Protein AF-0000000075277439 (afdb_homodimer)

Nearest PDB structures (foldseek):
  2zqq-assembly1_A  TM=9.946E-01  e=1.376E-32  Homo sapiens
  2zqq-assembly1_F  TM=9.924E-01  e=1.064E-30  Homo sapiens
  5z7r-assembly1_A  TM=9.657E-01  e=4.863E-22  Clostridium acetobutylicum ATCC 824
  5wyd-assembly1_E-3  TM=9.571E-01  e=2.021E-20  Pseudomonas aeruginosa PAO1
  5wyb-assembly1_B  TM=9.554E-01  e=6.913E-17  Pseudomonas aeruginosa PA14

Structure (mmCIF, N/CA/C/O backbone):
data_AF-0000000075277439-model_v1
#
loop_
_entity.id
_entity.type
_entity.pdbx_description
1 polymer 'Enoyl-CoA hydratase domain-containing protein 2, mitochondrial'
#
loop_
_atom_site.group_PDB
_atom_site.id
_atom_site.type_symbol
_atom_site.label_atom_id
_atom_site.label_alt_id
_atom_site.label_comp_id
_atom_site.label_asym_id
_atom_site.label_entity_id
_atom_site.label_seq_id
_atom_site.pdbx_PDB_ins_code
_atom_site.Cartn_x
_atom_site.Cartn_y
_atom_site.Cartn_z
_atom_site.occupancy
_atom_site.B_iso_or_equiv
_atom_site.auth_seq_id
_atom_site.auth_comp_id
_atom_site.auth_asym_id
_atom_site.auth_atom_id
_atom_site.pdbx_PDB_model_num
ATOM 1 N N . LEU A 1 1 ? 15.477 -22.297 -3.795 1 88.94 1 LEU A N 1
ATOM 2 C CA . LEU A 1 1 ? 15.148 -20.906 -4.113 1 88.94 1 LEU A CA 1
ATOM 3 C C . LEU A 1 1 ? 15.281 -20.016 -2.879 1 88.94 1 LEU A C 1
ATOM 5 O O . LEU A 1 1 ? 15.93 -18.969 -2.932 1 88.94 1 LEU A O 1
ATOM 9 N N . ARG A 1 2 ? 14.93 -20.453 -1.722 1 85.75 2 ARG A N 1
ATOM 10 C CA . ARG A 1 2 ? 14.883 -19.656 -0.502 1 85.75 2 ARG A CA 1
ATOM 11 C C . ARG A 1 2 ? 16.281 -19.297 -0.018 1 85.75 2 ARG A C 1
ATOM 13 O O . ARG A 1 2 ? 16.5 -18.234 0.542 1 85.75 2 ARG A O 1
ATOM 20 N N . PHE A 1 3 ? 17.234 -20.188 -0.3 1 87.75 3 PHE A N 1
ATOM 21 C CA . PHE A 1 3 ? 18.547 -19.984 0.294 1 87.75 3 PHE A CA 1
ATOM 22 C C . PHE A 1 3 ? 19.578 -19.641 -0.773 1 87.75 3 PHE A C 1
ATOM 24 O O . PHE A 1 3 ? 20.781 -19.516 -0.479 1 87.75 3 PHE A O 1
ATOM 31 N N . ASP A 1 4 ? 19.109 -19.516 -2.031 1 90.88 4 ASP A N 1
ATOM 32 C CA . ASP A 1 4 ? 20 -19.109 -3.117 1 90.88 4 ASP A CA 1
ATOM 33 C C . ASP A 1 4 ? 20.219 -17.609 -3.135 1 90.88 4 ASP A C 1
ATOM 35 O O . ASP A 1 4 ? 19.344 -16.859 -3.604 1 90.88 4 ASP A O 1
ATOM 39 N N . GLU A 1 5 ? 21.359 -17.188 -2.697 1 86.81 5 GLU A N 1
ATOM 40 C CA . GLU A 1 5 ? 21.656 -15.773 -2.535 1 86.81 5 GLU A CA 1
ATOM 41 C C . GLU A 1 5 ? 21.828 -15.086 -3.887 1 86.81 5 GLU A C 1
ATOM 43 O O . GLU A 1 5 ? 21.828 -13.852 -3.969 1 86.81 5 GLU A O 1
ATOM 48 N N . LYS A 1 6 ? 21.859 -15.914 -4.938 1 92.44 6 LYS A N 1
ATOM 49 C CA . LYS A 1 6 ? 22.062 -15.344 -6.266 1 92.44 6 LYS A CA 1
ATOM 50 C C . LYS A 1 6 ? 20.734 -14.953 -6.906 1 92.44 6 LYS A C 1
ATOM 52 O O . LYS A 1 6 ? 20.719 -14.172 -7.859 1 92.44 6 LYS A O 1
ATOM 57 N N . VAL A 1 7 ? 19.672 -15.516 -6.391 1 95.31 7 VAL A N 1
ATOM 58 C CA . VAL A 1 7 ? 18.359 -15.227 -6.945 1 95.31 7 VAL A CA 1
ATOM 59 C C . VAL A 1 7 ? 17.844 -13.891 -6.402 1 95.31 7 VAL A C 1
ATOM 61 O O . VAL A 1 7 ? 17.828 -13.672 -5.188 1 95.31 7 VAL A O 1
ATOM 64 N N . ARG A 1 8 ? 17.438 -13.008 -7.309 1 96.75 8 ARG A N 1
ATOM 65 C CA . ARG A 1 8 ? 16.969 -11.688 -6.91 1 96.75 8 ARG A CA 1
ATOM 66 C C . ARG A 1 8 ? 15.477 -11.523 -7.18 1 96.75 8 ARG A C 1
ATOM 68 O O . ARG A 1 8 ? 14.812 -10.711 -6.539 1 96.75 8 ARG A O 1
ATOM 75 N N . VAL A 1 9 ? 14.992 -12.203 -8.18 1 98.38 9 VAL A N 1
ATOM 76 C CA . VAL A 1 9 ? 13.578 -12.211 -8.547 1 98.38 9 VAL A CA 1
ATOM 77 C C . VAL A 1 9 ? 13.195 -13.586 -9.094 1 98.38 9 VAL A C 1
ATOM 79 O O . VAL A 1 9 ? 13.984 -14.227 -9.797 1 98.38 9 VAL A O 1
ATOM 82 N N . VAL A 1 10 ? 12.031 -14.055 -8.719 1 98.62 10 VAL A N 1
ATOM 83 C CA . VAL A 1 10 ? 11.508 -15.305 -9.25 1 98.62 10 VAL A CA 1
ATOM 84 C C . VAL A 1 10 ? 10.289 -15.016 -10.125 1 98.62 10 VAL A C 1
ATOM 86 O O . VAL A 1 10 ? 9.344 -14.359 -9.688 1 98.62 10 VAL A O 1
ATOM 89 N N . VAL A 1 11 ? 10.312 -15.461 -11.375 1 98.75 11 VAL A N 1
ATOM 90 C CA . VAL A 1 11 ? 9.188 -15.336 -12.281 1 98.75 11 VAL A CA 1
ATOM 91 C C . VAL A 1 11 ? 8.562 -16.703 -12.531 1 98.75 11 VAL A C 1
ATOM 93 O O . VAL A 1 11 ? 9.258 -17.656 -12.914 1 98.75 11 VAL A O 1
ATOM 96 N N . PHE A 1 12 ? 7.25 -16.859 -12.258 1 98.62 12 PHE A N 1
ATOM 97 C CA . PHE A 1 12 ? 6.496 -18.062 -12.562 1 98.62 12 PHE A CA 1
ATOM 98 C C . PHE A 1 12 ? 5.832 -17.953 -13.938 1 98.62 12 PHE A C 1
ATOM 100 O O . PHE A 1 12 ? 5.02 -17.062 -14.164 1 98.62 12 PHE A O 1
ATOM 107 N N . LYS A 1 13 ? 6.16 -18.797 -14.781 1 97.88 13 LYS A N 1
ATOM 108 C CA . LYS A 1 13 ? 5.531 -18.906 -16.094 1 97.88 13 LYS A CA 1
ATOM 109 C C . LYS A 1 13 ? 5.25 -20.359 -16.453 1 97.88 13 LYS A C 1
ATOM 111 O O . LYS A 1 13 ? 5.902 -21.266 -15.93 1 97.88 13 LYS A O 1
ATOM 116 N N . SER A 1 14 ? 4.219 -20.562 -17.266 1 97.44 14 SER A N 1
ATOM 117 C CA . SER A 1 14 ? 3.938 -21.906 -17.766 1 97.44 14 SER A CA 1
ATOM 118 C C . SER A 1 14 ? 4.676 -22.172 -19.078 1 97.44 14 SER A C 1
ATOM 120 O O . SER A 1 14 ? 4.832 -21.266 -19.906 1 97.44 14 SER A O 1
ATOM 122 N N . GLU A 1 15 ? 5.055 -23.422 -19.281 1 95.25 15 GLU A N 1
ATOM 123 C CA . GLU A 1 15 ? 5.609 -23.844 -20.562 1 95.25 15 GLU A CA 1
ATOM 124 C C . GLU A 1 15 ? 4.516 -24.375 -21.484 1 95.25 15 GLU A C 1
ATOM 126 O O . GLU A 1 15 ? 4.781 -24.703 -22.641 1 95.25 15 GLU A O 1
ATOM 131 N N . VAL A 1 16 ? 3.338 -24.406 -21.016 1 95.25 16 VAL A N 1
ATOM 132 C CA . VAL A 1 16 ? 2.203 -24.875 -21.797 1 95.25 16 VAL A CA 1
ATOM 133 C C . VAL A 1 16 ? 1.474 -23.703 -22.422 1 95.25 16 VAL A C 1
ATOM 135 O O . VAL A 1 16 ? 0.978 -22.812 -21.719 1 95.25 16 VAL A O 1
ATOM 138 N N . LYS A 1 17 ? 1.37 -23.719 -23.766 1 93.69 17 LYS A N 1
ATOM 139 C CA . LYS A 1 17 ? 0.731 -22.625 -24.5 1 93.69 17 LYS A CA 1
ATOM 140 C C . LYS A 1 17 ? -0.731 -22.469 -24.078 1 93.69 17 LYS A C 1
ATOM 142 O O . LYS A 1 17 ? -1.464 -23.469 -24 1 93.69 17 LYS A O 1
ATOM 147 N N . GLY A 1 18 ? -1.072 -21.25 -23.781 1 96 18 GLY A N 1
ATOM 148 C CA . GLY A 1 18 ? -2.461 -20.906 -23.5 1 96 18 GLY A CA 1
ATOM 149 C C . GLY A 1 18 ? -2.881 -21.234 -22.078 1 96 18 GLY A C 1
ATOM 150 O O . GLY A 1 18 ? -4.035 -21.016 -21.703 1 96 18 GLY A O 1
ATOM 151 N N . VAL A 1 19 ? -1.969 -21.766 -21.328 1 97.5 19 VAL A N 1
ATOM 152 C CA . VAL A 1 19 ? -2.307 -22.125 -19.953 1 97.5 19 VAL A CA 1
ATOM 153 C C . VAL A 1 19 ? -1.206 -21.656 -19.016 1 97.5 19 VAL A C 1
ATOM 155 O O . VAL A 1 19 ? -0.023 -21.906 -19.25 1 97.5 19 VAL A O 1
ATOM 158 N N . PHE A 1 20 ? -1.551 -20.906 -18 1 98.31 20 PHE A N 1
ATOM 159 C CA . PHE A 1 20 ? -0.65 -20.656 -16.891 1 98.31 20 PHE A CA 1
ATOM 160 C C . PHE A 1 20 ? -0.666 -21.812 -15.906 1 98.31 20 PHE A C 1
ATOM 162 O O . PHE A 1 20 ? 0.311 -22.562 -15.805 1 98.31 20 PHE A O 1
ATOM 169 N N . CYS A 1 21 ? -1.847 -22.078 -15.352 1 96.44 21 CYS A N 1
ATOM 170 C CA . CYS A 1 21 ? -2.119 -23.219 -14.484 1 96.44 21 CYS A CA 1
ATOM 171 C C . CYS A 1 21 ? -3.617 -23.453 -14.344 1 96.44 21 CYS A C 1
ATOM 173 O O . CYS A 1 21 ? -4.336 -22.578 -13.836 1 96.44 21 CYS A O 1
ATOM 175 N N . ALA A 1 22 ? -4.082 -24.594 -14.711 1 92.25 22 ALA A N 1
ATOM 176 C CA . ALA A 1 22 ? -5.52 -24.844 -14.789 1 92.25 22 ALA A CA 1
ATOM 177 C C . ALA A 1 22 ? -6.035 -25.469 -13.5 1 92.25 22 ALA A C 1
ATOM 179 O O . ALA A 1 22 ? -7.215 -25.828 -13.398 1 92.25 22 ALA A O 1
ATOM 180 N N . GLY A 1 23 ? -5.203 -25.609 -12.508 1 86.94 23 GLY A N 1
ATOM 181 C CA . GLY A 1 23 ? -5.633 -26.094 -11.203 1 86.94 23 GLY A CA 1
ATOM 182 C C . GLY A 1 23 ? -5.5 -27.609 -11.047 1 86.94 23 GLY A C 1
ATOM 183 O O . GLY A 1 23 ? -4.848 -28.266 -11.867 1 86.94 23 GLY A O 1
ATOM 184 N N . ALA A 1 24 ? -6.047 -28.141 -9.953 1 85.5 24 ALA A N 1
ATOM 185 C CA . ALA A 1 24 ? -5.941 -29.562 -9.641 1 85.5 24 ALA A CA 1
ATOM 186 C C . ALA A 1 24 ? -6.793 -30.391 -10.594 1 85.5 24 ALA A C 1
ATOM 188 O O . ALA A 1 24 ? -7.891 -29.984 -10.977 1 85.5 24 ALA A O 1
ATOM 189 N N . ASP A 1 25 ? -6.25 -31.547 -10.945 1 88.12 25 ASP A N 1
ATOM 190 C CA . ASP A 1 25 ? -6.973 -32.5 -11.773 1 88.12 25 ASP A CA 1
ATOM 191 C C . ASP A 1 25 ? -8.086 -33.188 -10.984 1 88.12 25 ASP A C 1
ATOM 193 O O . ASP A 1 25 ? -7.816 -34 -10.102 1 88.12 25 ASP A O 1
ATOM 197 N N . LEU A 1 26 ? -9.32 -32.906 -11.367 1 89.19 26 LEU A N 1
ATOM 198 C CA . LEU A 1 26 ? -10.469 -33.406 -10.609 1 89.19 26 LEU A CA 1
ATOM 199 C C . LEU A 1 26 ? -10.633 -34.906 -10.789 1 89.19 26 LEU A C 1
ATOM 201 O O . LEU A 1 26 ? -11.273 -35.562 -9.969 1 89.19 26 LEU A O 1
ATOM 205 N N . LYS A 1 27 ? -10.125 -35.469 -11.906 1 90.12 27 LYS A N 1
ATOM 206 C CA . LYS A 1 27 ? -10.141 -36.938 -12.078 1 90.12 27 LYS A CA 1
ATOM 207 C C . LYS A 1 27 ? -9.273 -37.625 -11.031 1 90.12 27 LYS A C 1
ATOM 209 O O . LYS A 1 27 ? -9.656 -38.656 -10.477 1 90.12 27 LYS A O 1
ATOM 214 N N . GLU A 1 28 ? -8.117 -37.062 -10.812 1 89.94 28 GLU A N 1
ATOM 215 C CA . GLU A 1 28 ? -7.223 -37.562 -9.781 1 89.94 28 GLU A CA 1
ATOM 216 C C . GLU A 1 28 ? -7.816 -37.375 -8.391 1 89.94 28 GLU A C 1
ATOM 218 O O . GLU A 1 28 ? -7.754 -38.281 -7.547 1 89.94 28 GLU A O 1
ATOM 223 N N . ARG A 1 29 ? -8.453 -36.25 -8.141 1 90.44 29 ARG A N 1
ATOM 224 C CA . ARG A 1 29 ? -9.008 -35.938 -6.832 1 90.44 29 ARG A CA 1
ATOM 225 C C . ARG A 1 29 ? -10.188 -36.844 -6.496 1 90.44 29 ARG A C 1
ATOM 227 O O . ARG A 1 29 ? -10.422 -37.156 -5.328 1 90.44 29 ARG A O 1
ATOM 234 N N . ALA A 1 30 ? -10.898 -37.25 -7.512 1 91.69 30 ALA A N 1
ATOM 235 C CA . ALA A 1 30 ? -12.078 -38.094 -7.312 1 91.69 30 ALA A CA 1
ATOM 236 C C . ALA A 1 30 ? -11.688 -39.469 -6.727 1 91.69 30 ALA A C 1
ATOM 238 O O . ALA A 1 30 ? -12.523 -40.156 -6.133 1 91.69 30 ALA A O 1
ATOM 239 N N . LYS A 1 31 ? -10.516 -39.875 -6.875 1 94.88 31 LYS A N 1
ATOM 240 C CA . LYS A 1 31 ? -10.039 -41.188 -6.406 1 94.88 31 LYS A CA 1
ATOM 241 C C . LYS A 1 31 ? -9.625 -41.094 -4.941 1 94.88 31 LYS A C 1
ATOM 243 O O . LYS A 1 31 ? -9.375 -42.125 -4.312 1 94.88 31 LYS A O 1
ATOM 248 N N . MET A 1 32 ? -9.578 -39.969 -4.395 1 94.38 32 MET A N 1
ATOM 249 C CA . MET A 1 32 ? -9.117 -39.781 -3.023 1 94.38 32 MET A CA 1
ATOM 250 C C . MET A 1 32 ? -10.258 -39.969 -2.029 1 94.38 32 MET A C 1
ATOM 252 O O . MET A 1 32 ? -11.391 -39.562 -2.293 1 94.38 32 MET A O 1
ATOM 256 N N . ASP A 1 33 ? -9.867 -40.594 -0.946 1 95.19 33 ASP A N 1
ATOM 257 C CA . ASP A 1 33 ? -10.852 -40.594 0.134 1 95.19 33 ASP A CA 1
ATOM 258 C C . ASP A 1 33 ? -10.797 -39.281 0.938 1 95.19 33 ASP A C 1
ATOM 260 O O . ASP A 1 33 ? -9.969 -38.438 0.663 1 95.19 33 ASP A O 1
ATOM 264 N N . ASP A 1 34 ? -11.656 -39.094 1.972 1 94.38 34 ASP A N 1
ATOM 265 C CA . ASP A 1 34 ? -11.82 -37.844 2.678 1 94.38 34 ASP A CA 1
ATOM 266 C C . ASP A 1 34 ? -10.523 -37.438 3.379 1 94.38 34 ASP A C 1
ATOM 268 O O . ASP A 1 34 ? -10.148 -36.25 3.355 1 94.38 34 ASP A O 1
ATOM 272 N N . ALA A 1 35 ? -9.914 -38.344 3.955 1 95.69 35 ALA A N 1
ATOM 273 C CA . ALA A 1 35 ? -8.664 -38.062 4.652 1 95.69 35 ALA A CA 1
ATOM 274 C C . ALA A 1 35 ? -7.586 -37.594 3.672 1 95.69 35 ALA A C 1
ATOM 276 O O . ALA A 1 35 ? -6.855 -36.656 3.938 1 95.69 35 ALA A O 1
ATOM 277 N N . GLU A 1 36 ? -7.543 -38.344 2.602 1 95.06 36 GLU A N 1
ATOM 278 C CA . GLU A 1 36 ? -6.57 -38 1.563 1 95.06 36 GLU A CA 1
ATOM 279 C C . GLU A 1 36 ? -6.828 -36.625 0.992 1 95.06 36 GLU A C 1
ATOM 281 O O . GLU A 1 36 ? -5.891 -35.875 0.713 1 95.06 36 GLU A O 1
ATOM 286 N N . VAL A 1 37 ? -8.062 -36.281 0.825 1 94.44 37 VAL A N 1
ATOM 287 C CA . VAL A 1 37 ? -8.438 -34.969 0.312 1 94.44 37 VAL A CA 1
ATOM 288 C C . VAL A 1 37 ? -7.961 -33.875 1.274 1 94.44 37 VAL A C 1
ATOM 290 O O . VAL A 1 37 ? -7.379 -32.875 0.853 1 94.44 37 VAL A O 1
ATOM 293 N N . GLY A 1 38 ? -8.172 -34.062 2.492 1 95.81 38 GLY A N 1
ATOM 294 C CA . GLY A 1 38 ? -7.699 -33.125 3.494 1 95.81 38 GLY A CA 1
ATOM 295 C C . GLY A 1 38 ? -6.203 -32.875 3.432 1 95.81 38 GLY A C 1
ATOM 296 O O . GLY A 1 38 ? -5.75 -31.734 3.447 1 95.81 38 GLY A O 1
ATOM 297 N N . HIS A 1 39 ? -5.461 -33.938 3.334 1 95.5 39 HIS A N 1
ATOM 298 C CA . HIS A 1 39 ? -4.008 -33.844 3.254 1 95.5 39 HIS A CA 1
ATOM 299 C C . HIS A 1 39 ? -3.57 -33.125 1.979 1 95.5 39 HIS A C 1
ATOM 301 O O . HIS A 1 39 ? -2.652 -32.312 2.006 1 95.5 39 HIS A O 1
ATOM 307 N N . PHE A 1 40 ? -4.207 -33.531 0.94 1 94.88 40 PHE A N 1
ATOM 308 C CA . PHE A 1 40 ? -3.883 -32.938 -0.355 1 94.88 40 PHE A CA 1
ATOM 309 C C . PHE A 1 40 ? -4.07 -31.422 -0.331 1 94.88 40 PHE A C 1
ATOM 311 O O . PHE A 1 40 ? -3.168 -30.672 -0.708 1 94.88 40 PHE A O 1
ATOM 318 N N . VAL A 1 41 ? -5.211 -30.906 0.136 1 96 41 VAL A N 1
ATOM 319 C CA . VAL A 1 41 ? -5.531 -29.484 0.172 1 96 41 VAL A CA 1
ATOM 320 C C . VAL A 1 41 ? -4.574 -28.766 1.119 1 96 41 VAL A C 1
ATOM 322 O O . VAL A 1 41 ? -4.098 -27.672 0.815 1 96 41 VAL A O 1
ATOM 325 N N . LYS A 1 42 ? -4.266 -29.359 2.184 1 97.06 42 LYS A N 1
ATOM 326 C CA . LYS A 1 42 ? -3.312 -28.781 3.125 1 97.06 42 LYS A CA 1
ATOM 327 C C . LYS A 1 42 ? -1.939 -28.609 2.48 1 97.06 42 LYS A C 1
ATOM 329 O O . LYS A 1 42 ? -1.282 -27.578 2.674 1 97.06 42 LYS A O 1
ATOM 334 N N . ARG A 1 43 ? -1.514 -29.562 1.792 1 96.62 43 ARG A N 1
ATOM 335 C CA . ARG A 1 43 ? -0.225 -29.5 1.109 1 96.62 43 ARG A CA 1
ATOM 336 C C . ARG A 1 43 ? -0.197 -28.359 0.093 1 96.62 43 ARG A C 1
ATOM 338 O O . ARG A 1 43 ? 0.8 -27.641 -0.017 1 96.62 43 ARG A O 1
ATOM 345 N N . LEU A 1 44 ? -1.27 -28.234 -0.626 1 96.62 44 LEU A N 1
ATOM 346 C CA . LEU A 1 44 ? -1.359 -27.156 -1.604 1 96.62 44 LEU A CA 1
ATOM 347 C C . LEU A 1 44 ? -1.318 -25.797 -0.916 1 96.62 44 LEU A C 1
ATOM 349 O O . LEU A 1 44 ? -0.625 -24.875 -1.374 1 96.62 44 LEU A O 1
ATOM 353 N N . ARG A 1 45 ? -2.084 -25.656 0.13 1 97.94 45 ARG A N 1
ATOM 354 C CA . ARG A 1 45 ? -2.09 -24.406 0.898 1 97.94 45 ARG A CA 1
ATOM 355 C C . ARG A 1 45 ? -0.697 -24.094 1.429 1 97.94 45 ARG A C 1
ATOM 357 O O . ARG A 1 45 ? -0.244 -22.938 1.344 1 97.94 45 ARG A O 1
ATOM 364 N N . ASN A 1 46 ? -0.003 -25.094 1.939 1 98.06 46 ASN A N 1
ATOM 365 C CA . ASN A 1 46 ? 1.358 -24.906 2.43 1 98.06 46 ASN A CA 1
ATOM 366 C C . ASN A 1 46 ? 2.299 -24.453 1.316 1 98.06 46 ASN A C 1
ATOM 368 O O . ASN A 1 46 ? 3.16 -23.594 1.535 1 98.06 46 ASN A O 1
ATOM 372 N N . LEU A 1 47 ? 2.131 -25.047 0.204 1 97.44 47 LEU A N 1
ATOM 373 C CA . LEU A 1 47 ? 2.961 -24.672 -0.933 1 97.44 47 LEU A CA 1
ATOM 374 C C . LEU A 1 47 ? 2.764 -23.203 -1.275 1 97.44 47 LEU A C 1
ATOM 376 O O . LEU A 1 47 ? 3.738 -22.469 -1.465 1 97.44 47 LEU A O 1
ATOM 380 N N . MET A 1 48 ? 1.492 -22.734 -1.376 1 98.44 48 MET A N 1
ATOM 381 C CA . MET A 1 48 ? 1.212 -21.344 -1.674 1 98.44 48 MET A CA 1
ATOM 382 C C . MET A 1 48 ? 1.78 -20.422 -0.591 1 98.44 48 MET A C 1
ATOM 384 O O . MET A 1 48 ? 2.312 -19.359 -0.89 1 98.44 48 MET A O 1
ATOM 388 N N . ASP A 1 49 ? 1.696 -20.844 0.636 1 98.19 49 ASP A N 1
ATOM 389 C CA . ASP A 1 49 ? 2.254 -20.078 1.741 1 98.19 49 ASP A CA 1
ATOM 390 C C . ASP A 1 49 ? 3.771 -19.953 1.615 1 98.19 49 ASP A C 1
ATOM 392 O O . ASP A 1 49 ? 4.34 -18.891 1.911 1 98.19 49 ASP A O 1
ATOM 396 N N . GLU A 1 50 ? 4.391 -21.016 1.201 1 97.75 50 GLU A N 1
ATOM 397 C CA . GLU A 1 50 ? 5.84 -21 1.018 1 97.75 50 GLU A CA 1
ATOM 398 C C . GLU A 1 50 ? 6.242 -20.047 -0.104 1 97.75 50 GLU A C 1
ATOM 400 O O . GLU A 1 50 ? 7.246 -19.344 0.008 1 97.75 50 GLU A O 1
ATOM 405 N N . ILE A 1 51 ? 5.512 -20.047 -1.17 1 97.94 51 ILE A N 1
ATOM 406 C CA . ILE A 1 51 ? 5.777 -19.141 -2.281 1 97.94 51 ILE A CA 1
ATOM 407 C C . ILE A 1 51 ? 5.629 -17.688 -1.814 1 97.94 51 ILE A C 1
ATOM 409 O O . ILE A 1 51 ? 6.5 -16.859 -2.068 1 97.94 51 ILE A O 1
ATOM 413 N N . ALA A 1 52 ? 4.539 -17.391 -1.086 1 97.94 52 ALA A N 1
ATOM 414 C CA . ALA A 1 52 ? 4.281 -16.047 -0.572 1 97.94 52 ALA A CA 1
ATOM 415 C C . ALA A 1 52 ? 5.391 -15.602 0.381 1 97.94 52 ALA A C 1
ATOM 417 O O . ALA A 1 52 ? 5.695 -14.406 0.476 1 97.94 52 ALA A O 1
ATOM 418 N N . ALA A 1 53 ? 6.027 -16.578 0.999 1 96.94 53 ALA A N 1
ATOM 419 C CA . ALA A 1 53 ? 6.996 -16.281 2.053 1 96.94 53 ALA A CA 1
ATOM 420 C C . ALA A 1 53 ? 8.414 -16.219 1.492 1 96.94 53 ALA A C 1
ATOM 422 O O . ALA A 1 53 ? 9.367 -15.961 2.229 1 96.94 53 ALA A O 1
ATOM 423 N N . LEU A 1 54 ? 8.609 -16.562 0.222 1 97.62 54 LEU A N 1
ATOM 424 C CA . LEU A 1 54 ? 9.938 -16.391 -0.352 1 97.62 54 LEU A CA 1
ATOM 425 C C . LEU A 1 54 ? 10.469 -14.984 -0.071 1 97.62 54 LEU A C 1
ATOM 427 O O . LEU A 1 54 ? 9.734 -14 -0.208 1 97.62 54 LEU A O 1
ATOM 431 N N . PRO A 1 55 ? 11.695 -14.844 0.338 1 96.88 55 PRO A N 1
ATOM 432 C CA . PRO A 1 55 ? 12.219 -13.523 0.703 1 96.88 55 PRO A CA 1
ATOM 433 C C . PRO A 1 55 ? 12.367 -12.594 -0.5 1 96.88 55 PRO A C 1
ATOM 435 O O . PRO A 1 55 ? 12.266 -11.375 -0.357 1 96.88 55 PRO A O 1
ATOM 438 N N . VAL A 1 56 ? 12.633 -13.156 -1.679 1 98.12 56 VAL A N 1
ATOM 439 C CA . VAL A 1 56 ? 12.805 -12.352 -2.883 1 98.12 56 VAL A CA 1
ATOM 440 C C . VAL A 1 56 ? 11.445 -12.125 -3.555 1 98.12 56 VAL A C 1
ATOM 442 O O . VAL A 1 56 ? 10.531 -12.938 -3.395 1 98.12 56 VAL A O 1
ATOM 445 N N . PRO A 1 57 ? 11.328 -11.008 -4.352 1 98.62 57 PRO A N 1
ATOM 446 C CA . PRO A 1 57 ? 10.086 -10.75 -5.082 1 98.62 57 PRO A CA 1
ATOM 447 C C . PRO A 1 57 ? 9.711 -11.891 -6.027 1 98.62 57 PRO A C 1
ATOM 449 O O . PRO A 1 57 ? 10.586 -12.477 -6.672 1 98.62 57 PRO A O 1
ATOM 452 N N . THR A 1 58 ? 8.453 -12.211 -6.062 1 98.88 58 THR A N 1
ATOM 453 C CA . THR A 1 58 ? 7.898 -13.195 -6.992 1 98.88 58 THR A CA 1
ATOM 454 C C . THR A 1 58 ? 6.898 -12.547 -7.938 1 98.88 58 THR A C 1
ATOM 456 O O . THR A 1 58 ? 6.117 -11.68 -7.527 1 98.88 58 THR A O 1
ATOM 459 N N . ILE A 1 59 ? 6.961 -12.922 -9.273 1 98.94 59 ILE A N 1
ATOM 460 C CA . ILE A 1 59 ? 6.07 -12.383 -10.297 1 98.94 59 ILE A CA 1
ATOM 461 C C . ILE A 1 59 ? 5.375 -13.531 -11.031 1 98.94 59 ILE A C 1
ATOM 463 O O . ILE A 1 59 ? 6.035 -14.438 -11.539 1 98.94 59 ILE A O 1
ATOM 467 N N . ALA A 1 60 ? 4.035 -13.523 -11.031 1 98.94 60 ALA A N 1
ATOM 468 C CA . ALA A 1 60 ? 3.279 -14.453 -11.867 1 98.94 60 ALA A CA 1
ATOM 469 C C . ALA A 1 60 ? 3.047 -13.875 -13.258 1 98.94 60 ALA A C 1
ATOM 471 O O . ALA A 1 60 ? 2.445 -12.805 -13.398 1 98.94 60 ALA A O 1
ATOM 472 N N . ALA A 1 61 ? 3.551 -14.539 -14.289 1 98.94 61 ALA A N 1
ATOM 473 C CA . ALA A 1 61 ? 3.312 -14.188 -15.68 1 98.94 61 ALA A CA 1
ATOM 474 C C . ALA A 1 61 ? 2.184 -15.023 -16.281 1 98.94 61 ALA A C 1
ATOM 476 O O . ALA A 1 61 ? 2.391 -16.188 -16.641 1 98.94 61 ALA A O 1
ATOM 477 N N . ILE A 1 62 ? 0.985 -14.383 -16.438 1 98.88 62 ILE A N 1
ATOM 478 C CA . ILE A 1 62 ? -0.227 -15.125 -16.781 1 98.88 62 ILE A CA 1
ATOM 479 C C . ILE A 1 62 ? -0.584 -14.883 -18.25 1 98.88 62 ILE A C 1
ATOM 481 O O . ILE A 1 62 ? -1.326 -13.953 -18.562 1 98.88 62 ILE A O 1
ATOM 485 N N . ASP A 1 63 ? -0.155 -15.844 -19.109 1 98.75 63 ASP A N 1
ATOM 486 C CA . ASP A 1 63 ? -0.375 -15.711 -20.547 1 98.75 63 ASP A CA 1
ATOM 487 C C . ASP A 1 63 ? -1.59 -16.516 -20.984 1 98.75 63 ASP A C 1
ATOM 489 O O . ASP A 1 63 ? -1.98 -16.469 -22.156 1 98.75 63 ASP A O 1
ATOM 493 N N . GLY A 1 64 ? -2.219 -17.266 -20.141 1 98.38 64 GLY A N 1
ATOM 494 C CA . GLY A 1 64 ? -3.371 -18.094 -20.453 1 98.38 64 GLY A CA 1
ATOM 495 C C . GLY A 1 64 ? -4.285 -18.344 -19.281 1 98.38 64 GLY A C 1
ATOM 496 O O . GLY A 1 64 ? -4.457 -17.453 -18.422 1 98.38 64 GLY A O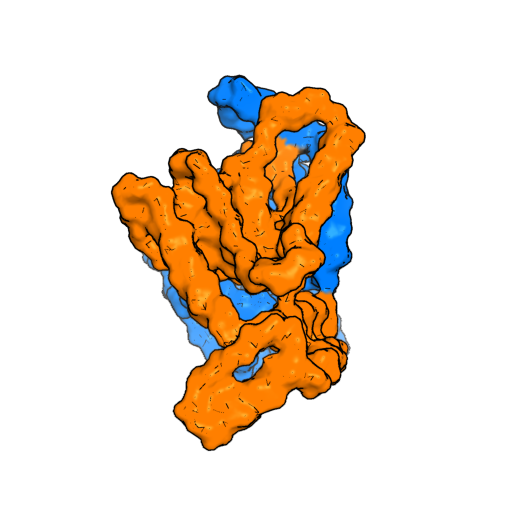 1
ATOM 497 N N . TYR A 1 65 ? -4.887 -19.484 -19.219 1 98.69 65 TYR A N 1
ATOM 498 C CA . TYR A 1 65 ? -5.852 -19.828 -18.172 1 98.69 65 TYR A CA 1
ATOM 499 C C . TYR A 1 65 ? -5.164 -19.984 -16.828 1 98.69 65 TYR A C 1
ATOM 501 O O . TYR A 1 65 ? -4.18 -20.703 -16.703 1 98.69 65 TYR A O 1
ATOM 509 N N . ALA A 1 66 ? -5.539 -19.266 -15.844 1 98.75 66 ALA A N 1
ATOM 510 C CA . ALA A 1 66 ? -5.223 -19.422 -14.422 1 98.75 66 ALA A CA 1
ATOM 511 C C . ALA A 1 66 ? -6.484 -19.656 -13.602 1 98.75 66 ALA A C 1
ATOM 513 O O . ALA A 1 66 ? -7.129 -18.703 -13.156 1 98.75 66 ALA A O 1
ATOM 514 N N . LEU A 1 67 ? -6.82 -20.906 -13.352 1 98.38 67 LEU A N 1
ATOM 515 C CA . LEU A 1 67 ? -8.117 -21.266 -12.781 1 98.38 67 LEU A CA 1
ATOM 516 C C . LEU A 1 67 ? -7.953 -22.062 -11.492 1 98.38 67 LEU A C 1
ATOM 518 O O . LEU A 1 67 ? -7.086 -22.938 -11.406 1 98.38 67 LEU A O 1
ATOM 522 N N . GLY A 1 68 ? -8.844 -21.797 -10.562 1 97.56 68 GLY A N 1
ATOM 523 C CA . GLY A 1 68 ? -8.781 -22.5 -9.297 1 97.56 68 GLY A CA 1
ATOM 524 C C . GLY A 1 68 ? -7.418 -22.422 -8.633 1 97.56 68 GLY A C 1
ATOM 525 O O . GLY A 1 68 ? -6.902 -21.312 -8.414 1 97.56 68 GLY A O 1
ATOM 526 N N . GLY A 1 69 ? -6.844 -23.547 -8.445 1 97.5 69 GLY A N 1
ATOM 527 C CA . GLY A 1 69 ? -5.516 -23.609 -7.863 1 97.5 69 GLY A CA 1
ATOM 528 C C . GLY A 1 69 ? -4.488 -22.812 -8.648 1 97.5 69 GLY A C 1
ATOM 529 O O . GLY A 1 69 ? -3.52 -22.297 -8.07 1 97.5 69 GLY A O 1
ATOM 530 N N . GLY A 1 70 ? -4.688 -22.703 -9.922 1 98.31 70 GLY A N 1
ATOM 531 C CA . GLY A 1 70 ? -3.803 -21.891 -10.742 1 98.31 70 GLY A CA 1
ATOM 532 C C . GLY A 1 70 ? -3.85 -20.406 -10.383 1 98.31 70 GLY A C 1
ATOM 533 O O . GLY A 1 70 ? -2.811 -19.75 -10.32 1 98.31 70 GLY A O 1
ATOM 534 N N . LEU A 1 71 ? -5.07 -19.844 -10.234 1 98.75 71 LEU A N 1
ATOM 535 C CA . LEU A 1 71 ? -5.16 -18.453 -9.789 1 98.75 71 LEU A CA 1
ATOM 536 C C . LEU A 1 71 ? -4.652 -18.312 -8.359 1 98.75 71 LEU A C 1
ATOM 538 O O . LEU A 1 71 ? -4.055 -17.281 -8.016 1 98.75 71 LEU A O 1
ATOM 542 N N . GLU A 1 72 ? -4.883 -19.359 -7.535 1 98.81 72 GLU A N 1
ATOM 543 C CA . GLU A 1 72 ? -4.352 -19.312 -6.176 1 98.81 72 GLU A CA 1
ATOM 544 C C . GLU A 1 72 ? -2.828 -19.25 -6.176 1 98.81 72 GLU A C 1
ATOM 546 O O . GLU A 1 72 ? -2.225 -18.594 -5.332 1 98.81 72 GLU A O 1
ATOM 551 N N . LEU A 1 73 ? -2.207 -19.953 -7.105 1 98.69 73 LEU A N 1
ATOM 552 C CA . LEU A 1 73 ? -0.763 -19.844 -7.281 1 98.69 73 LEU A CA 1
ATOM 553 C C . LEU A 1 73 ? -0.364 -18.422 -7.648 1 98.69 73 LEU A C 1
ATOM 555 O O . LEU A 1 73 ? 0.56 -17.859 -7.055 1 98.69 73 LEU A O 1
ATOM 559 N N . ALA A 1 74 ? -1.044 -17.812 -8.586 1 98.88 74 ALA A N 1
ATOM 560 C CA . ALA A 1 74 ? -0.768 -16.438 -8.992 1 98.88 74 ALA A CA 1
ATOM 561 C C . ALA A 1 74 ? -0.949 -15.469 -7.82 1 98.88 74 ALA A C 1
ATOM 563 O O . ALA A 1 74 ? -0.135 -14.57 -7.621 1 98.88 74 ALA A O 1
ATOM 564 N N . LEU A 1 75 ? -2.002 -15.68 -7.051 1 98.81 75 LEU A N 1
ATOM 565 C CA . LEU A 1 75 ? -2.32 -14.82 -5.918 1 98.81 75 LEU A CA 1
ATOM 566 C C . LEU A 1 75 ? -1.254 -14.93 -4.832 1 98.81 75 LEU A C 1
ATOM 568 O O . LEU A 1 75 ? -1.085 -14.016 -4.023 1 98.81 75 LEU A O 1
ATOM 572 N N . ALA A 1 76 ? -0.561 -16.094 -4.766 1 98.75 76 ALA A N 1
ATOM 573 C CA . ALA A 1 76 ? 0.502 -16.281 -3.781 1 98.75 76 ALA A CA 1
ATOM 574 C C . ALA A 1 76 ? 1.741 -15.469 -4.148 1 98.75 76 ALA A C 1
ATOM 576 O O . ALA A 1 76 ? 2.596 -15.203 -3.299 1 98.75 76 ALA A O 1
ATOM 577 N N . CYS A 1 77 ? 1.883 -15.094 -5.391 1 98.88 77 CYS A N 1
ATOM 578 C CA . CYS A 1 77 ? 3.006 -14.273 -5.836 1 98.88 77 CYS A CA 1
ATOM 579 C C . CYS A 1 77 ? 2.832 -12.828 -5.395 1 98.88 77 CYS A C 1
ATOM 581 O O . CYS A 1 77 ? 1.71 -12.375 -5.164 1 98.88 77 CYS A O 1
ATOM 583 N N . ASP A 1 78 ? 3.977 -12.094 -5.336 1 98.81 78 ASP A N 1
ATOM 584 C CA . ASP A 1 78 ? 3.949 -10.688 -4.934 1 98.81 78 ASP A CA 1
ATOM 585 C C . ASP A 1 78 ? 3.289 -9.828 -6.008 1 98.81 78 ASP A C 1
ATOM 587 O O . ASP A 1 78 ? 2.531 -8.906 -5.695 1 98.81 78 ASP A O 1
ATOM 591 N N . LEU A 1 79 ? 3.674 -10.102 -7.242 1 98.88 79 LEU A N 1
ATOM 592 C CA . LEU A 1 79 ? 3.215 -9.328 -8.391 1 98.88 79 LEU A CA 1
ATOM 593 C C . LEU A 1 79 ? 2.637 -10.234 -9.469 1 98.88 79 LEU A C 1
ATOM 595 O O . LEU A 1 79 ? 3.029 -11.398 -9.578 1 98.88 79 LEU A O 1
ATOM 599 N N . ARG A 1 80 ? 1.681 -9.664 -10.203 1 98.94 80 ARG A N 1
ATOM 600 C CA . ARG A 1 80 ? 1.04 -10.414 -11.281 1 98.94 80 ARG A CA 1
ATOM 601 C C . ARG A 1 80 ? 0.948 -9.578 -12.555 1 98.94 80 ARG A C 1
ATOM 603 O O . ARG A 1 80 ? 0.557 -8.414 -12.508 1 98.94 80 ARG A O 1
ATOM 610 N N . VAL A 1 81 ? 1.354 -10.164 -13.633 1 98.94 81 VAL A N 1
ATOM 611 C CA . VAL A 1 81 ? 1.214 -9.594 -14.969 1 98.94 81 VAL A CA 1
ATOM 612 C C . VAL A 1 81 ? 0.381 -10.531 -15.844 1 98.94 81 VAL A C 1
ATOM 614 O O . VAL A 1 81 ? 0.637 -11.742 -15.891 1 98.94 81 VAL A O 1
ATOM 617 N N . ALA A 1 82 ? -0.635 -9.992 -16.547 1 98.94 82 ALA A N 1
ATOM 618 C CA . ALA A 1 82 ? -1.502 -10.859 -17.344 1 98.94 82 ALA A CA 1
ATOM 619 C C . ALA A 1 82 ? -1.624 -10.336 -18.781 1 98.94 82 ALA A C 1
ATOM 621 O O . ALA A 1 82 ? -1.694 -9.125 -19 1 98.94 82 ALA A O 1
ATOM 622 N N . ALA A 1 83 ? -1.604 -11.289 -19.719 1 98.88 83 ALA A N 1
ATOM 623 C CA . ALA A 1 83 ? -2.111 -10.93 -21.031 1 98.88 83 ALA A CA 1
ATOM 624 C C . ALA A 1 83 ? -3.58 -10.523 -20.969 1 98.88 83 ALA A C 1
ATOM 626 O O . ALA A 1 83 ? -4.359 -11.102 -20.203 1 98.88 83 ALA A O 1
ATOM 627 N N . SER A 1 84 ? -3.963 -9.555 -21.812 1 98.5 84 SER A N 1
ATOM 628 C CA . SER A 1 84 ? -5.332 -9.047 -21.781 1 98.5 84 SER A CA 1
ATOM 629 C C . SER A 1 84 ? -6.34 -10.141 -22.094 1 98.5 84 SER A C 1
ATOM 631 O O . SER A 1 84 ? -7.48 -10.102 -21.641 1 98.5 84 SER A O 1
ATOM 633 N N . SER A 1 85 ? -5.922 -11.203 -22.797 1 97.81 85 SER A N 1
ATOM 634 C CA . SER A 1 85 ? -6.809 -12.289 -23.219 1 97.81 85 SER A CA 1
ATOM 635 C C . SER A 1 85 ? -6.793 -13.438 -22.219 1 97.81 85 SER A C 1
ATOM 637 O O . SER A 1 85 ? -7.547 -14.398 -22.359 1 97.81 85 SER A O 1
ATOM 639 N N . ALA A 1 86 ? -5.852 -13.352 -21.266 1 98.62 86 ALA A N 1
ATOM 640 C CA . ALA A 1 86 ? -5.805 -14.422 -20.281 1 98.62 86 ALA A CA 1
ATOM 641 C C . ALA A 1 86 ? -7.145 -14.57 -19.562 1 98.62 86 ALA A C 1
ATOM 643 O O . ALA A 1 86 ? -7.934 -13.617 -19.516 1 98.62 86 ALA A O 1
ATOM 644 N N . LYS A 1 87 ? -7.465 -15.773 -19.125 1 98.81 87 LYS A N 1
ATOM 645 C CA . LYS A 1 87 ? -8.664 -16.047 -18.344 1 98.81 87 LYS A CA 1
ATOM 646 C C . LYS A 1 87 ? -8.305 -16.484 -16.922 1 98.81 87 LYS A C 1
ATOM 648 O O . LYS A 1 87 ? -7.465 -17.359 -16.734 1 98.81 87 LYS A O 1
ATOM 653 N N . MET A 1 88 ? -8.977 -15.789 -15.977 1 98.81 88 MET A N 1
ATOM 654 C CA . MET A 1 88 ? -8.672 -16.047 -14.57 1 98.81 88 MET A CA 1
ATOM 655 C C . MET A 1 88 ? -9.961 -16.203 -13.758 1 98.81 88 MET A C 1
ATOM 657 O O . MET A 1 88 ? -10.945 -15.516 -14.016 1 98.81 88 MET A O 1
ATOM 661 N N . GLY A 1 89 ? -9.852 -17.172 -12.789 1 98.62 89 GLY A N 1
ATOM 662 C CA . GLY A 1 89 ? -11.023 -17.297 -11.938 1 98.62 89 GLY A CA 1
ATOM 663 C C . GLY A 1 89 ? -10.875 -18.359 -10.867 1 98.62 89 GLY A C 1
ATOM 664 O O . GLY A 1 89 ? -10.172 -19.344 -11.062 1 98.62 89 GLY A O 1
ATOM 665 N N . LEU A 1 90 ? -11.445 -18.062 -9.703 1 98.69 90 LEU A N 1
ATOM 666 C CA . LEU A 1 90 ? -11.648 -19.094 -8.695 1 98.69 90 LEU A CA 1
ATOM 667 C C . LEU A 1 90 ? -12.977 -19.828 -8.922 1 98.69 90 LEU A C 1
ATOM 669 O O . LEU A 1 90 ? -13.977 -19.516 -8.281 1 98.69 90 LEU A O 1
ATOM 673 N N . ILE A 1 91 ? -12.938 -20.828 -9.672 1 98.12 91 ILE A N 1
ATOM 674 C CA . ILE A 1 91 ? -14.125 -21.453 -10.25 1 98.12 91 ILE A CA 1
ATOM 675 C C . ILE A 1 91 ? -14.57 -22.625 -9.383 1 98.12 91 ILE A C 1
ATOM 677 O O . ILE A 1 91 ? -15.461 -23.391 -9.766 1 98.12 91 ILE A O 1
ATOM 681 N N . GLU A 1 92 ? -14.055 -22.828 -8.203 1 97.69 92 GLU A N 1
ATOM 682 C CA . GLU A 1 92 ? -14.242 -24.031 -7.379 1 97.69 92 GLU A CA 1
ATOM 683 C C . GLU A 1 92 ? -15.719 -24.25 -7.07 1 97.69 92 GLU A C 1
ATOM 685 O O . GLU A 1 92 ? -16.172 -25.406 -7 1 97.69 92 GLU A O 1
ATOM 690 N N . THR A 1 93 ? -16.469 -23.203 -6.918 1 98.12 93 THR A N 1
ATOM 691 C CA . THR A 1 93 ? -17.859 -23.344 -6.531 1 98.12 93 THR A CA 1
ATOM 692 C C . THR A 1 93 ? -18.672 -23.969 -7.668 1 98.12 93 THR A C 1
ATOM 694 O O . THR A 1 93 ? -19.734 -24.547 -7.434 1 98.12 93 THR A O 1
ATOM 697 N N . THR A 1 94 ? -18.25 -23.828 -8.898 1 97.19 94 THR A N 1
ATOM 698 C CA . THR A 1 94 ? -18.922 -24.469 -10.023 1 97.19 94 THR A CA 1
ATOM 699 C C . THR A 1 94 ? -18.688 -25.984 -10 1 97.19 94 THR A C 1
ATOM 701 O O . THR A 1 94 ? -19.344 -26.734 -10.734 1 97.19 94 THR A O 1
ATOM 704 N N . ARG A 1 95 ? -17.844 -26.5 -9.133 1 95 95 ARG A N 1
ATOM 705 C CA . ARG A 1 95 ? -17.484 -27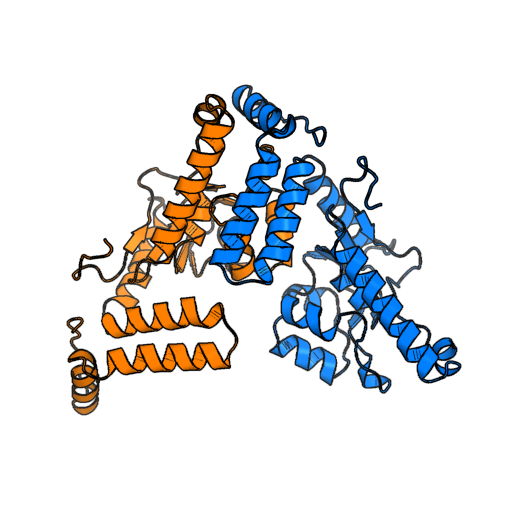.906 -9.078 1 95 95 ARG A CA 1
ATOM 706 C C . ARG A 1 95 ? -17.766 -28.5 -7.699 1 95 95 ARG A C 1
ATOM 708 O O . ARG A 1 95 ? -17.234 -29.547 -7.344 1 95 95 ARG A O 1
ATOM 715 N N . GLY A 1 96 ? -18.531 -27.812 -6.871 1 96.06 96 GLY A N 1
ATOM 716 C CA . GLY A 1 96 ? -18.875 -28.281 -5.543 1 96.06 96 GLY A CA 1
ATOM 717 C C . GLY A 1 96 ? -17.75 -28.141 -4.543 1 96.06 96 GLY A C 1
ATOM 718 O O . GLY A 1 96 ? -17.719 -28.828 -3.521 1 96.06 96 GLY A O 1
ATOM 719 N N . LEU A 1 97 ? -16.781 -27.359 -4.84 1 96.5 97 LEU A N 1
ATOM 720 C CA . LEU A 1 97 ? -15.641 -27.125 -3.979 1 96.5 97 LEU A CA 1
ATOM 721 C C . LEU A 1 97 ? -15.539 -25.641 -3.602 1 96.5 97 LEU A C 1
ATOM 723 O O . LEU A 1 97 ? -16.391 -24.844 -3.992 1 96.5 97 LEU A O 1
ATOM 727 N N . LEU A 1 98 ? -14.594 -25.25 -2.783 1 97.75 98 LEU A N 1
ATOM 728 C CA . LEU A 1 98 ? -14.195 -23.859 -2.537 1 97.75 98 LEU A CA 1
ATOM 729 C C . LEU A 1 98 ? -12.688 -23.688 -2.701 1 97.75 98 LEU A C 1
ATOM 731 O O . LEU A 1 98 ? -11.938 -24.672 -2.627 1 97.75 98 LEU A O 1
ATOM 735 N N . PRO A 1 99 ? -12.227 -22.422 -2.982 1 98.19 99 PRO A N 1
ATOM 736 C CA . PRO A 1 99 ? -10.773 -22.234 -2.982 1 98.19 99 PRO A CA 1
ATOM 737 C C . PRO A 1 99 ? -10.125 -22.641 -1.659 1 98.19 99 PRO A C 1
ATOM 739 O O . PRO A 1 99 ? -10.523 -22.141 -0.6 1 98.19 99 PRO A O 1
ATOM 742 N N . GLY A 1 100 ? -9.203 -23.516 -1.689 1 97.69 100 GLY A N 1
ATOM 743 C CA . GLY A 1 100 ? -8.688 -24.078 -0.455 1 97.69 100 GLY A CA 1
ATOM 744 C C . GLY A 1 100 ? -7.203 -23.859 -0.267 1 97.69 100 GLY A C 1
ATOM 745 O O . GLY A 1 100 ? -6.633 -24.234 0.757 1 97.69 100 GLY A O 1
ATOM 746 N N . ALA A 1 101 ? -6.543 -23.25 -1.228 1 98.12 101 ALA A N 1
ATOM 747 C CA . ALA A 1 101 ? -5.105 -23.016 -1.136 1 98.12 101 ALA A CA 1
ATOM 748 C C . ALA A 1 101 ? -4.805 -21.531 -0.938 1 98.12 101 ALA A C 1
ATOM 750 O O . ALA A 1 101 ? -3.803 -21.016 -1.442 1 98.12 101 ALA A O 1
ATOM 751 N N . GLY A 1 102 ? -5.715 -20.812 -0.254 1 98.44 102 GLY A N 1
ATOM 752 C CA . GLY A 1 102 ? -5.496 -19.422 0.136 1 98.44 102 GLY A CA 1
ATOM 753 C C . GLY A 1 102 ? -6.336 -18.438 -0.661 1 98.44 102 GLY A C 1
ATOM 754 O O . GLY A 1 102 ? -6.348 -17.25 -0.367 1 98.44 102 GLY A O 1
ATOM 755 N N . GLY A 1 103 ? -7.133 -18.938 -1.617 1 98.56 103 GLY A N 1
ATOM 756 C CA . GLY A 1 103 ? -7.887 -18.047 -2.498 1 98.56 103 GLY A CA 1
ATOM 757 C C . GLY A 1 103 ? -8.898 -17.203 -1.763 1 98.56 103 GLY A C 1
ATOM 758 O O . GLY A 1 103 ? -9.086 -16.031 -2.092 1 98.56 103 GLY A O 1
ATOM 759 N N . THR A 1 104 ? -9.578 -17.719 -0.711 1 98.75 104 THR A N 1
ATOM 760 C CA . THR A 1 104 ? -10.594 -17 0.029 1 98.75 104 THR A CA 1
ATOM 761 C C . THR A 1 104 ? -9.961 -15.922 0.907 1 98.75 104 THR A C 1
ATOM 763 O O . THR A 1 104 ? -10.664 -15.062 1.445 1 98.75 104 THR A O 1
ATOM 766 N N . GLN A 1 105 ? -8.656 -15.977 1.062 1 98.31 105 GLN A N 1
ATOM 767 C CA . GLN A 1 105 ? -7.961 -15.023 1.921 1 98.31 105 GLN A CA 1
ATOM 768 C C . GLN A 1 105 ? -7.207 -13.984 1.095 1 98.31 105 GLN A C 1
ATOM 770 O O . GLN A 1 105 ? -7.324 -12.781 1.339 1 98.31 105 GLN A O 1
ATOM 775 N N . ARG A 1 106 ? -6.531 -14.445 0.05 1 98.5 106 ARG A N 1
ATOM 776 C CA . ARG A 1 106 ? -5.664 -13.547 -0.694 1 98.5 106 ARG A CA 1
ATOM 777 C C . ARG A 1 106 ? -6.461 -12.719 -1.699 1 98.5 106 ARG A C 1
ATOM 779 O O . ARG A 1 106 ? -6.137 -11.555 -1.951 1 98.5 106 ARG A O 1
ATOM 786 N N . LEU A 1 107 ? -7.504 -13.297 -2.289 1 98.69 107 LEU A N 1
ATOM 787 C CA . LEU A 1 107 ? -8.273 -12.562 -3.285 1 98.69 107 LEU A CA 1
ATOM 788 C C . LEU A 1 107 ? -8.93 -11.328 -2.668 1 98.69 107 LEU A C 1
ATOM 790 O O . LEU A 1 107 ? -8.781 -10.219 -3.182 1 98.69 107 LEU A O 1
ATOM 794 N N . PRO A 1 108 ? -9.68 -11.438 -1.518 1 98.12 108 PRO A N 1
ATOM 795 C CA . PRO A 1 108 ? -10.305 -10.234 -0.965 1 98.12 108 PRO A CA 1
ATOM 796 C C . PRO A 1 108 ? -9.281 -9.195 -0.511 1 98.12 108 PRO A C 1
ATOM 798 O O . PRO A 1 108 ? -9.562 -7.996 -0.528 1 98.12 108 PRO A O 1
ATOM 801 N N . ARG A 1 109 ? -8.141 -9.609 -0.126 1 96.62 109 ARG A N 1
ATOM 802 C CA . ARG A 1 109 ? -7.094 -8.664 0.256 1 96.62 109 ARG A CA 1
ATOM 803 C C . ARG A 1 109 ? -6.52 -7.961 -0.968 1 96.62 109 ARG A C 1
ATOM 805 O O . ARG A 1 109 ? -5.871 -6.918 -0.843 1 96.62 109 ARG A O 1
ATOM 812 N N . CYS A 1 110 ? -6.727 -8.57 -2.076 1 96.5 110 CYS A N 1
ATOM 813 C CA . CYS A 1 110 ? -6.195 -8.016 -3.32 1 96.5 110 CYS A CA 1
ATOM 814 C C . CYS A 1 110 ? -7.207 -7.09 -3.979 1 96.5 110 CYS A C 1
ATOM 816 O O . CYS A 1 110 ? -6.859 -5.98 -4.391 1 96.5 110 CYS A O 1
ATOM 818 N N . VAL A 1 111 ? -8.5 -7.496 -4.016 1 97.38 111 VAL A N 1
ATOM 819 C CA . VAL A 1 111 ? -9.445 -6.77 -4.859 1 97.38 111 VAL A CA 1
ATOM 820 C C . VAL A 1 111 ? -10.578 -6.203 -4.004 1 97.38 111 VAL A C 1
ATOM 822 O O . VAL A 1 111 ? -11.461 -5.52 -4.516 1 97.38 111 VAL A O 1
ATOM 825 N N . GLY A 1 112 ? -10.57 -6.453 -2.721 1 96.81 112 GLY A N 1
ATOM 826 C CA . GLY A 1 112 ? -11.672 -6.066 -1.851 1 96.81 112 GLY A CA 1
ATOM 827 C C . GLY A 1 112 ? -12.68 -7.184 -1.634 1 96.81 112 GLY A C 1
ATOM 828 O O . GLY A 1 112 ? -12.82 -8.07 -2.477 1 96.81 112 GLY A O 1
ATOM 829 N N . ILE A 1 113 ? -13.398 -7.082 -0.574 1 97.5 113 ILE A N 1
ATOM 830 C CA . ILE A 1 113 ? -14.266 -8.148 -0.098 1 97.5 113 ILE A CA 1
ATOM 831 C C . ILE A 1 113 ? -15.461 -8.305 -1.043 1 97.5 113 ILE A C 1
ATOM 833 O O . ILE A 1 113 ? -15.859 -9.422 -1.367 1 97.5 113 ILE A O 1
ATOM 837 N N . GLY A 1 114 ? -16.031 -7.223 -1.498 1 97.62 114 GLY A N 1
ATOM 838 C CA . GLY A 1 114 ? -17.203 -7.27 -2.352 1 97.62 114 GLY A CA 1
ATOM 839 C C . GLY A 1 114 ? -16.953 -7.977 -3.67 1 97.62 114 GLY A C 1
ATOM 840 O O . GLY A 1 114 ? -17.688 -8.906 -4.027 1 97.62 114 GLY A O 1
ATOM 841 N N . LEU A 1 115 ? -15.852 -7.594 -4.332 1 98 115 LEU A N 1
ATOM 842 C CA . LEU A 1 115 ? -15.523 -8.203 -5.613 1 98 115 LEU A CA 1
ATOM 843 C C . LEU A 1 115 ? -15.109 -9.656 -5.438 1 98 115 LEU A C 1
ATOM 845 O O . LEU A 1 115 ? -15.477 -10.516 -6.246 1 98 115 LEU A O 1
ATOM 849 N N . ALA A 1 116 ? -14.336 -9.93 -4.422 1 98.69 116 ALA A N 1
ATOM 850 C CA . ALA A 1 116 ? -13.914 -11.305 -4.156 1 98.69 116 ALA A CA 1
ATOM 851 C C . ALA A 1 116 ? -15.117 -12.227 -3.988 1 98.69 116 ALA A C 1
ATOM 853 O O . ALA A 1 116 ? -15.156 -13.32 -4.562 1 98.69 116 ALA A O 1
ATOM 854 N N . LYS A 1 117 ? -16.078 -11.742 -3.182 1 98.75 117 LYS A N 1
ATOM 855 C CA . LYS A 1 117 ? -17.281 -12.539 -2.963 1 98.75 117 LYS A CA 1
ATOM 856 C C . LYS A 1 117 ? -18.031 -12.766 -4.273 1 98.75 117 LYS A C 1
ATOM 858 O O . LYS A 1 117 ? -18.469 -13.883 -4.559 1 98.75 117 LYS A O 1
ATOM 863 N N . GLU A 1 118 ? -18.172 -11.742 -5.023 1 98.75 118 GLU A N 1
ATOM 864 C CA . GLU A 1 118 ? -18.859 -11.875 -6.305 1 98.75 118 GLU A CA 1
ATOM 865 C C . GLU A 1 118 ? -18.188 -12.914 -7.191 1 98.75 118 GLU A C 1
ATOM 867 O O . GLU A 1 118 ? -18.859 -13.789 -7.75 1 98.75 118 GLU A O 1
ATOM 872 N N . LEU A 1 119 ? -16.875 -12.891 -7.293 1 98.75 119 LEU A N 1
ATOM 873 C CA . LEU A 1 119 ? -16.141 -13.797 -8.164 1 98.75 119 LEU A CA 1
ATOM 874 C C . LEU A 1 119 ? -16.219 -15.227 -7.66 1 98.75 119 LEU A C 1
ATOM 876 O O . LEU A 1 119 ? -16.422 -16.156 -8.445 1 98.75 119 LEU A O 1
ATOM 880 N N . ILE A 1 120 ? -16.125 -15.422 -6.387 1 98.81 120 ILE A N 1
ATOM 881 C CA . ILE A 1 120 ? -16.125 -16.766 -5.824 1 98.81 120 ILE A CA 1
ATOM 882 C C . ILE A 1 120 ? -17.547 -17.328 -5.844 1 98.81 120 ILE A C 1
ATOM 884 O O . ILE A 1 120 ? -17.75 -18.5 -6.18 1 98.81 120 ILE A O 1
ATOM 888 N N . PHE A 1 121 ? -18.547 -16.469 -5.527 1 98.81 121 PHE A N 1
ATOM 889 C CA . PHE A 1 121 ? -19.938 -16.922 -5.504 1 98.81 121 PHE A CA 1
ATOM 890 C C . PHE A 1 121 ? -20.391 -17.359 -6.891 1 98.81 121 PHE A C 1
ATOM 892 O O . PHE A 1 121 ? -21.109 -18.344 -7.031 1 98.81 121 PHE A O 1
ATOM 899 N N . THR A 1 122 ? -19.953 -16.625 -7.934 1 98.69 122 THR A N 1
ATOM 900 C CA . THR A 1 122 ? -20.422 -16.891 -9.289 1 98.69 122 THR A CA 1
ATOM 901 C C . THR A 1 122 ? -19.531 -17.938 -9.969 1 98.69 122 THR A C 1
ATOM 903 O O . THR A 1 122 ? -19.953 -18.594 -10.922 1 98.69 122 THR A O 1
ATOM 906 N N . GLY A 1 123 ? -18.344 -18.047 -9.547 1 98.38 123 GLY A N 1
ATOM 907 C CA . GLY A 1 123 ? -17.359 -18.891 -10.211 1 98.38 123 GLY A CA 1
ATOM 908 C C . GLY A 1 123 ? -17 -18.391 -11.602 1 98.38 123 GLY A C 1
ATOM 909 O O . GLY A 1 123 ? -16.547 -19.172 -12.445 1 98.38 123 GLY A O 1
ATOM 910 N N . ARG A 1 124 ? -17.219 -17.156 -11.875 1 97.94 124 ARG A N 1
ATOM 911 C CA . ARG A 1 124 ? -17.031 -16.641 -13.234 1 97.94 124 ARG A CA 1
ATOM 912 C C . ARG A 1 124 ? -15.547 -16.406 -13.516 1 97.94 124 ARG A C 1
ATOM 914 O O . ARG A 1 124 ? -14.758 -16.219 -12.586 1 97.94 124 ARG A O 1
ATOM 921 N N . GLN A 1 125 ? -15.258 -16.422 -14.781 1 98.38 125 GLN A N 1
ATOM 922 C CA . GLN A 1 125 ? -13.922 -16.078 -15.266 1 98.38 125 GLN A CA 1
ATOM 923 C C . GLN A 1 125 ? -13.867 -14.633 -15.75 1 98.38 125 GLN A C 1
ATOM 925 O O . GLN A 1 125 ? -14.852 -14.117 -16.281 1 98.38 125 GLN A O 1
ATOM 930 N N . ILE A 1 126 ? -12.758 -14.008 -15.539 1 98.75 126 ILE A N 1
ATOM 931 C CA . ILE A 1 126 ? -12.531 -12.664 -16.062 1 98.75 126 ILE A CA 1
ATOM 932 C C . ILE A 1 126 ? -11.273 -12.648 -16.922 1 98.75 126 ILE A C 1
ATOM 934 O O . ILE A 1 126 ? -10.406 -13.516 -16.781 1 98.75 126 ILE A O 1
ATOM 938 N N . ASP A 1 127 ? -11.172 -11.727 -17.828 1 98.75 127 ASP A N 1
ATOM 939 C CA . ASP A 1 127 ? -9.977 -11.656 -18.672 1 98.75 127 ASP A CA 1
ATOM 940 C C . ASP A 1 127 ? -8.938 -10.727 -18.062 1 98.75 127 ASP A C 1
ATOM 942 O O . ASP A 1 127 ? -9.141 -10.18 -16.969 1 98.75 127 ASP A O 1
ATOM 946 N N . GLY A 1 128 ? -7.824 -10.57 -18.75 1 98.75 128 GLY A N 1
ATOM 947 C CA . GLY A 1 128 ? -6.703 -9.805 -18.219 1 98.75 128 GLY A CA 1
ATOM 948 C C . GLY A 1 128 ? -7.016 -8.336 -18.047 1 98.75 128 GLY A C 1
ATOM 949 O O . GLY A 1 128 ? -6.543 -7.707 -17.094 1 98.75 128 GLY A O 1
ATOM 950 N N . GLN A 1 129 ? -7.82 -7.793 -18.906 1 98.5 129 GLN A N 1
ATOM 951 C CA . GLN A 1 129 ? -8.18 -6.379 -18.812 1 98.5 129 GLN A CA 1
ATOM 952 C C . GLN A 1 129 ? -9.07 -6.125 -17.594 1 98.5 129 GLN A C 1
ATOM 954 O O . GLN A 1 129 ? -8.859 -5.168 -16.859 1 98.5 129 GLN A O 1
ATOM 959 N N . GLN A 1 130 ? -10.055 -6.91 -17.422 1 98.44 130 GLN A N 1
ATOM 960 C CA . GLN A 1 130 ? -10.922 -6.812 -16.25 1 98.44 130 GLN A CA 1
ATOM 961 C C . GLN A 1 130 ? -10.117 -6.969 -14.961 1 98.44 130 GLN A C 1
ATOM 963 O O . GLN A 1 130 ? -10.312 -6.215 -14.008 1 98.44 130 GLN A O 1
ATOM 968 N N . ALA A 1 131 ? -9.234 -7.98 -14.961 1 98.75 131 ALA A N 1
ATOM 969 C CA . ALA A 1 131 ? -8.398 -8.242 -13.797 1 98.75 131 ALA A CA 1
ATOM 970 C C . ALA A 1 131 ? -7.578 -7.012 -13.422 1 98.75 131 ALA A C 1
ATOM 972 O O . ALA A 1 131 ? -7.43 -6.691 -12.234 1 98.75 131 ALA A O 1
ATOM 973 N N . PHE A 1 132 ? -7.078 -6.34 -14.453 1 98.25 132 PHE A N 1
ATOM 974 C CA . PHE A 1 132 ? -6.309 -5.121 -14.219 1 98.25 132 PHE A CA 1
ATOM 975 C C . PHE A 1 132 ? -7.191 -4.031 -13.625 1 98.25 132 PHE A C 1
ATOM 977 O O . PHE A 1 132 ? -6.816 -3.393 -12.641 1 98.25 132 PHE A O 1
ATOM 984 N N . SER A 1 133 ? -8.352 -3.846 -14.133 1 96.88 133 SER A N 1
ATOM 985 C CA . SER A 1 133 ? -9.266 -2.801 -13.688 1 96.88 133 SER A CA 1
ATOM 986 C C . SER A 1 133 ? -9.703 -3.021 -12.242 1 96.88 133 SER A C 1
ATOM 988 O O . SER A 1 133 ? -9.969 -2.062 -11.516 1 96.88 133 SER A O 1
ATOM 990 N N . MET A 1 134 ? -9.68 -4.293 -11.836 1 96.44 134 MET A N 1
ATOM 991 C CA . MET A 1 134 ? -10.156 -4.625 -10.492 1 96.44 134 MET A CA 1
ATOM 992 C C . MET A 1 134 ? -9.008 -4.621 -9.492 1 96.44 134 MET A C 1
ATOM 994 O O . MET A 1 134 ? -9.227 -4.75 -8.289 1 96.44 134 MET A O 1
ATOM 998 N N . GLY A 1 135 ? -7.785 -4.578 -10.016 1 96.56 135 GLY A N 1
ATOM 999 C CA . GLY A 1 135 ? -6.629 -4.578 -9.133 1 96.56 135 GLY A CA 1
ATOM 1000 C C . GLY A 1 135 ? -6.078 -5.965 -8.867 1 96.56 135 GLY A C 1
ATOM 1001 O O . GLY A 1 135 ? -5.195 -6.137 -8.023 1 96.56 135 GLY A O 1
ATOM 1002 N N . LEU A 1 136 ? -6.605 -6.938 -9.57 1 98.38 136 LEU A N 1
ATOM 1003 C CA . LEU A 1 136 ? -6.156 -8.312 -9.375 1 98.38 136 LEU A CA 1
ATOM 1004 C C . LEU A 1 136 ? -4.754 -8.516 -9.938 1 98.38 136 LEU A C 1
ATOM 1006 O O . LEU A 1 136 ? -3.963 -9.281 -9.391 1 98.38 136 LEU A O 1
ATOM 1010 N N . VAL A 1 137 ? -4.43 -7.883 -11.055 1 98.69 137 VAL A N 1
ATOM 1011 C CA . VAL A 1 137 ? -3.088 -7.953 -11.617 1 98.69 137 VAL A CA 1
ATOM 1012 C C . VAL A 1 137 ? -2.479 -6.555 -11.68 1 98.69 137 VAL A C 1
ATOM 1014 O O . VAL A 1 137 ? -3.201 -5.559 -11.789 1 98.69 137 VAL A O 1
ATOM 1017 N N . ASN A 1 138 ? -1.152 -6.457 -11.609 1 98.38 138 ASN A N 1
ATOM 1018 C CA . ASN A 1 138 ? -0.426 -5.191 -11.633 1 98.38 138 ASN A CA 1
ATOM 1019 C C . ASN A 1 138 ? -0.413 -4.578 -13.023 1 98.38 138 ASN A C 1
ATOM 1021 O O . ASN A 1 138 ? -0.5 -3.359 -13.172 1 98.38 138 ASN A O 1
ATOM 1025 N N . HIS A 1 139 ? -0.26 -5.418 -13.992 1 98.56 139 HIS A N 1
ATOM 1026 C CA . HIS A 1 139 ? -0.176 -4.984 -15.383 1 98.56 139 HIS A CA 1
ATOM 1027 C C . HIS A 1 139 ? -0.937 -5.934 -16.312 1 98.56 139 HIS A C 1
ATOM 1029 O O . HIS A 1 139 ? -1.021 -7.133 -16.031 1 98.56 139 HIS A O 1
ATOM 1035 N N . THR A 1 140 ? -1.504 -5.352 -17.344 1 98.81 140 THR A N 1
ATOM 1036 C CA . THR A 1 140 ? -2.039 -6.125 -18.453 1 98.81 140 THR A CA 1
ATOM 1037 C C . THR A 1 140 ? -1.483 -5.617 -19.781 1 98.81 140 THR A C 1
ATOM 1039 O O . THR A 1 140 ? -1.255 -4.418 -19.938 1 98.81 140 THR A O 1
ATOM 1042 N N . VAL A 1 141 ? -1.188 -6.59 -20.672 1 98.81 141 VAL A N 1
ATOM 1043 C CA . VAL A 1 141 ? -0.659 -6.258 -21.984 1 98.81 141 VAL A CA 1
ATOM 1044 C C . VAL A 1 141 ? -1.409 -7.047 -23.062 1 98.81 141 VAL A C 1
ATOM 1046 O O . VAL A 1 141 ? -1.846 -8.172 -22.812 1 98.81 141 VAL A O 1
ATOM 1049 N N . PRO A 1 142 ? -1.553 -6.445 -24.266 1 98.75 142 PRO A N 1
ATOM 1050 C CA . PRO A 1 142 ? -2.102 -7.266 -25.344 1 98.75 142 PRO A CA 1
ATOM 1051 C C . PRO A 1 142 ? -1.266 -8.516 -25.625 1 98.75 142 PRO A C 1
ATOM 1053 O O . PRO A 1 142 ? -0.034 -8.453 -25.594 1 98.75 142 PRO A O 1
ATOM 1056 N N . GLN A 1 143 ? -1.963 -9.664 -25.906 1 98.12 143 GLN A N 1
ATOM 1057 C CA . GLN A 1 143 ? -1.232 -10.883 -26.234 1 98.12 143 GLN A CA 1
ATOM 1058 C C . GLN A 1 143 ? -0.495 -10.758 -27.562 1 98.12 143 GLN A C 1
ATOM 1060 O O . GLN A 1 143 ? -0.891 -9.969 -28.422 1 98.12 143 GLN A O 1
ATOM 1065 N N . ASN A 1 144 ? 0.607 -11.445 -27.75 1 97.88 144 ASN A N 1
ATOM 1066 C CA . ASN A 1 144 ? 1.348 -11.484 -29 1 97.88 144 ASN A CA 1
ATOM 1067 C C . ASN A 1 144 ? 1.24 -12.852 -29.672 1 97.88 144 ASN A C 1
ATOM 1069 O O . ASN A 1 144 ? 0.576 -13.75 -29.156 1 97.88 144 ASN A O 1
ATOM 1073 N N . SER A 1 145 ? 1.833 -12.992 -30.859 1 96.81 145 SER A N 1
ATOM 1074 C CA . SER A 1 145 ? 1.707 -14.203 -31.656 1 96.81 145 SER A CA 1
ATOM 1075 C C . SER A 1 145 ? 2.365 -15.398 -30.969 1 96.81 145 SER A C 1
ATOM 1077 O O . SER A 1 145 ? 1.893 -16.531 -31.094 1 96.81 145 SER A O 1
ATOM 1079 N N . GLU A 1 146 ? 3.416 -15.156 -30.188 1 96.75 146 GLU A N 1
ATOM 1080 C CA . GLU A 1 146 ? 4.156 -16.219 -29.5 1 96.75 146 GLU A CA 1
ATOM 1081 C C . GLU A 1 146 ? 3.43 -16.688 -28.25 1 96.75 146 GLU A C 1
ATOM 1083 O O . GLU A 1 146 ? 3.748 -17.734 -27.688 1 96.75 146 GLU A O 1
ATOM 1088 N N . GLY A 1 147 ? 2.484 -15.945 -27.766 1 97.44 147 GLY A N 1
ATOM 1089 C CA . GLY A 1 147 ? 1.716 -16.297 -26.594 1 97.44 147 GLY A CA 1
ATOM 1090 C C . GLY A 1 147 ? 2.48 -16.094 -25.297 1 97.44 147 GLY A C 1
ATOM 1091 O O . GLY A 1 147 ? 2.271 -16.828 -24.328 1 97.44 147 GLY A O 1
ATOM 1092 N N . ASP A 1 148 ? 3.418 -15.211 -25.266 1 98.25 148 ASP A N 1
ATOM 1093 C CA . ASP A 1 148 ? 4.238 -15.016 -24.078 1 98.25 148 ASP A CA 1
ATOM 1094 C C . ASP A 1 148 ? 4.371 -13.531 -23.734 1 98.25 148 ASP A C 1
ATOM 1096 O O . ASP A 1 148 ? 5.398 -13.102 -23.203 1 98.25 148 ASP A O 1
ATOM 1100 N N . ALA A 1 149 ? 3.359 -12.641 -24.062 1 98.69 149 ALA A N 1
ATOM 1101 C CA . ALA A 1 149 ? 3.406 -11.195 -23.828 1 98.69 149 ALA A CA 1
ATOM 1102 C C . ALA A 1 14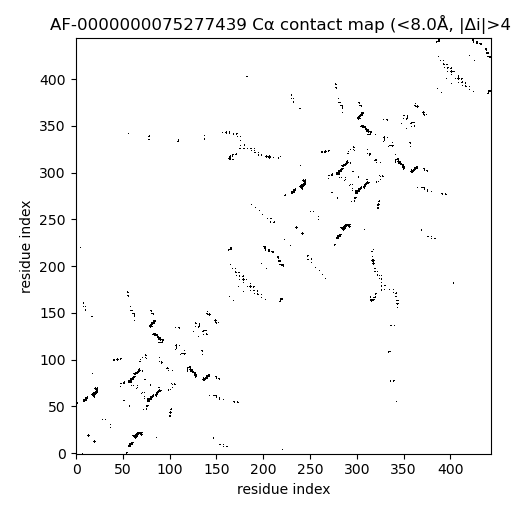9 ? 3.506 -10.883 -22.344 1 98.69 149 ALA A C 1
ATOM 1104 O O . ALA A 1 149 ? 4.262 -10 -21.938 1 98.69 149 ALA A O 1
ATOM 1105 N N . ALA A 1 150 ? 2.699 -11.562 -21.531 1 98.81 150 ALA A N 1
ATOM 1106 C CA . ALA A 1 150 ? 2.754 -11.344 -20.094 1 98.81 150 ALA A CA 1
ATOM 1107 C C . ALA A 1 150 ? 4.125 -11.711 -19.531 1 98.81 150 ALA A C 1
ATOM 1109 O O . ALA A 1 150 ? 4.66 -11.008 -18.672 1 98.81 150 ALA A O 1
ATOM 1110 N N . TYR A 1 151 ? 4.652 -12.812 -20.016 1 98.75 151 TYR A N 1
ATOM 1111 C CA . TYR A 1 151 ? 5.984 -13.227 -19.578 1 98.75 151 TYR A CA 1
ATOM 1112 C C . TYR A 1 151 ? 7.02 -12.156 -19.922 1 98.75 151 TYR A C 1
ATOM 1114 O O . TYR A 1 151 ? 7.844 -11.797 -19.078 1 98.75 151 TYR A O 1
ATOM 1122 N N . GLN A 1 152 ? 7.016 -11.617 -21.141 1 98.81 152 GLN A N 1
ATOM 1123 C CA . GLN A 1 152 ? 7.949 -10.57 -21.547 1 98.81 152 GLN A CA 1
ATOM 1124 C C . GLN A 1 152 ? 7.805 -9.336 -20.672 1 98.81 152 GLN A C 1
ATOM 1126 O O . GLN A 1 152 ? 8.805 -8.75 -20.234 1 98.81 152 GLN A O 1
ATOM 1131 N N . ARG A 1 153 ? 6.586 -8.984 -20.406 1 98.81 153 ARG A N 1
ATOM 1132 C CA . ARG A 1 153 ? 6.355 -7.836 -19.531 1 98.81 153 ARG A CA 1
ATOM 1133 C C . ARG A 1 153 ? 6.828 -8.117 -18.109 1 98.81 153 ARG A C 1
ATOM 1135 O O . ARG A 1 153 ? 7.324 -7.219 -17.422 1 98.81 153 ARG A O 1
ATOM 1142 N N . ALA A 1 154 ? 6.57 -9.305 -17.594 1 98.88 154 ALA A N 1
ATOM 1143 C CA . ALA A 1 154 ? 7.066 -9.703 -16.281 1 98.88 154 ALA A CA 1
ATOM 1144 C C . ALA A 1 154 ? 8.586 -9.602 -16.219 1 98.88 154 ALA A C 1
ATOM 1146 O O . ALA A 1 154 ? 9.141 -9.18 -15.195 1 98.88 154 ALA A O 1
ATOM 1147 N N . LEU A 1 155 ? 9.258 -10.016 -17.297 1 98.81 155 LEU A N 1
ATOM 1148 C CA . LEU A 1 155 ? 10.711 -9.891 -17.344 1 98.81 155 LEU A CA 1
ATOM 1149 C C . LEU A 1 155 ? 11.133 -8.43 -17.297 1 98.81 155 LEU A C 1
ATOM 1151 O O . LEU A 1 155 ? 12.125 -8.086 -16.641 1 98.81 155 LEU A O 1
ATOM 1155 N N . THR A 1 156 ? 10.406 -7.574 -18.016 1 98.75 156 THR A N 1
ATOM 1156 C CA . THR A 1 156 ? 10.68 -6.141 -17.953 1 98.75 156 THR A CA 1
ATOM 1157 C C . THR A 1 156 ? 10.562 -5.625 -16.516 1 98.75 156 THR A C 1
ATOM 1159 O O . THR A 1 156 ? 11.414 -4.867 -16.062 1 98.75 156 THR A O 1
ATOM 1162 N N . LEU A 1 157 ? 9.531 -6.051 -15.867 1 98.56 157 LEU A N 1
ATOM 1163 C CA . LEU A 1 157 ? 9.328 -5.668 -14.477 1 98.56 157 LEU A CA 1
ATOM 1164 C C . LEU A 1 157 ? 10.453 -6.199 -13.594 1 98.56 157 LEU A C 1
ATOM 1166 O O . LEU A 1 157 ? 10.984 -5.473 -12.75 1 98.56 157 LEU A O 1
ATOM 1170 N N . ALA A 1 158 ? 10.836 -7.422 -13.766 1 98.69 158 ALA A N 1
ATOM 1171 C CA . ALA A 1 158 ? 11.953 -8.008 -13.039 1 98.69 158 ALA A CA 1
ATOM 1172 C C . ALA A 1 158 ? 13.234 -7.211 -13.266 1 98.69 158 ALA A C 1
ATOM 1174 O O . ALA A 1 158 ? 14.008 -6.98 -12.328 1 98.69 158 ALA A O 1
ATOM 1175 N N . LYS A 1 159 ? 13.5 -6.754 -14.492 1 98.31 159 LYS A N 1
ATOM 1176 C CA . LYS A 1 159 ? 14.695 -6 -14.844 1 98.31 159 LYS A CA 1
ATOM 1177 C C . LYS A 1 159 ? 14.719 -4.645 -14.148 1 98.31 159 LYS A C 1
ATOM 1179 O O . LYS A 1 159 ? 15.789 -4.082 -13.906 1 98.31 159 LYS A O 1
ATOM 1184 N N . GLU A 1 160 ? 13.523 -4.113 -13.828 1 98.12 160 GLU A N 1
ATOM 1185 C CA . GLU A 1 160 ? 13.453 -2.879 -13.055 1 98.12 160 GLU A CA 1
ATOM 1186 C C . GLU A 1 160 ? 13.836 -3.115 -11.602 1 98.12 160 GLU A C 1
ATOM 1188 O O . GLU A 1 160 ? 14.352 -2.215 -10.93 1 98.12 160 GLU A O 1
ATOM 1193 N N . ILE A 1 161 ? 13.617 -4.312 -11.078 1 98.56 161 ILE A N 1
ATOM 1194 C CA . ILE A 1 161 ? 13.859 -4.641 -9.68 1 98.56 161 ILE A CA 1
ATOM 1195 C C . ILE A 1 161 ? 15.32 -5.039 -9.484 1 98.56 161 ILE A C 1
ATOM 1197 O O . ILE A 1 161 ? 15.922 -4.73 -8.453 1 98.56 161 ILE A O 1
ATOM 1201 N N . LEU A 1 162 ? 15.945 -5.629 -10.477 1 97.69 162 LEU A N 1
ATOM 1202 C CA . LEU A 1 162 ? 17.234 -6.293 -10.398 1 97.69 162 LEU A CA 1
ATOM 1203 C C . LEU A 1 162 ? 18.328 -5.32 -9.945 1 97.69 162 LEU A C 1
ATOM 1205 O O . LEU A 1 162 ? 19.188 -5.676 -9.141 1 97.69 162 LEU A O 1
ATOM 1209 N N . PRO A 1 163 ? 18.281 -4.059 -10.43 1 97 163 PRO A N 1
ATOM 1210 C CA . PRO A 1 163 ? 19.375 -3.16 -10.055 1 97 163 PRO A CA 1
ATOM 1211 C C . PRO A 1 163 ? 19.219 -2.6 -8.641 1 97 163 PRO A C 1
ATOM 1213 O O . PRO A 1 163 ? 20.125 -1.933 -8.133 1 97 163 PRO A O 1
ATOM 1216 N N . GLN A 1 164 ? 18.094 -2.836 -7.984 1 98 164 GLN A N 1
ATOM 1217 C CA . GLN A 1 164 ? 17.859 -2.307 -6.645 1 98 164 GLN A CA 1
ATOM 1218 C C . GLN A 1 164 ? 18.578 -3.141 -5.59 1 98 164 GLN A C 1
ATOM 1220 O O . GLN A 1 164 ? 19 -4.266 -5.863 1 98 164 GLN A O 1
ATOM 1225 N N . ALA A 1 165 ? 18.766 -2.545 -4.426 1 98.25 165 ALA A N 1
ATOM 1226 C CA . ALA A 1 165 ? 19.484 -3.246 -3.365 1 98.25 165 ALA A CA 1
ATOM 1227 C C . ALA A 1 165 ? 18.719 -4.477 -2.9 1 98.25 165 ALA A C 1
ATOM 1229 O O . ALA A 1 165 ? 17.656 -4.352 -2.281 1 98.25 165 ALA A O 1
ATOM 1230 N N . PRO A 1 166 ? 19.297 -5.648 -3.146 1 97.44 166 PRO A N 1
ATOM 1231 C CA . PRO A 1 166 ? 18.516 -6.867 -2.92 1 97.44 166 PRO A CA 1
ATOM 1232 C C . PRO A 1 166 ? 18.125 -7.055 -1.455 1 97.44 166 PRO A C 1
ATOM 1234 O O . PRO A 1 166 ? 17.016 -7.492 -1.159 1 97.44 166 PRO A O 1
ATOM 1237 N N . PHE A 1 167 ? 18.984 -6.738 -0.548 1 97.62 167 PHE A N 1
ATOM 1238 C CA . PHE A 1 167 ? 18.672 -6.891 0.866 1 97.62 167 PHE A CA 1
ATOM 1239 C C . PHE A 1 167 ? 17.562 -5.922 1.28 1 97.62 167 PHE A C 1
ATOM 1241 O O . PHE A 1 167 ? 16.656 -6.289 2.031 1 97.62 167 PHE A O 1
ATOM 1248 N N . ALA A 1 168 ? 17.625 -4.676 0.803 1 98.5 168 ALA A N 1
ATOM 1249 C CA . ALA A 1 168 ? 16.594 -3.68 1.089 1 98.5 168 ALA A CA 1
ATOM 1250 C C . ALA A 1 168 ? 15.25 -4.109 0.53 1 98.5 168 ALA A C 1
ATOM 1252 O O . ALA A 1 168 ? 14.211 -3.926 1.177 1 98.5 168 ALA A O 1
ATOM 1253 N N . VAL A 1 169 ? 15.242 -4.699 -0.628 1 98.69 169 VAL A N 1
ATOM 1254 C CA . VAL A 1 169 ? 14.016 -5.188 -1.255 1 98.69 169 VAL A CA 1
ATOM 1255 C C . VAL A 1 169 ? 13.422 -6.312 -0.411 1 98.69 169 VAL A C 1
ATOM 1257 O O . VAL A 1 169 ? 12.219 -6.316 -0.137 1 98.69 169 VAL A O 1
ATOM 1260 N N . LYS A 1 170 ? 14.281 -7.223 0.051 1 98 170 LYS A N 1
ATOM 1261 C CA . LYS A 1 170 ? 13.844 -8.312 0.913 1 98 170 LYS A CA 1
ATOM 1262 C C . LYS A 1 170 ? 13.227 -7.785 2.203 1 98 170 LYS A C 1
ATOM 1264 O O . LYS A 1 170 ? 12.164 -8.25 2.623 1 98 170 LYS A O 1
ATOM 1269 N N . MET A 1 171 ? 13.883 -6.812 2.812 1 98.38 171 MET A N 1
ATOM 1270 C CA . MET A 1 171 ? 13.398 -6.238 4.066 1 98.38 171 MET A CA 1
ATOM 1271 C C . MET A 1 171 ? 12.102 -5.465 3.842 1 98.38 171 MET A C 1
ATOM 1273 O O . MET A 1 171 ? 11.203 -5.5 4.684 1 98.38 171 MET A O 1
ATOM 1277 N N . GLY A 1 172 ? 12.07 -4.715 2.695 1 98.75 172 GLY A N 1
ATOM 1278 C CA . GLY A 1 172 ? 10.828 -4.043 2.355 1 98.75 172 GLY A CA 1
ATOM 1279 C C . GLY A 1 172 ? 9.656 -5 2.209 1 98.75 172 GLY A C 1
ATOM 1280 O O . GLY A 1 172 ? 8.562 -4.738 2.723 1 98.75 172 GLY A O 1
ATOM 1281 N N . LYS A 1 173 ? 9.875 -6.117 1.565 1 98.75 173 LYS A N 1
ATOM 1282 C CA . LYS A 1 173 ? 8.852 -7.145 1.407 1 98.75 173 LYS A CA 1
ATOM 1283 C C . LYS A 1 173 ? 8.398 -7.688 2.762 1 98.75 173 LYS A C 1
ATOM 1285 O O . LYS A 1 173 ? 7.199 -7.805 3.021 1 98.75 173 LYS A O 1
ATOM 1290 N N . LEU A 1 174 ? 9.344 -8.047 3.545 1 98.56 174 LEU A N 1
ATOM 1291 C CA . LEU A 1 174 ? 9.039 -8.586 4.867 1 98.56 174 LEU A CA 1
ATOM 1292 C C . LEU A 1 174 ? 8.234 -7.582 5.688 1 98.56 174 LEU A C 1
ATOM 1294 O O . LEU A 1 174 ? 7.238 -7.953 6.316 1 98.56 174 LEU A O 1
ATOM 1298 N N . ALA A 1 175 ? 8.648 -6.305 5.656 1 98.81 175 ALA A N 1
ATOM 1299 C CA . ALA A 1 175 ? 7.961 -5.258 6.406 1 98.81 175 ALA A CA 1
ATOM 1300 C C . ALA A 1 175 ? 6.508 -5.121 5.953 1 98.81 175 ALA A C 1
ATOM 1302 O O . ALA A 1 175 ? 5.605 -5 6.785 1 98.81 175 ALA A O 1
ATOM 1303 N N . ILE A 1 176 ? 6.289 -5.164 4.668 1 98.75 176 ILE A N 1
ATOM 1304 C CA . ILE A 1 176 ? 4.941 -5.031 4.133 1 98.75 176 ILE A CA 1
ATOM 1305 C C . ILE A 1 176 ? 4.113 -6.258 4.512 1 98.75 176 ILE A C 1
ATOM 1307 O O . ILE A 1 176 ? 3.008 -6.133 5.043 1 98.75 176 ILE A O 1
ATOM 1311 N N . ASN A 1 177 ? 4.691 -7.449 4.246 1 98.31 177 ASN A N 1
ATOM 1312 C CA . ASN A 1 177 ? 3.945 -8.688 4.473 1 98.31 177 ASN A CA 1
ATOM 1313 C C . ASN A 1 177 ? 3.523 -8.82 5.93 1 98.31 177 ASN A C 1
ATOM 1315 O O . ASN A 1 177 ? 2.363 -9.117 6.223 1 98.31 177 ASN A O 1
ATOM 1319 N N . ARG A 1 178 ? 4.395 -8.625 6.848 1 98.25 178 ARG A N 1
ATOM 1320 C CA . ARG A 1 178 ? 4.094 -8.812 8.266 1 98.25 178 ARG A CA 1
ATOM 1321 C C . ARG A 1 178 ? 3.336 -7.613 8.82 1 98.25 178 ARG A C 1
ATOM 1323 O O . ARG A 1 178 ? 2.418 -7.777 9.633 1 98.25 178 ARG A O 1
ATOM 1330 N N . GLY A 1 179 ? 3.725 -6.453 8.391 1 98.19 179 GLY A N 1
ATOM 1331 C CA . GLY A 1 179 ? 3.104 -5.238 8.891 1 98.19 179 GLY A CA 1
ATOM 1332 C C . GLY A 1 179 ? 1.624 -5.148 8.562 1 98.19 179 GLY A C 1
ATOM 1333 O O . GLY A 1 179 ? 0.84 -4.621 9.352 1 98.19 179 GLY A O 1
ATOM 1334 N N . MET A 1 180 ? 1.199 -5.637 7.461 1 97.31 180 MET A N 1
ATOM 1335 C CA . MET A 1 180 ? -0.188 -5.551 7.016 1 97.31 180 MET A CA 1
ATOM 1336 C C . MET A 1 180 ? -1.073 -6.512 7.801 1 97.31 180 MET A C 1
ATOM 1338 O O . MET A 1 180 ? -2.301 -6.418 7.746 1 97.31 180 MET A O 1
ATOM 1342 N N . GLU A 1 181 ? -0.468 -7.43 8.594 1 96.69 181 GLU A N 1
ATOM 1343 C CA . GLU A 1 181 ? -1.227 -8.406 9.375 1 96.69 181 GLU A CA 1
ATOM 1344 C C . GLU A 1 181 ? -1.442 -7.93 10.805 1 96.69 181 GLU A C 1
ATOM 1346 O O . GLU A 1 181 ? -2.059 -8.625 11.609 1 96.69 181 GLU A O 1
ATOM 1351 N N . VAL A 1 182 ? -0.906 -6.762 11.188 1 97.31 182 VAL A N 1
ATOM 1352 C CA . VAL A 1 182 ? -1.001 -6.242 12.547 1 97.31 182 VAL A CA 1
ATOM 1353 C C . VAL A 1 182 ? -1.451 -4.785 12.516 1 97.31 182 VAL A C 1
ATOM 1355 O O . VAL A 1 182 ? -1.615 -4.203 11.438 1 97.31 182 VAL A O 1
ATOM 1358 N N . ASP A 1 183 ? -1.76 -4.273 13.688 1 97.12 183 ASP A N 1
ATOM 1359 C CA . ASP A 1 183 ? -2.111 -2.859 13.766 1 97.12 183 ASP A CA 1
ATOM 1360 C C . ASP A 1 183 ? -0.942 -1.979 13.328 1 97.12 183 ASP A C 1
ATOM 1362 O O . ASP A 1 183 ? 0.206 -2.428 13.312 1 97.12 183 ASP A O 1
ATOM 1366 N N . ILE A 1 184 ? -1.211 -0.731 13.023 1 97.44 184 ILE A N 1
ATOM 1367 C CA . ILE A 1 184 ? -0.244 0.174 12.406 1 97.44 184 ILE A CA 1
ATOM 1368 C C . ILE A 1 184 ? 0.932 0.392 13.359 1 97.44 184 ILE A C 1
ATOM 1370 O O . ILE A 1 184 ? 2.08 0.497 12.922 1 97.44 184 ILE A O 1
ATOM 1374 N N . ALA A 1 185 ? 0.732 0.522 14.633 1 97.38 185 ALA A N 1
ATOM 1375 C CA . ALA A 1 185 ? 1.816 0.717 15.594 1 97.38 185 ALA A CA 1
ATOM 1376 C C . ALA A 1 185 ? 2.783 -0.463 15.578 1 97.38 185 ALA A C 1
ATOM 1378 O O . ALA A 1 185 ? 4.004 -0.274 15.547 1 97.38 185 ALA A O 1
ATOM 1379 N N . SER A 1 186 ? 2.188 -1.707 15.625 1 98.31 186 SER A N 1
ATOM 1380 C CA . SER A 1 186 ? 3.008 -2.908 15.5 1 98.31 186 SER A CA 1
ATOM 1381 C C . SER A 1 186 ? 3.713 -2.959 14.156 1 98.31 186 SER A C 1
ATOM 1383 O O . SER A 1 186 ? 4.871 -3.373 14.07 1 98.31 186 SER A O 1
ATOM 1385 N N . GLY A 1 187 ? 3.016 -2.543 13.094 1 98.5 187 GLY A N 1
ATOM 1386 C CA . GLY A 1 187 ? 3.629 -2.463 11.781 1 98.5 187 GLY A CA 1
ATOM 1387 C C . GLY A 1 187 ? 4.832 -1.538 11.734 1 98.5 187 GLY A C 1
ATOM 1388 O O . GLY A 1 187 ? 5.852 -1.867 11.125 1 98.5 187 GLY A O 1
ATOM 1389 N N . MET A 1 188 ? 4.742 -0.412 12.438 1 98.62 188 MET A N 1
ATOM 1390 C CA . MET A 1 188 ? 5.859 0.527 12.5 1 98.62 188 MET A CA 1
ATOM 1391 C C . MET A 1 188 ? 7.055 -0.098 13.211 1 98.62 188 MET A C 1
ATOM 1393 O O . MET A 1 188 ? 8.203 0.118 12.82 1 98.62 188 MET A O 1
ATOM 1397 N N . ALA A 1 189 ? 6.742 -0.804 14.242 1 98.38 189 ALA A N 1
ATOM 1398 C CA . ALA A 1 189 ? 7.812 -1.514 14.938 1 98.38 189 ALA A CA 1
ATOM 1399 C C . ALA A 1 189 ? 8.5 -2.518 14.016 1 98.38 189 ALA A C 1
ATOM 1401 O O . ALA A 1 189 ? 9.727 -2.641 14.031 1 98.38 189 ALA A O 1
ATOM 1402 N N . ILE A 1 190 ? 7.781 -3.26 13.234 1 98.62 190 ILE A N 1
ATOM 1403 C CA . ILE A 1 190 ? 8.32 -4.23 12.281 1 98.62 190 ILE A CA 1
ATOM 1404 C C . ILE A 1 190 ? 9.18 -3.514 11.25 1 98.62 190 ILE A C 1
ATOM 1406 O O . ILE A 1 190 ? 10.289 -3.961 10.938 1 98.62 190 ILE A O 1
ATOM 1410 N N . GLU A 1 191 ? 8.672 -2.412 10.719 1 98.75 191 GLU A N 1
ATOM 1411 C CA . GLU A 1 191 ? 9.477 -1.609 9.797 1 98.75 191 GLU A CA 1
ATOM 1412 C C . GLU A 1 191 ? 10.797 -1.192 10.438 1 98.75 191 GLU A C 1
ATOM 1414 O O . GLU A 1 191 ? 11.852 -1.271 9.797 1 98.75 191 GLU A O 1
ATOM 1419 N N . GLY A 1 192 ? 10.719 -0.747 11.68 1 98.38 192 GLY A N 1
ATOM 1420 C CA . GLY A 1 192 ? 11.93 -0.371 12.391 1 98.38 192 GLY A CA 1
ATOM 1421 C C . GLY A 1 192 ? 12.922 -1.51 12.516 1 98.38 192 GLY A C 1
ATOM 1422 O O . GLY A 1 192 ? 14.125 -1.312 12.328 1 98.38 192 GLY A O 1
ATOM 1423 N N . MET A 1 193 ? 12.422 -2.715 12.805 1 98.38 193 MET A N 1
ATOM 1424 C CA . MET A 1 193 ? 13.281 -3.889 12.953 1 98.38 193 MET A CA 1
ATOM 1425 C C . MET A 1 193 ? 13.891 -4.289 11.617 1 98.38 193 MET A C 1
ATOM 1427 O O . MET A 1 193 ? 15.062 -4.68 11.555 1 98.38 193 MET A O 1
ATOM 1431 N N . CYS A 1 194 ? 13.125 -4.242 10.555 1 98.62 194 CYS A N 1
ATOM 1432 C CA . CYS A 1 194 ? 13.648 -4.516 9.219 1 98.62 194 CYS A CA 1
ATOM 1433 C C . CYS A 1 194 ? 14.711 -3.496 8.836 1 98.62 194 CYS A C 1
ATOM 1435 O O . CYS A 1 194 ? 15.758 -3.857 8.297 1 98.62 194 CYS A O 1
ATOM 1437 N N . TYR A 1 195 ? 14.445 -2.217 9.117 1 98.56 195 TYR A N 1
ATOM 1438 C CA . TYR A 1 195 ? 15.414 -1.165 8.82 1 98.56 195 TYR A CA 1
ATOM 1439 C C . TYR A 1 195 ? 16.703 -1.378 9.586 1 98.56 195 TYR A C 1
ATOM 1441 O O . TYR A 1 195 ? 17.797 -1.199 9.039 1 98.56 195 TYR A O 1
ATOM 1449 N N . ALA A 1 196 ? 16.625 -1.741 10.859 1 98 196 ALA A N 1
ATOM 1450 C CA . ALA A 1 196 ? 17.797 -1.989 11.703 1 98 196 ALA A CA 1
ATOM 1451 C C . ALA A 1 196 ? 18.703 -3.049 11.078 1 98 196 ALA A C 1
ATOM 1453 O O . ALA A 1 196 ? 19.922 -2.949 11.156 1 98 196 ALA A O 1
ATOM 1454 N N . GLN A 1 197 ? 18.109 -4.059 10.445 1 97.88 197 GLN A N 1
ATOM 1455 C CA . GLN A 1 197 ? 18.875 -5.117 9.805 1 97.88 197 GLN A CA 1
ATOM 1456 C C . GLN A 1 197 ? 19.578 -4.602 8.547 1 97.88 197 GLN A C 1
ATOM 1458 O O . GLN A 1 197 ? 20.594 -5.145 8.125 1 97.88 197 GLN A O 1
ATOM 1463 N N . ASN A 1 198 ? 19.047 -3.574 7.941 1 97.94 198 ASN A N 1
ATOM 1464 C CA . ASN A 1 198 ? 19.594 -3.01 6.715 1 97.94 198 ASN A CA 1
ATOM 1465 C C . ASN A 1 198 ? 20.75 -2.066 7 1 97.94 198 ASN A C 1
ATOM 1467 O O . ASN A 1 198 ? 21.609 -1.858 6.145 1 97.94 198 ASN A O 1
ATOM 1471 N N . ILE A 1 199 ? 20.891 -1.515 8.172 1 97.25 199 ILE A N 1
ATOM 1472 C CA . ILE A 1 199 ? 21.812 -0.436 8.531 1 97.25 199 ILE A CA 1
ATOM 1473 C C . ILE A 1 199 ? 23.25 -0.897 8.344 1 97.25 199 ILE A C 1
ATOM 1475 O O . ILE A 1 199 ? 24.047 -0.21 7.699 1 97.25 199 ILE A O 1
ATOM 1479 N N . PRO A 1 200 ? 23.625 -2.059 8.719 1 96.94 200 PRO A N 1
ATOM 1480 C CA . PRO A 1 200 ? 25.047 -2.404 8.656 1 96.94 200 PRO A CA 1
ATOM 1481 C C . PRO A 1 200 ? 25.438 -2.994 7.305 1 96.94 200 PRO A C 1
ATOM 1483 O O . PRO A 1 200 ? 26.578 -3.441 7.133 1 96.94 200 PRO A O 1
ATOM 1486 N N . THR A 1 201 ? 24.609 -2.984 6.27 1 97.12 201 THR A N 1
ATOM 1487 C CA . THR A 1 201 ? 24.906 -3.623 4.988 1 97.12 201 THR A CA 1
ATOM 1488 C C . THR A 1 201 ? 25.875 -2.781 4.176 1 97.12 201 THR A C 1
ATOM 1490 O O . THR A 1 201 ? 25.859 -1.552 4.25 1 97.12 201 THR A O 1
ATOM 1493 N N . ARG A 1 202 ? 26.75 -3.496 3.393 1 97.56 202 ARG A N 1
ATOM 1494 C CA . ARG A 1 202 ? 27.641 -2.826 2.451 1 97.56 202 ARG A CA 1
ATOM 1495 C C . ARG A 1 202 ? 26.844 -2.111 1.362 1 97.56 202 ARG A C 1
ATOM 1497 O O . ARG A 1 202 ? 27.266 -1.056 0.877 1 97.56 202 ARG A O 1
ATOM 1504 N N . ASP A 1 203 ? 25.688 -2.67 0.97 1 97.62 203 ASP A N 1
ATOM 1505 C CA . ASP A 1 203 ? 24.844 -2.059 -0.05 1 97.62 203 ASP A CA 1
ATOM 1506 C C . ASP A 1 203 ? 24.359 -0.678 0.389 1 97.62 203 ASP A C 1
ATOM 1508 O O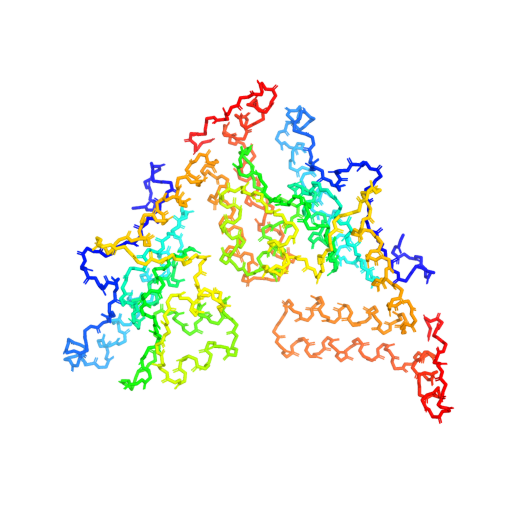 . ASP A 1 203 ? 24.25 0.235 -0.432 1 97.62 203 ASP A O 1
ATOM 1512 N N . ARG A 1 204 ? 24.047 -0.552 1.726 1 97.06 204 ARG A N 1
ATOM 1513 C CA . ARG A 1 204 ? 23.672 0.771 2.211 1 97.06 204 ARG A CA 1
ATOM 1514 C C . ARG A 1 204 ? 24.812 1.771 2.014 1 97.06 204 ARG A C 1
ATOM 1516 O O . ARG A 1 204 ? 24.594 2.883 1.53 1 97.06 204 ARG A O 1
ATOM 1523 N N . GLN A 1 205 ? 25.953 1.354 2.354 1 95.56 205 GLN A N 1
ATOM 1524 C CA . GLN A 1 205 ? 27.125 2.205 2.178 1 95.56 205 GLN A CA 1
ATOM 1525 C C . GLN A 1 205 ? 27.359 2.521 0.703 1 95.56 205 GLN A C 1
ATOM 1527 O O . GLN A 1 205 ? 27.656 3.666 0.346 1 95.56 205 GLN A O 1
ATOM 1532 N N . GLU A 1 206 ? 27.266 1.524 -0.078 1 96.88 206 GLU A N 1
ATOM 1533 C CA . GLU A 1 206 ? 27.406 1.699 -1.52 1 96.88 206 GLU A CA 1
ATOM 1534 C C . GLU A 1 206 ? 26.391 2.699 -2.062 1 96.88 206 GLU A C 1
ATOM 1536 O O . GLU A 1 206 ? 26.719 3.541 -2.898 1 96.88 206 GLU A O 1
ATOM 1541 N N . GLY A 1 207 ? 25.141 2.553 -1.642 1 95.62 207 GLY A N 1
ATOM 1542 C CA . GLY A 1 207 ? 24.125 3.498 -2.07 1 95.62 207 GLY A CA 1
ATOM 1543 C C . GLY A 1 207 ? 24.484 4.941 -1.764 1 95.62 207 GLY A C 1
ATOM 1544 O O . GLY A 1 207 ? 24.312 5.82 -2.611 1 95.62 207 GLY A O 1
ATOM 1545 N N . MET A 1 208 ? 25 5.18 -0.612 1 93.5 208 MET A N 1
ATOM 1546 C CA . MET A 1 208 ? 25.391 6.523 -0.2 1 93.5 208 MET A CA 1
ATOM 1547 C C . MET A 1 208 ? 26.609 7.004 -0.992 1 93.5 208 MET A C 1
ATOM 1549 O O . MET A 1 208 ? 26.641 8.148 -1.447 1 93.5 208 MET A O 1
ATOM 1553 N N . ALA A 1 209 ? 27.547 6.16 -1.15 1 94.81 209 ALA A N 1
ATOM 1554 C CA . ALA A 1 209 ? 28.734 6.504 -1.914 1 94.81 209 ALA A CA 1
ATOM 1555 C C . ALA A 1 209 ? 28.391 6.82 -3.365 1 94.81 209 ALA A C 1
ATOM 1557 O O . ALA A 1 209 ? 28.859 7.816 -3.922 1 94.81 209 ALA A O 1
ATOM 1558 N N . ALA A 1 210 ? 27.609 5.996 -3.969 1 95.75 210 ALA A N 1
ATOM 1559 C CA . ALA A 1 210 ? 27.203 6.188 -5.363 1 95.75 210 ALA A CA 1
ATOM 1560 C C . ALA A 1 210 ? 26.469 7.512 -5.543 1 95.75 210 ALA A C 1
ATOM 1562 O O . ALA A 1 210 ? 26.672 8.211 -6.543 1 95.75 210 ALA A O 1
ATOM 1563 N N . PHE A 1 211 ? 25.641 7.852 -4.582 1 93.56 211 PHE A N 1
ATOM 1564 C CA . PHE A 1 211 ? 24.922 9.117 -4.621 1 93.56 211 PHE A CA 1
ATOM 1565 C C . PHE A 1 211 ? 25.875 10.297 -4.582 1 93.56 211 PHE A C 1
ATOM 1567 O O . PHE A 1 211 ? 25.766 11.227 -5.383 1 93.56 211 PHE A O 1
ATOM 1574 N N . ARG A 1 212 ? 26.766 10.219 -3.748 1 92.5 212 ARG A N 1
ATOM 1575 C CA . ARG A 1 212 ? 27.75 11.273 -3.596 1 92.5 212 ARG A CA 1
ATOM 1576 C C . ARG A 1 212 ? 28.594 11.43 -4.859 1 92.5 212 ARG A C 1
ATOM 1578 O O . ARG A 1 212 ? 28.922 12.547 -5.262 1 92.5 212 ARG A O 1
ATOM 1585 N N . GLU A 1 213 ? 28.875 10.352 -5.48 1 95.62 213 GLU A N 1
ATOM 1586 C CA . GLU A 1 213 ? 29.766 10.32 -6.641 1 95.62 213 GLU A CA 1
ATOM 1587 C C . GLU A 1 213 ? 28.984 10.484 -7.938 1 95.62 213 GLU A C 1
ATOM 1589 O O . GLU A 1 213 ? 29.562 10.539 -9.023 1 95.62 213 GLU A O 1
ATOM 1594 N N . LYS A 1 214 ? 27.734 10.539 -7.844 1 93.75 214 LYS A N 1
ATOM 1595 C CA . LYS A 1 214 ? 26.844 10.719 -9 1 93.75 214 LYS A CA 1
ATOM 1596 C C . LYS A 1 214 ? 27.062 9.602 -10.016 1 93.75 214 LYS A C 1
ATOM 1598 O O . LYS A 1 214 ? 27.25 9.867 -11.203 1 93.75 214 LYS A O 1
ATOM 1603 N N . ARG A 1 215 ? 27.016 8.344 -9.508 1 95.94 215 ARG A N 1
ATOM 1604 C CA . ARG A 1 215 ? 27.078 7.141 -10.328 1 95.94 215 ARG A CA 1
ATOM 1605 C C . ARG A 1 215 ? 26.016 6.137 -9.906 1 95.94 215 ARG A C 1
ATOM 1607 O O . ARG A 1 215 ? 25.484 6.211 -8.789 1 95.94 215 ARG A O 1
ATOM 1614 N N . PRO A 1 216 ? 25.703 5.242 -10.867 1 95.69 216 PRO A N 1
ATOM 1615 C CA . PRO A 1 216 ? 24.797 4.172 -10.438 1 95.69 216 PRO A CA 1
ATOM 1616 C C . PRO A 1 216 ? 25.422 3.25 -9.391 1 95.69 216 PRO A C 1
ATOM 1618 O O . PRO A 1 216 ? 26.609 2.953 -9.461 1 95.69 216 PRO A O 1
ATOM 1621 N N . PRO A 1 217 ? 24.672 2.936 -8.422 1 97 217 PRO A N 1
ATOM 1622 C CA . PRO A 1 217 ? 25.188 1.998 -7.426 1 97 217 PRO A CA 1
ATOM 1623 C C . PRO A 1 217 ? 25.328 0.577 -7.969 1 97 217 PRO A C 1
ATOM 1625 O O . PRO A 1 217 ? 24.641 0.209 -8.93 1 97 217 PRO A O 1
ATOM 1628 N N . GLN A 1 218 ? 26.25 -0.134 -7.402 1 96.94 218 GLN A N 1
ATOM 1629 C CA . GLN A 1 218 ? 26.422 -1.564 -7.637 1 96.94 218 GLN A CA 1
ATOM 1630 C C . GLN A 1 218 ? 26.141 -2.367 -6.367 1 96.94 218 GLN A C 1
ATOM 1632 O O . GLN A 1 218 ? 27.031 -2.557 -5.539 1 96.94 218 GLN A O 1
ATOM 1637 N N . PHE A 1 219 ? 24.953 -2.906 -6.309 1 97.38 219 PHE A N 1
ATOM 1638 C CA . PHE A 1 219 ? 24.547 -3.617 -5.105 1 97.38 219 PHE A CA 1
ATOM 1639 C C . PHE A 1 219 ? 24.891 -5.098 -5.207 1 97.38 219 PHE A C 1
ATOM 1641 O O . PHE A 1 219 ? 24.625 -5.738 -6.227 1 97.38 219 PHE A O 1
ATOM 1648 N N . ILE A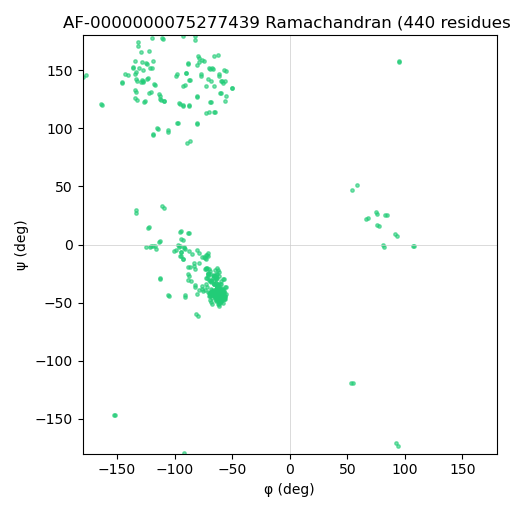 1 220 ? 25.422 -5.648 -4.082 1 94.94 220 ILE A N 1
ATOM 1649 C CA . ILE A 1 220 ? 25.922 -7.016 -4.121 1 94.94 220 ILE A CA 1
ATOM 1650 C C . ILE A 1 220 ? 25.094 -7.891 -3.176 1 94.94 220 ILE A C 1
ATOM 1652 O O . ILE A 1 220 ? 25.328 -9.102 -3.084 1 94.94 220 ILE A O 1
ATOM 1656 N N . GLY A 1 221 ? 24.141 -7.309 -2.438 1 93.25 221 GLY A N 1
ATOM 1657 C CA . GLY A 1 221 ? 23.234 -8.062 -1.584 1 93.25 221 GLY A CA 1
ATOM 1658 C C . GLY A 1 221 ? 23.812 -8.367 -0.217 1 93.25 221 GLY A C 1
ATOM 1659 O O . GLY A 1 221 ? 23.453 -9.367 0.41 1 93.25 221 GLY A O 1
ATOM 1660 N N . LYS A 1 222 ? 24.797 -7.469 0.193 1 92.25 222 LYS A N 1
ATOM 1661 C CA . LYS A 1 222 ? 25.453 -7.625 1.486 1 92.25 222 LYS A CA 1
ATOM 1662 C C . LYS A 1 222 ? 25.531 -6.297 2.232 1 92.25 222 LYS A C 1
ATOM 1664 O O . LYS A 1 222 ? 25.5 -5.23 1.616 1 92.25 222 LYS A O 1
ATOM 1669 N N . LEU B 1 1 ? 0.358 22.844 17.312 1 88.06 1 LEU B N 1
ATOM 1670 C CA . LEU B 1 1 ? -0.707 22.438 16.406 1 88.06 1 LEU B CA 1
ATOM 1671 C C . LEU B 1 1 ? -1.703 21.516 17.109 1 88.06 1 LEU B C 1
ATOM 1673 O O . LEU B 1 1 ? -2.912 21.75 17.047 1 88.06 1 LEU B O 1
ATOM 1677 N N . ARG B 1 2 ? -1.267 20.625 17.984 1 86.12 2 ARG B N 1
ATOM 1678 C CA . ARG B 1 2 ? -2.102 19.594 18.594 1 86.12 2 ARG B CA 1
ATOM 1679 C C . ARG B 1 2 ? -3.061 20.203 19.609 1 86.12 2 ARG B C 1
ATOM 1681 O O . ARG B 1 2 ? -4.184 19.719 19.766 1 86.12 2 ARG B O 1
ATOM 1688 N N . PHE B 1 3 ? -2.625 21.312 20.203 1 87.75 3 PHE B N 1
ATOM 1689 C CA . PHE B 1 3 ? -3.42 21.828 21.312 1 87.75 3 PHE B CA 1
ATOM 1690 C C . PHE B 1 3 ? -4.051 23.172 20.938 1 87.75 3 PHE B C 1
ATOM 1692 O O . PHE B 1 3 ? -4.68 23.812 21.766 1 87.75 3 PHE B O 1
ATOM 1699 N N . ASP B 1 4 ? -3.811 23.594 19.672 1 90.5 4 ASP B N 1
ATOM 1700 C CA . ASP B 1 4 ? -4.422 24.828 19.188 1 90.5 4 ASP B CA 1
ATOM 1701 C C . ASP B 1 4 ? -5.871 24.594 18.766 1 90.5 4 ASP B C 1
ATOM 1703 O O . ASP B 1 4 ? -6.125 24.094 17.672 1 90.5 4 ASP B O 1
ATOM 1707 N N . GLU B 1 5 ? -6.777 25.031 19.609 1 87.31 5 GLU B N 1
ATOM 1708 C CA . GLU B 1 5 ? -8.195 24.766 19.391 1 87.31 5 GLU B CA 1
ATOM 1709 C C . GLU B 1 5 ? -8.734 25.578 18.219 1 87.31 5 GLU B C 1
ATOM 1711 O O . GLU B 1 5 ? -9.836 25.312 17.719 1 87.31 5 GLU B O 1
ATOM 1716 N N . LYS B 1 6 ? -7.938 26.5 17.75 1 91.81 6 LYS B N 1
ATOM 1717 C CA . LYS B 1 6 ? -8.391 27.359 16.656 1 91.81 6 LYS B CA 1
ATOM 1718 C C . LYS B 1 6 ? -8.109 26.703 15.305 1 91.81 6 LYS B C 1
ATOM 1720 O O . LYS B 1 6 ? -8.695 27.078 14.289 1 91.81 6 LYS B O 1
ATOM 1725 N N . VAL B 1 7 ? -7.215 25.766 15.32 1 95.06 7 VAL B N 1
ATOM 1726 C CA . VAL B 1 7 ? -6.848 25.094 14.078 1 95.06 7 VAL B CA 1
ATOM 1727 C C . VAL B 1 7 ? -7.887 24.031 13.734 1 95.06 7 VAL B C 1
ATOM 1729 O O . VAL B 1 7 ? -8.203 23.172 14.562 1 95.06 7 VAL B O 1
ATOM 1732 N N . ARG B 1 8 ? -8.406 24.094 12.531 1 96.56 8 ARG B N 1
ATOM 1733 C CA . ARG B 1 8 ? -9.445 23.156 12.117 1 96.56 8 ARG B CA 1
ATOM 1734 C C . ARG B 1 8 ? -8.93 22.219 11.031 1 96.56 8 ARG B C 1
ATOM 1736 O O . ARG B 1 8 ? -9.453 21.109 10.859 1 96.56 8 ARG B O 1
ATOM 1743 N N . VAL B 1 9 ? -7.98 22.672 10.227 1 98.19 9 VAL B N 1
ATOM 1744 C CA . VAL B 1 9 ? -7.336 21.906 9.172 1 98.19 9 VAL B CA 1
ATOM 1745 C C . VAL B 1 9 ? -5.875 22.328 9.039 1 98.19 9 VAL B C 1
ATOM 1747 O O . VAL B 1 9 ? -5.551 23.516 9.18 1 98.19 9 VAL B O 1
ATOM 1750 N N . VAL B 1 10 ? -5.027 21.375 8.836 1 98.62 10 VAL B N 1
ATOM 1751 C CA . VAL B 1 10 ? -3.619 21.672 8.578 1 98.62 10 VAL B CA 1
ATOM 1752 C C . VAL B 1 10 ? -3.264 21.281 7.145 1 98.62 10 VAL B C 1
ATOM 1754 O O . VAL B 1 10 ? -3.52 20.141 6.723 1 98.62 10 VAL B O 1
ATOM 1757 N N . VAL B 1 11 ? -2.736 22.203 6.371 1 98.75 11 VAL B N 1
ATOM 1758 C CA . VAL B 1 11 ? -2.271 21.938 5.012 1 98.75 11 VAL B CA 1
ATOM 1759 C C . VAL B 1 11 ? -0.746 22 4.969 1 98.75 11 VAL B C 1
ATOM 1761 O O . VAL B 1 11 ? -0.144 22.984 5.395 1 98.75 11 VAL B O 1
ATOM 1764 N N . PHE B 1 12 ? -0.089 20.922 4.508 1 98.69 12 PHE B N 1
ATOM 1765 C CA . PHE B 1 12 ? 1.352 20.891 4.289 1 98.69 12 PHE B CA 1
ATOM 1766 C C . PHE B 1 12 ? 1.69 21.266 2.852 1 98.69 12 PHE B C 1
ATOM 1768 O O . PHE B 1 12 ? 1.243 20.609 1.91 1 98.69 12 PHE B O 1
ATOM 1775 N N . LYS B 1 13 ? 2.402 22.25 2.682 1 97.88 13 LYS B N 1
ATOM 1776 C CA . LYS B 1 13 ? 2.918 22.672 1.382 1 97.88 13 LYS B CA 1
ATOM 1777 C C . LYS B 1 13 ? 4.391 23.062 1.474 1 97.88 13 LYS B C 1
ATOM 1779 O O . LYS B 1 13 ? 4.879 23.422 2.551 1 97.88 13 LYS B O 1
ATOM 1784 N N . SER B 1 14 ? 5.094 22.906 0.354 1 97.38 14 SER B N 1
ATOM 1785 C CA . SER B 1 14 ? 6.473 23.375 0.284 1 97.38 14 SER B CA 1
ATOM 1786 C C . SER B 1 14 ? 6.551 24.812 -0.212 1 97.38 14 SER B C 1
ATOM 1788 O O . SER B 1 14 ? 5.758 25.219 -1.062 1 97.38 14 SER B O 1
ATOM 1790 N N . GLU B 1 15 ? 7.547 25.531 0.29 1 95.38 15 GLU B N 1
ATOM 1791 C CA . GLU B 1 15 ? 7.84 26.859 -0.233 1 95.38 15 GLU B CA 1
ATOM 1792 C C . GLU B 1 15 ? 8.867 26.797 -1.356 1 95.38 15 GLU B C 1
ATOM 1794 O O . GLU B 1 15 ? 9.188 27.828 -1.973 1 95.38 15 GLU B O 1
ATOM 1799 N N . VAL B 1 16 ? 9.375 25.672 -1.651 1 95.31 16 VAL B N 1
ATOM 1800 C CA . VAL B 1 16 ? 10.375 25.469 -2.697 1 95.31 16 VAL B CA 1
ATOM 1801 C C . VAL B 1 16 ? 9.688 25.047 -3.994 1 95.31 16 VAL B C 1
ATOM 1803 O O . VAL B 1 16 ? 9.008 24.016 -4.039 1 95.31 16 VAL B O 1
ATOM 1806 N N . LYS B 1 17 ? 9.891 25.844 -5.059 1 93.75 17 LYS B N 1
ATOM 1807 C CA . LYS B 1 17 ? 9.25 25.578 -6.344 1 93.75 17 LYS B CA 1
ATOM 1808 C C . LYS B 1 17 ? 9.664 24.203 -6.883 1 93.75 17 LYS B C 1
ATOM 1810 O O . LYS B 1 17 ? 10.852 23.875 -6.883 1 93.75 17 LYS B O 1
ATOM 1815 N N . GLY B 1 18 ? 8.664 23.422 -7.27 1 96.06 18 GLY B N 1
ATOM 1816 C CA . GLY B 1 18 ? 8.898 22.141 -7.938 1 96.06 18 GLY B CA 1
ATOM 1817 C C . GLY B 1 18 ? 9.203 21.016 -6.977 1 96.06 18 GLY B C 1
ATOM 1818 O O . GLY B 1 18 ? 9.438 19.875 -7.398 1 96.06 18 GLY B O 1
ATOM 1819 N N . VAL B 1 19 ? 9.25 21.344 -5.734 1 97.5 19 VAL B N 1
ATOM 1820 C CA . VAL B 1 19 ? 9.562 20.312 -4.754 1 97.5 19 VAL B CA 1
ATOM 1821 C C . VAL B 1 19 ? 8.57 20.391 -3.594 1 97.5 19 VAL B C 1
ATOM 1823 O O . VAL B 1 19 ? 8.336 21.453 -3.035 1 97.5 19 VAL B O 1
ATOM 1826 N N . PHE B 1 20 ? 7.906 19.328 -3.303 1 98.38 20 PHE B N 1
ATOM 1827 C CA . PHE B 1 20 ? 7.172 19.188 -2.047 1 98.38 20 PHE B CA 1
ATOM 1828 C C . PHE B 1 20 ? 8.117 18.828 -0.905 1 98.38 20 PHE B C 1
ATOM 1830 O O . PHE B 1 20 ? 8.352 19.641 -0.01 1 98.38 20 PHE B O 1
ATOM 1837 N N . CYS B 1 21 ? 8.781 17.656 -1.047 1 96.56 21 CYS B N 1
ATOM 1838 C CA . CYS B 1 21 ? 9.828 17.188 -0.142 1 96.56 21 CYS B CA 1
ATOM 1839 C C . CYS B 1 21 ? 10.641 16.078 -0.778 1 96.56 21 CYS B C 1
ATOM 1841 O O . CYS B 1 21 ? 10.109 15.016 -1.098 1 96.56 21 CYS B O 1
ATOM 1843 N N . ALA B 1 22 ? 11.922 16.281 -0.926 1 91.81 22 ALA B N 1
ATOM 1844 C CA . ALA B 1 22 ? 12.758 15.352 -1.678 1 91.81 22 ALA B CA 1
ATOM 1845 C C . ALA B 1 22 ? 13.383 14.312 -0.758 1 91.81 22 ALA B C 1
ATOM 1847 O O . ALA B 1 22 ? 14.188 13.484 -1.198 1 91.81 22 ALA B O 1
ATOM 1848 N N . GLY B 1 23 ? 13.07 14.32 0.48 1 86.5 23 GLY B N 1
ATOM 1849 C CA . GLY B 1 23 ? 13.539 13.297 1.403 1 86.5 23 GLY B CA 1
ATOM 1850 C C . GLY B 1 23 ? 14.812 13.688 2.127 1 86.5 23 GLY B C 1
ATOM 1851 O O . GLY B 1 23 ? 15.211 14.852 2.104 1 86.5 23 GLY B O 1
ATOM 1852 N N . ALA B 1 24 ? 15.375 12.75 2.879 1 85.12 24 ALA B N 1
ATOM 1853 C CA . ALA B 1 24 ? 16.578 12.992 3.682 1 85.12 24 ALA B CA 1
ATOM 1854 C C . ALA B 1 24 ? 17.797 13.211 2.797 1 85.12 24 ALA B C 1
ATOM 1856 O O . ALA B 1 24 ? 17.938 12.562 1.753 1 85.12 24 ALA B O 1
ATOM 1857 N N . ASP B 1 25 ? 18.578 14.117 3.221 1 86.44 25 ASP B N 1
ATOM 1858 C CA . ASP B 1 25 ? 19.844 14.383 2.539 1 86.44 25 ASP B CA 1
ATOM 1859 C C . ASP B 1 25 ? 20.828 13.242 2.762 1 86.44 25 ASP B C 1
ATOM 1861 O O . ASP B 1 25 ? 21.375 13.094 3.857 1 86.44 25 ASP B O 1
ATOM 1865 N N . LEU B 1 26 ? 21.156 12.539 1.681 1 88.44 26 LEU B N 1
ATOM 1866 C CA . LEU B 1 26 ? 21.984 11.344 1.803 1 88.44 26 LEU B CA 1
ATOM 1867 C C . LEU B 1 26 ? 23.438 11.727 2.09 1 88.44 26 LEU B C 1
ATOM 1869 O O . LEU B 1 26 ? 24.219 10.906 2.58 1 88.44 26 LEU B O 1
ATOM 1873 N N . LYS B 1 27 ? 23.859 12.984 1.767 1 88.56 27 LYS B N 1
ATOM 1874 C CA . LYS B 1 27 ? 25.203 13.453 2.129 1 88.56 27 LYS B CA 1
ATOM 1875 C C . LYS B 1 27 ? 25.344 13.594 3.643 1 88.56 27 LYS B C 1
ATOM 1877 O O . LYS B 1 27 ? 26.375 13.242 4.211 1 88.56 27 LYS B O 1
ATOM 1882 N N . GLU B 1 28 ? 24.281 14.133 4.227 1 88.19 28 GLU B N 1
ATOM 1883 C CA . GLU B 1 28 ? 24.266 14.258 5.68 1 88.19 28 GLU B CA 1
ATOM 1884 C C . GLU B 1 28 ? 24.172 12.891 6.348 1 88.19 28 GLU B C 1
ATOM 1886 O O . GLU B 1 28 ? 24.859 12.633 7.34 1 88.19 28 GLU B O 1
ATOM 1891 N N . ARG B 1 29 ? 23.422 12.016 5.777 1 90.94 29 ARG B N 1
ATOM 1892 C CA . ARG B 1 29 ? 23.234 10.688 6.348 1 90.94 29 ARG B CA 1
ATOM 1893 C C . ARG B 1 29 ? 24.516 9.867 6.273 1 90.94 29 ARG B C 1
ATOM 1895 O O . ARG B 1 29 ? 24.781 9.039 7.145 1 90.94 29 ARG B O 1
ATOM 1902 N N . ALA B 1 30 ? 25.266 10.109 5.254 1 89.5 30 ALA B N 1
ATOM 1903 C CA . ALA B 1 30 ? 26.5 9.359 5.039 1 89.5 30 ALA B CA 1
ATOM 1904 C C . ALA B 1 30 ? 27.5 9.609 6.168 1 89.5 30 ALA B C 1
ATOM 1906 O O . ALA B 1 30 ? 28.406 8.805 6.395 1 89.5 30 ALA B O 1
ATOM 1907 N N . LYS B 1 31 ? 27.344 10.695 6.914 1 92.75 31 LYS B N 1
ATOM 1908 C CA . LYS B 1 31 ? 28.281 11.055 7.98 1 92.75 31 LYS B CA 1
ATOM 1909 C C . LYS B 1 31 ? 27.891 10.391 9.297 1 92.75 31 LYS B C 1
ATOM 1911 O O . LYS B 1 31 ? 28.641 10.43 10.266 1 92.75 31 LYS B O 1
ATOM 1916 N N . MET B 1 32 ? 26.797 9.766 9.258 1 93.75 32 MET B N 1
ATOM 1917 C CA . MET B 1 32 ? 26.266 9.164 10.484 1 93.75 32 MET B CA 1
ATOM 1918 C C . MET B 1 32 ? 26.828 7.754 10.672 1 93.75 32 MET B C 1
ATOM 1920 O O . MET B 1 32 ? 26.953 7 9.703 1 93.75 32 MET B O 1
ATOM 1924 N N . ASP B 1 33 ? 27.094 7.492 11.953 1 94.25 33 ASP B N 1
ATOM 1925 C CA . ASP B 1 33 ? 27.391 6.09 12.227 1 94.25 33 ASP B CA 1
ATOM 1926 C C . ASP B 1 33 ? 26.109 5.273 12.383 1 94.25 33 ASP B C 1
ATOM 1928 O O . ASP B 1 33 ? 25 5.824 12.328 1 94.25 33 ASP B O 1
ATOM 1932 N N . ASP B 1 34 ? 26.266 3.977 12.555 1 94.56 34 ASP B N 1
ATOM 1933 C CA . ASP B 1 34 ? 25.109 3.084 12.539 1 94.56 34 ASP B CA 1
ATOM 1934 C C . ASP B 1 34 ? 24.125 3.447 13.648 1 94.56 34 ASP B C 1
ATOM 1936 O O . ASP B 1 34 ? 22.906 3.447 13.43 1 94.56 34 ASP B O 1
ATOM 1940 N N . ALA B 1 35 ? 24.625 3.723 14.797 1 95.06 35 ALA B N 1
ATOM 1941 C CA . ALA B 1 35 ? 23.75 4.086 15.914 1 95.06 35 ALA B CA 1
ATOM 1942 C C . ALA B 1 35 ? 23 5.379 15.617 1 95.06 35 ALA B C 1
ATOM 1944 O O . ALA B 1 35 ? 21.797 5.477 15.883 1 95.06 35 ALA B O 1
ATOM 1945 N N . GLU B 1 36 ? 23.672 6.32 15.086 1 95.75 36 GLU B N 1
ATOM 1946 C CA . GLU B 1 36 ? 23.062 7.598 14.727 1 95.75 36 GLU B CA 1
ATOM 1947 C C . GLU B 1 36 ? 22 7.418 13.656 1 95.75 36 GLU B C 1
ATOM 1949 O O . GLU B 1 36 ? 20.953 8.07 13.695 1 95.75 36 GLU B O 1
ATOM 1954 N N . VAL B 1 37 ? 22.234 6.527 12.719 1 95.56 37 VAL B N 1
ATOM 1955 C CA . VAL B 1 37 ? 21.281 6.254 11.656 1 95.56 37 VAL B CA 1
ATOM 1956 C C . VAL B 1 37 ? 19.984 5.691 12.266 1 95.56 37 VAL B C 1
ATOM 1958 O O . VAL B 1 37 ? 18.891 6.125 11.914 1 95.56 37 VAL B O 1
ATOM 1961 N N . GLY B 1 38 ? 20.125 4.758 13.172 1 95.5 38 GLY B N 1
ATOM 1962 C CA . GLY B 1 38 ? 18.953 4.207 13.852 1 95.5 38 GLY B CA 1
ATOM 1963 C C . GLY B 1 38 ? 18.125 5.262 14.555 1 95.5 38 GLY B C 1
ATOM 1964 O O . GLY B 1 38 ? 16.906 5.289 14.406 1 95.5 38 GLY B O 1
ATOM 1965 N N . HIS B 1 39 ? 18.766 6.18 15.266 1 95.81 39 HIS B N 1
ATOM 1966 C CA . HIS B 1 39 ? 18.078 7.25 15.977 1 95.81 39 HIS B CA 1
ATOM 1967 C C . HIS B 1 39 ? 17.391 8.211 15.008 1 95.81 39 HIS B C 1
ATOM 1969 O O . HIS B 1 39 ? 16.266 8.641 15.242 1 95.81 39 HIS B O 1
ATOM 1975 N N . PHE B 1 40 ? 18.125 8.492 14.016 1 96.06 40 PHE B N 1
ATOM 1976 C CA . PHE B 1 40 ? 17.609 9.406 13.008 1 96.06 40 PHE B CA 1
ATOM 1977 C C . PHE B 1 40 ? 16.328 8.867 12.383 1 96.06 40 PHE B C 1
ATOM 1979 O O . PHE B 1 40 ? 15.328 9.578 12.312 1 96.06 40 PHE B O 1
ATOM 1986 N N . VAL B 1 41 ? 16.312 7.602 11.938 1 96.5 41 VAL B N 1
ATOM 1987 C CA . VAL B 1 41 ? 15.156 7 11.273 1 96.5 41 VAL B CA 1
ATOM 1988 C C . VAL B 1 41 ? 13.992 6.883 12.266 1 96.5 41 VAL B C 1
ATOM 1990 O O . VAL B 1 41 ? 12.836 7.133 11.906 1 96.5 41 VAL B O 1
ATOM 1993 N N . LYS B 1 42 ? 14.273 6.504 13.492 1 96.69 42 LYS B N 1
ATOM 1994 C CA . LYS B 1 42 ? 13.242 6.441 14.523 1 96.69 42 LYS B CA 1
ATOM 1995 C C . LYS B 1 42 ? 12.586 7.805 14.734 1 96.69 42 LYS B C 1
ATOM 1997 O O . LYS B 1 42 ? 11.367 7.898 14.883 1 96.69 42 LYS B O 1
ATOM 2002 N N . ARG B 1 43 ? 13.352 8.836 14.75 1 96.94 43 ARG B N 1
ATOM 2003 C CA . ARG B 1 43 ? 12.828 10.188 14.922 1 96.94 43 ARG B CA 1
ATOM 2004 C C . ARG B 1 43 ? 11.914 10.57 13.766 1 96.94 43 ARG B C 1
ATOM 2006 O O . ARG B 1 43 ? 10.859 11.18 13.977 1 96.94 43 ARG B O 1
ATOM 2013 N N . LEU B 1 44 ? 12.367 10.227 12.594 1 97.25 44 LEU B N 1
ATOM 2014 C CA . LEU B 1 44 ? 11.547 10.516 11.422 1 97.25 44 LEU B CA 1
ATOM 2015 C C . LEU B 1 44 ? 10.227 9.75 11.477 1 97.25 44 LEU B C 1
ATOM 2017 O O . LEU B 1 44 ? 9.164 10.305 11.188 1 97.25 44 LEU B O 1
ATOM 2021 N N . ARG B 1 45 ? 10.281 8.469 11.789 1 97.88 45 ARG B N 1
ATOM 2022 C CA . ARG B 1 45 ? 9.078 7.648 11.914 1 97.88 45 ARG B CA 1
ATOM 2023 C C . ARG B 1 45 ? 8.141 8.227 12.969 1 97.88 45 ARG B C 1
ATOM 2025 O O . ARG B 1 45 ? 6.926 8.312 12.75 1 97.88 45 ARG B O 1
ATOM 2032 N N . ASN B 1 46 ? 8.703 8.664 14.117 1 97.75 46 ASN B N 1
ATOM 2033 C CA . ASN B 1 46 ? 7.91 9.289 15.164 1 97.75 46 ASN B CA 1
ATOM 2034 C C . ASN B 1 46 ? 7.238 10.57 14.68 1 97.75 46 ASN B C 1
ATOM 2036 O O . ASN B 1 46 ? 6.082 10.836 15.016 1 97.75 46 ASN B O 1
ATOM 2040 N N . LEU B 1 47 ? 8 11.312 13.961 1 97.56 47 LEU B N 1
ATOM 2041 C CA . LEU B 1 47 ? 7.438 12.547 13.422 1 97.56 47 LEU B CA 1
ATOM 2042 C C . LEU B 1 47 ? 6.234 12.25 12.531 1 97.56 47 LEU B C 1
ATOM 2044 O O . LEU B 1 47 ? 5.188 12.891 12.664 1 97.56 47 LEU B O 1
ATOM 2048 N N . MET B 1 48 ? 6.363 11.297 11.609 1 98.5 48 MET B N 1
ATOM 2049 C CA . MET B 1 48 ? 5.25 10.938 10.734 1 98.5 48 MET B CA 1
ATOM 2050 C C . MET B 1 48 ? 4.066 10.422 11.539 1 98.5 48 MET B C 1
ATOM 2052 O O . MET B 1 48 ? 2.914 10.719 11.227 1 98.5 48 MET B O 1
ATOM 2056 N N . ASP B 1 49 ? 4.352 9.648 12.578 1 98.12 49 ASP B N 1
ATOM 2057 C CA . ASP B 1 49 ? 3.293 9.133 13.445 1 98.12 49 ASP B CA 1
ATOM 2058 C C . ASP B 1 49 ? 2.553 10.273 14.141 1 98.12 49 ASP B C 1
ATOM 2060 O O . ASP B 1 49 ? 1.333 10.219 14.305 1 98.12 49 ASP B O 1
ATOM 2064 N N . GLU B 1 50 ? 3.293 11.273 14.547 1 97.69 50 GLU B N 1
ATOM 2065 C CA . GLU B 1 50 ? 2.684 12.43 15.203 1 97.69 50 GLU B CA 1
ATOM 2066 C C . GLU B 1 50 ? 1.779 13.188 14.242 1 97.69 50 GLU B C 1
ATOM 2068 O O . GLU B 1 50 ? 0.706 13.656 14.625 1 97.69 50 GLU B O 1
ATOM 2073 N N . ILE B 1 51 ? 2.232 13.328 13.047 1 98.12 51 ILE B N 1
ATOM 2074 C CA . ILE B 1 51 ? 1.429 14.008 12.031 1 98.12 51 ILE B CA 1
ATOM 2075 C C . ILE B 1 51 ? 0.136 13.227 11.797 1 98.12 51 ILE B C 1
ATOM 2077 O O . 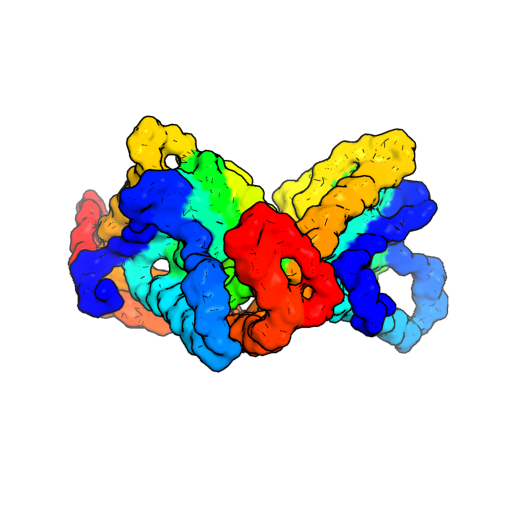ILE B 1 51 ? -0.952 13.805 11.789 1 98.12 51 ILE B O 1
ATOM 2081 N N . ALA B 1 52 ? 0.231 11.906 11.672 1 98.19 52 ALA B N 1
ATOM 2082 C CA . ALA B 1 52 ? -0.93 11.055 11.445 1 98.19 52 ALA B CA 1
ATOM 2083 C C . ALA B 1 52 ? -1.903 11.125 12.625 1 98.19 52 ALA B C 1
ATOM 2085 O O . ALA B 1 52 ? -3.113 10.977 12.445 1 98.19 52 ALA B O 1
ATOM 2086 N N . ALA B 1 53 ? -1.382 11.445 13.773 1 97.06 53 ALA B N 1
ATOM 2087 C CA . ALA B 1 53 ? -2.178 11.398 15 1 97.06 53 ALA B CA 1
ATOM 2088 C C . ALA B 1 53 ? -2.768 12.766 15.32 1 97.06 53 ALA B C 1
ATOM 2090 O O . ALA B 1 53 ? -3.498 12.922 16.312 1 97.06 53 ALA B O 1
ATOM 2091 N N . LEU B 1 54 ? -2.377 13.781 14.555 1 97.69 54 LEU B N 1
ATOM 2092 C CA . LEU B 1 54 ? -3.025 15.07 14.781 1 97.69 54 LEU B CA 1
ATOM 2093 C C . LEU B 1 54 ? -4.543 14.914 14.789 1 97.69 54 LEU B C 1
ATOM 2095 O O . LEU B 1 54 ? -5.105 14.219 13.938 1 97.69 54 LEU B O 1
ATOM 2099 N N . PRO B 1 55 ? -5.195 15.523 15.742 1 97 55 PRO B N 1
ATOM 2100 C CA . PRO B 1 55 ? -6.645 15.328 15.852 1 97 55 PRO B CA 1
ATOM 2101 C C . PRO B 1 55 ? -7.414 15.969 14.703 1 97 55 PRO B C 1
ATOM 2103 O O . PRO B 1 55 ? -8.492 15.492 14.336 1 97 55 PRO B O 1
ATOM 2106 N N . VAL B 1 56 ? -6.898 17.047 14.18 1 98.06 56 VAL B N 1
ATOM 2107 C CA . VAL B 1 56 ? -7.57 17.734 13.086 1 98.06 56 VAL B CA 1
ATOM 2108 C C . VAL B 1 56 ? -7.121 17.141 11.75 1 98.06 56 VAL B C 1
ATOM 2110 O O . VAL B 1 56 ? -6.023 16.578 11.648 1 98.06 56 VAL B O 1
ATOM 2113 N N . PRO B 1 57 ? -7.953 17.281 10.672 1 98.56 57 PRO B N 1
ATOM 2114 C CA . PRO B 1 57 ? -7.566 16.781 9.352 1 98.56 57 PRO B CA 1
ATOM 2115 C C . PRO B 1 57 ? -6.281 17.422 8.836 1 98.56 57 PRO B C 1
ATOM 2117 O O . PRO B 1 57 ? -6.055 18.609 9.047 1 98.56 57 PRO B O 1
ATOM 2120 N N . THR B 1 58 ? -5.469 16.609 8.211 1 98.88 58 THR B N 1
ATOM 2121 C CA . THR B 1 58 ? -4.246 17.062 7.559 1 98.88 58 THR B CA 1
ATOM 2122 C C . THR B 1 58 ? -4.293 16.797 6.059 1 98.88 58 THR B C 1
ATOM 2124 O O . THR B 1 58 ? -4.793 15.75 5.633 1 98.88 58 THR B O 1
ATOM 2127 N N . ILE B 1 59 ? -3.82 17.766 5.211 1 98.94 59 ILE B N 1
ATOM 2128 C CA . ILE B 1 59 ? -3.812 17.656 3.76 1 98.94 59 ILE B CA 1
ATOM 2129 C C . ILE B 1 59 ? -2.408 17.922 3.227 1 98.94 59 ILE B C 1
ATOM 2131 O O . ILE B 1 59 ? -1.816 18.969 3.523 1 98.94 59 ILE B O 1
ATOM 2135 N N . ALA B 1 60 ? -1.847 16.984 2.494 1 98.94 60 ALA B N 1
ATOM 2136 C CA . ALA B 1 60 ? -0.6 17.219 1.771 1 98.94 60 ALA B CA 1
ATOM 2137 C C . ALA B 1 60 ? -0.871 17.797 0.387 1 98.94 60 ALA B C 1
ATOM 2139 O O . ALA B 1 60 ? -1.58 17.188 -0.42 1 98.94 60 ALA B O 1
ATOM 2140 N N . ALA B 1 61 ? -0.365 18.953 0.125 1 98.94 61 ALA B N 1
ATOM 2141 C CA . ALA B 1 61 ? -0.432 19.594 -1.187 1 98.94 61 ALA B CA 1
ATOM 2142 C C . ALA B 1 61 ? 0.859 19.375 -1.971 1 98.94 61 ALA B C 1
ATOM 2144 O O . ALA B 1 61 ? 1.856 20.062 -1.739 1 98.94 61 ALA B O 1
ATOM 2145 N N . ILE B 1 62 ? 0.81 18.469 -2.971 1 98.88 62 ILE B N 1
ATOM 2146 C CA . ILE B 1 62 ? 2.018 18.016 -3.645 1 98.88 62 ILE B CA 1
ATOM 2147 C C . ILE B 1 62 ? 2.109 18.641 -5.031 1 98.88 62 ILE B C 1
ATOM 2149 O O . ILE B 1 62 ? 1.602 18.078 -6.008 1 98.88 62 ILE B O 1
ATOM 2153 N N . ASP B 1 63 ? 2.904 19.719 -5.133 1 98.81 63 ASP B N 1
ATOM 2154 C CA . ASP B 1 63 ? 3.033 20.453 -6.391 1 98.81 63 ASP B CA 1
ATOM 2155 C C . ASP B 1 63 ? 4.316 20.062 -7.125 1 98.81 63 ASP B C 1
ATOM 2157 O O . ASP B 1 63 ? 4.555 20.516 -8.25 1 98.81 63 ASP B O 1
ATOM 2161 N N . GLY B 1 64 ? 5.145 19.266 -6.555 1 98.44 64 GLY B N 1
ATOM 2162 C CA . GLY B 1 64 ? 6.406 18.844 -7.145 1 98.44 64 GLY B CA 1
ATOM 2163 C C . GLY B 1 64 ? 6.867 17.469 -6.664 1 98.44 64 GLY B C 1
ATOM 2164 O O . GLY B 1 64 ? 6.047 16.594 -6.426 1 98.44 64 GLY B O 1
ATOM 2165 N N . TYR B 1 65 ? 8.188 17.297 -6.555 1 98.62 65 TYR B N 1
ATOM 2166 C CA . TYR B 1 65 ? 8.781 16.031 -6.172 1 98.62 65 TYR B CA 1
ATOM 2167 C C . TYR B 1 65 ? 8.469 15.695 -4.719 1 98.62 65 TYR B C 1
ATOM 2169 O O . TYR B 1 65 ? 8.711 16.5 -3.822 1 98.62 65 TYR B O 1
ATOM 2177 N N . ALA B 1 66 ? 7.875 14.602 -4.434 1 98.75 66 ALA B N 1
ATOM 2178 C CA . ALA B 1 66 ? 7.723 13.961 -3.129 1 98.75 66 ALA B CA 1
ATOM 2179 C C . ALA B 1 66 ? 8.375 12.586 -3.117 1 98.75 66 ALA B C 1
ATOM 2181 O O . ALA B 1 66 ? 7.738 11.586 -3.469 1 98.75 66 ALA B O 1
ATOM 2182 N N . LEU B 1 67 ? 9.625 12.484 -2.652 1 98.19 67 LEU B N 1
ATOM 2183 C CA . LEU B 1 67 ? 10.406 11.266 -2.803 1 98.19 67 LEU B CA 1
ATOM 2184 C C . LEU B 1 67 ? 10.898 10.766 -1.447 1 98.19 67 LEU B C 1
ATOM 2186 O O . LEU B 1 67 ? 11.312 11.562 -0.601 1 98.19 67 LEU B O 1
ATOM 2190 N N . GLY B 1 68 ? 10.898 9.453 -1.303 1 97.5 68 GLY B N 1
ATOM 2191 C CA . GLY B 1 68 ? 11.359 8.875 -0.051 1 97.5 68 GLY B CA 1
ATOM 2192 C C . GLY B 1 68 ? 10.625 9.414 1.162 1 97.5 68 GLY B C 1
ATOM 2193 O O . GLY B 1 68 ? 9.391 9.367 1.22 1 97.5 68 GLY B O 1
ATOM 2194 N N . GLY B 1 69 ? 11.375 10.016 2.008 1 97.56 69 GLY B N 1
ATOM 2195 C CA . GLY B 1 69 ? 10.797 10.625 3.191 1 97.56 69 GLY B CA 1
ATOM 2196 C C . GLY B 1 69 ? 9.742 11.672 2.869 1 97.56 69 GLY B C 1
ATOM 2197 O O . GLY B 1 69 ? 8.812 11.875 3.646 1 97.56 69 GLY B O 1
ATOM 2198 N N . GLY B 1 70 ? 9.898 12.305 1.76 1 98.38 70 GLY B N 1
ATOM 2199 C CA . GLY B 1 70 ? 8.891 13.266 1.334 1 98.38 70 GLY B CA 1
ATOM 2200 C C . GLY B 1 70 ? 7.539 12.633 1.057 1 98.38 70 GLY B C 1
ATOM 2201 O O . GLY B 1 70 ? 6.504 13.172 1.449 1 98.38 70 GLY B O 1
ATOM 2202 N N . LEU B 1 71 ? 7.531 11.539 0.311 1 98.75 71 LEU B N 1
ATOM 2203 C CA . LEU B 1 71 ? 6.27 10.844 0.105 1 98.75 71 LEU B CA 1
ATOM 2204 C C . LEU B 1 71 ? 5.754 10.25 1.414 1 98.75 71 LEU B C 1
ATOM 2206 O O . LEU B 1 71 ? 4.543 10.203 1.644 1 98.75 71 LEU B O 1
ATOM 2210 N N . GLU B 1 72 ? 6.695 9.797 2.285 1 98.81 72 GLU B N 1
ATOM 2211 C CA . GLU B 1 72 ? 6.273 9.281 3.586 1 98.81 72 GLU B CA 1
ATOM 2212 C C . GLU B 1 72 ? 5.586 10.375 4.406 1 98.81 72 GLU B C 1
ATOM 2214 O O . GLU B 1 72 ? 4.637 10.094 5.145 1 98.81 72 GLU B O 1
ATOM 2219 N N . LEU B 1 73 ? 6.02 11.609 4.281 1 98.69 73 LEU B N 1
ATOM 2220 C CA . LEU B 1 73 ? 5.336 12.734 4.906 1 98.69 73 LEU B CA 1
ATOM 2221 C C . LEU B 1 73 ? 3.926 12.898 4.344 1 98.69 73 LEU B C 1
ATOM 2223 O O . LEU B 1 73 ? 2.963 13.031 5.102 1 98.69 73 LEU B O 1
ATOM 2227 N N . ALA B 1 74 ? 3.834 12.844 3.055 1 98.88 74 ALA B N 1
ATOM 2228 C CA . ALA B 1 74 ? 2.525 12.953 2.414 1 98.88 74 ALA B CA 1
ATOM 2229 C C . ALA B 1 74 ? 1.599 11.828 2.861 1 98.88 74 ALA B C 1
ATOM 2231 O O . ALA B 1 74 ? 0.418 12.055 3.131 1 98.88 74 ALA B O 1
ATOM 2232 N N . LEU B 1 75 ? 2.146 10.617 2.947 1 98.88 75 LEU B N 1
ATOM 2233 C CA . LEU B 1 75 ? 1.373 9.438 3.324 1 98.88 75 LEU B CA 1
ATOM 2234 C C . LEU B 1 75 ? 0.909 9.539 4.773 1 98.88 75 LEU B C 1
ATOM 2236 O O . LEU B 1 75 ? -0.077 8.906 5.156 1 98.88 75 LEU B O 1
ATOM 2240 N N . ALA B 1 76 ? 1.631 10.281 5.609 1 98.81 76 ALA B N 1
ATOM 2241 C CA . ALA B 1 76 ? 1.243 10.469 7.004 1 98.81 76 ALA B CA 1
ATOM 2242 C C . ALA B 1 76 ? 0.03 11.383 7.121 1 98.81 76 ALA B C 1
ATOM 2244 O O . ALA B 1 76 ? -0.668 11.375 8.141 1 98.81 76 ALA B O 1
ATOM 2245 N N . CYS B 1 77 ? -0.21 12.156 6.109 1 98.88 77 CYS B N 1
ATOM 2246 C CA . CYS B 1 77 ? -1.368 13.047 6.109 1 98.88 77 CYS B CA 1
ATOM 2247 C C . CYS B 1 77 ? -2.65 12.266 5.84 1 98.88 77 CYS B C 1
ATOM 2249 O O . CYS B 1 77 ? -2.615 11.195 5.23 1 98.88 77 CYS B O 1
ATOM 2251 N N . ASP B 1 78 ? -3.811 12.875 6.246 1 98.81 78 ASP B N 1
ATOM 2252 C CA . ASP B 1 78 ? -5.109 12.242 6.035 1 98.81 78 ASP B CA 1
ATOM 2253 C C . ASP B 1 78 ? -5.488 12.25 4.555 1 98.81 78 ASP B C 1
ATOM 2255 O O . ASP B 1 78 ? -6.059 11.281 4.051 1 98.81 78 ASP B O 1
ATOM 2259 N N . LEU B 1 79 ? -5.203 13.367 3.943 1 98.94 79 LEU B N 1
ATOM 2260 C CA . LEU B 1 79 ? -5.578 13.578 2.551 1 98.94 79 LEU B CA 1
ATOM 2261 C C . LEU B 1 79 ? -4.391 14.094 1.742 1 98.94 79 LEU B C 1
ATOM 2263 O O . LEU B 1 79 ? -3.49 14.727 2.291 1 98.94 79 LEU B O 1
ATOM 2267 N N . ARG B 1 80 ? -4.418 13.773 0.462 1 98.94 80 ARG B N 1
ATOM 2268 C CA . ARG B 1 80 ? -3.359 14.203 -0.448 1 98.94 80 ARG B CA 1
ATOM 2269 C C . ARG B 1 80 ? -3.943 14.758 -1.743 1 98.94 80 ARG B C 1
ATOM 2271 O O . ARG B 1 80 ? -4.863 14.172 -2.316 1 98.94 80 ARG B O 1
ATOM 2278 N N . VAL B 1 81 ? -3.453 15.875 -2.143 1 98.94 81 VAL B N 1
ATOM 2279 C CA . VAL B 1 81 ? -3.758 16.484 -3.428 1 98.94 81 VAL B CA 1
ATOM 2280 C C . VAL B 1 81 ? -2.471 16.703 -4.223 1 98.94 81 VAL B C 1
ATOM 2282 O O . VAL B 1 81 ? -1.485 17.219 -3.693 1 98.94 81 VAL B O 1
ATOM 2285 N N . ALA B 1 82 ? -2.475 16.266 -5.492 1 98.94 82 ALA B N 1
ATOM 2286 C CA . ALA B 1 82 ? -1.249 16.375 -6.277 1 98.94 82 ALA B CA 1
ATOM 2287 C C . ALA B 1 82 ? -1.511 17.078 -7.609 1 98.94 82 ALA B C 1
ATOM 2289 O O . ALA B 1 82 ? -2.555 16.875 -8.234 1 98.94 82 ALA B O 1
ATOM 2290 N N . ALA B 1 83 ? -0.532 17.938 -7.98 1 98.88 83 ALA B N 1
ATOM 2291 C CA . ALA B 1 83 ? -0.501 18.328 -9.391 1 98.88 83 ALA B CA 1
ATOM 2292 C C . ALA B 1 83 ? -0.27 17.109 -10.281 1 98.88 83 ALA B C 1
ATOM 2294 O O . ALA B 1 83 ? 0.491 16.203 -9.93 1 98.88 83 ALA B O 1
ATOM 2295 N N . SER B 1 84 ? -0.869 17.125 -11.492 1 98.5 84 SER B N 1
ATOM 2296 C CA . SER B 1 84 ? -0.773 15.977 -12.391 1 98.5 84 SER B CA 1
ATOM 2297 C C . SER B 1 84 ? 0.672 15.711 -12.797 1 98.5 84 SER B C 1
ATOM 2299 O O . SER B 1 84 ? 1.044 14.57 -13.086 1 98.5 84 SER B O 1
ATOM 2301 N N . SER B 1 85 ? 1.521 16.734 -12.695 1 97.75 85 SER B N 1
ATOM 2302 C CA . SER B 1 85 ? 2.908 16.625 -13.125 1 97.75 85 SER B CA 1
ATOM 2303 C C . SER B 1 85 ? 3.828 16.281 -11.961 1 97.75 85 SER B C 1
ATOM 2305 O O . SER B 1 85 ? 5.027 16.078 -12.148 1 97.75 85 SER B O 1
ATOM 2307 N N . ALA B 1 86 ? 3.303 16.344 -10.781 1 98.62 86 ALA B N 1
ATOM 2308 C CA . ALA B 1 86 ? 4.141 16.016 -9.633 1 98.62 86 ALA B CA 1
ATOM 2309 C C . ALA B 1 86 ? 4.75 14.625 -9.773 1 98.62 86 ALA B C 1
ATOM 2311 O O . ALA B 1 86 ? 4.215 13.773 -10.484 1 98.62 86 ALA B O 1
ATOM 2312 N N . LYS B 1 87 ? 5.941 14.43 -9.203 1 98.75 87 LYS B N 1
ATOM 2313 C CA . LYS B 1 87 ? 6.605 13.125 -9.164 1 98.75 87 LYS B CA 1
ATOM 2314 C C . LYS B 1 87 ? 6.68 12.594 -7.738 1 98.75 87 LYS B C 1
ATOM 2316 O O . LYS B 1 87 ? 7.078 13.312 -6.82 1 98.75 87 LYS B O 1
ATOM 2321 N N . MET B 1 88 ? 6.203 11.336 -7.613 1 98.81 88 MET B N 1
ATOM 2322 C CA . MET B 1 88 ? 6.141 10.719 -6.293 1 98.81 88 MET B CA 1
ATOM 2323 C C . MET B 1 88 ? 6.723 9.305 -6.324 1 98.81 88 MET B C 1
ATOM 2325 O O . MET B 1 88 ? 6.543 8.578 -7.301 1 98.81 88 MET B O 1
ATOM 2329 N N . GLY B 1 89 ? 7.469 8.992 -5.207 1 98.56 89 GLY B N 1
ATOM 2330 C CA . GLY B 1 89 ? 7.969 7.625 -5.16 1 98.56 89 GLY B CA 1
ATOM 2331 C C . GLY B 1 89 ? 8.727 7.312 -3.883 1 98.56 89 GLY B C 1
ATOM 2332 O O . GLY B 1 89 ? 9.336 8.195 -3.283 1 98.56 89 GLY B O 1
ATOM 2333 N N . LEU B 1 90 ? 8.617 6.062 -3.396 1 98.69 90 LEU B N 1
ATOM 2334 C CA . LEU B 1 90 ? 9.492 5.523 -2.367 1 98.69 90 LEU B CA 1
ATOM 2335 C C . LEU B 1 90 ? 10.727 4.875 -2.988 1 98.69 90 LEU B C 1
ATOM 2337 O O . LEU B 1 90 ? 10.773 3.654 -3.152 1 98.69 90 LEU B O 1
ATOM 2341 N N . ILE B 1 91 ? 11.719 5.652 -3.203 1 97.81 91 ILE B N 1
ATOM 2342 C CA . ILE B 1 91 ? 12.844 5.312 -4.066 1 97.81 91 ILE B CA 1
ATOM 2343 C C . ILE B 1 91 ? 13.977 4.73 -3.232 1 97.81 91 ILE B C 1
ATOM 2345 O O . ILE B 1 91 ? 15.078 4.512 -3.738 1 97.81 91 ILE B O 1
ATOM 2349 N N . GLU B 1 92 ? 13.805 4.391 -1.991 1 98.06 92 GLU B N 1
ATOM 2350 C CA . GLU B 1 92 ? 14.859 4.047 -1.044 1 98.06 92 GLU B CA 1
ATOM 2351 C C . GLU B 1 92 ? 15.656 2.834 -1.519 1 98.06 92 GLU B C 1
ATOM 2353 O O . GLU B 1 92 ? 16.875 2.76 -1.314 1 98.06 92 GLU B O 1
ATOM 2358 N N . THR B 1 93 ? 14.969 1.929 -2.18 1 98.31 93 THR B N 1
ATOM 2359 C CA . THR B 1 93 ? 15.656 0.706 -2.582 1 98.31 93 THR B CA 1
ATOM 2360 C C . THR B 1 93 ? 16.688 0.998 -3.66 1 98.31 93 THR B C 1
ATOM 2362 O O . THR B 1 93 ? 17.641 0.233 -3.838 1 98.31 93 THR B O 1
ATOM 2365 N N . THR B 1 94 ? 16.562 2.078 -4.406 1 97.56 94 THR B N 1
ATOM 2366 C CA . THR B 1 94 ? 17.531 2.49 -5.406 1 97.56 94 THR B CA 1
ATOM 2367 C C . THR B 1 94 ? 18.797 3.041 -4.738 1 97.56 94 THR B C 1
ATOM 2369 O O . THR B 1 94 ? 19.812 3.258 -5.402 1 97.56 94 THR B O 1
ATOM 2372 N N . ARG B 1 95 ? 18.734 3.219 -3.416 1 96.25 95 ARG B N 1
ATOM 2373 C CA . ARG B 1 95 ? 19.844 3.816 -2.674 1 96.25 95 ARG B CA 1
ATOM 2374 C C . ARG B 1 95 ? 20.344 2.881 -1.575 1 96.25 95 ARG B C 1
ATOM 2376 O O . ARG B 1 95 ? 21 3.316 -0.633 1 96.25 95 ARG B O 1
ATOM 2383 N N . GLY B 1 96 ? 19.938 1.631 -1.666 1 97.06 96 GLY B N 1
ATOM 2384 C CA . GLY B 1 96 ? 20.375 0.663 -0.678 1 97.06 96 GLY B CA 1
ATOM 2385 C C . GLY B 1 96 ? 19.641 0.768 0.641 1 97.06 96 GLY B C 1
ATOM 2386 O O . GLY B 1 96 ? 20.125 0.286 1.67 1 97.06 96 GLY B O 1
ATOM 2387 N N . LEU B 1 97 ? 18.547 1.448 0.647 1 97.69 97 LEU B N 1
ATOM 2388 C CA . LEU B 1 97 ? 17.719 1.669 1.834 1 97.69 97 LEU B CA 1
ATOM 2389 C C . LEU B 1 97 ? 16.297 1.151 1.619 1 97.69 97 LEU B C 1
ATOM 2391 O O . LEU B 1 97 ? 15.961 0.702 0.523 1 97.69 97 LEU B O 1
ATOM 2395 N N . LEU B 1 98 ? 15.492 1.017 2.646 1 97.69 98 LEU B N 1
ATOM 2396 C CA . LEU B 1 98 ? 14.047 0.827 2.539 1 97.69 98 LEU B CA 1
ATOM 2397 C C . LEU B 1 98 ? 13.297 1.972 3.213 1 97.69 98 LEU B C 1
ATOM 2399 O O . LEU B 1 98 ? 13.867 2.703 4.023 1 97.69 98 LEU B O 1
ATOM 2403 N N . PRO B 1 99 ? 11.961 2.199 2.811 1 98.44 99 PRO B N 1
ATOM 2404 C CA . PRO B 1 99 ? 11.195 3.211 3.545 1 98.44 99 PRO B CA 1
ATOM 2405 C C . PRO B 1 99 ? 11.156 2.945 5.047 1 98.44 99 PRO B C 1
ATOM 2407 O O . PRO B 1 99 ? 10.836 1.833 5.477 1 98.44 99 PRO B O 1
ATOM 2410 N N . GLY B 1 100 ? 11.508 3.934 5.84 1 98 100 GLY B N 1
ATOM 2411 C CA . GLY B 1 100 ? 11.672 3.701 7.27 1 98 100 GLY B CA 1
ATOM 2412 C C . GLY B 1 100 ? 10.836 4.637 8.125 1 98 100 GLY B C 1
ATOM 2413 O O . GLY B 1 100 ? 10.852 4.543 9.352 1 98 100 GLY B O 1
ATOM 2414 N N . ALA B 1 101 ? 10.125 5.543 7.527 1 98.44 101 ALA B N 1
ATOM 2415 C CA . ALA B 1 101 ? 9.297 6.484 8.273 1 98.44 101 ALA B CA 1
ATOM 2416 C C . ALA B 1 101 ? 7.812 6.203 8.047 1 98.44 101 ALA B C 1
ATOM 2418 O O . ALA B 1 101 ? 6.996 7.125 7.992 1 98.44 101 ALA B O 1
ATOM 2419 N N . GLY B 1 102 ? 7.477 4.926 7.863 1 98.69 102 GLY B N 1
ATOM 2420 C CA . GLY B 1 102 ? 6.102 4.473 7.773 1 98.69 102 GLY B CA 1
ATOM 2421 C C . GLY B 1 102 ? 5.688 4.094 6.363 1 98.69 102 GLY B C 1
ATOM 2422 O O . GLY B 1 102 ? 4.57 3.617 6.145 1 98.69 102 GLY B O 1
ATOM 2423 N N . GLY B 1 103 ? 6.609 4.242 5.41 1 98.75 103 GLY B N 1
ATOM 2424 C CA . GLY B 1 103 ? 6.246 4.02 4.02 1 98.75 103 GLY B CA 1
ATOM 2425 C C . GLY B 1 103 ? 5.82 2.594 3.732 1 98.75 103 GLY B C 1
ATOM 2426 O O . GLY B 1 103 ? 4.895 2.359 2.955 1 98.75 103 GLY B O 1
ATOM 2427 N N . THR B 1 104 ? 6.441 1.602 4.348 1 98.88 104 THR B N 1
ATOM 2428 C CA . THR B 1 104 ? 6.09 0.207 4.098 1 98.88 104 THR B CA 1
ATOM 2429 C C . THR B 1 104 ? 4.754 -0.141 4.75 1 98.88 104 THR B C 1
ATOM 2431 O O . THR B 1 104 ? 4.207 -1.22 4.516 1 98.88 104 THR B O 1
ATOM 2434 N N . GLN B 1 105 ? 4.23 0.717 5.598 1 98.81 105 GLN B N 1
ATOM 2435 C CA . GLN B 1 105 ? 2.982 0.465 6.312 1 98.81 105 GLN B CA 1
ATOM 2436 C C . GLN B 1 105 ? 1.84 1.286 5.723 1 98.81 105 GLN B C 1
ATOM 2438 O O . GLN B 1 105 ? 0.767 0.75 5.438 1 98.81 105 GLN B O 1
ATOM 2443 N N . ARG B 1 106 ? 2.1 2.494 5.461 1 98.81 106 ARG B N 1
ATOM 2444 C CA . ARG B 1 106 ? 1.018 3.379 5.043 1 98.81 106 ARG B CA 1
ATOM 2445 C C . ARG B 1 106 ? 0.727 3.23 3.555 1 98.81 106 ARG B C 1
ATOM 2447 O O . ARG B 1 106 ? -0.425 3.332 3.129 1 98.81 106 ARG B O 1
ATOM 2454 N N . LEU B 1 107 ? 1.765 3.012 2.74 1 98.81 107 LEU B N 1
ATOM 2455 C CA . LEU B 1 107 ? 1.542 2.904 1.302 1 98.81 107 LEU B CA 1
ATOM 2456 C C . LEU B 1 107 ? 0.632 1.724 0.979 1 98.81 107 LEU B C 1
ATOM 2458 O O . LEU B 1 107 ? -0.367 1.879 0.274 1 98.81 107 LEU B O 1
ATOM 2462 N N . PRO B 1 108 ? 0.938 0.492 1.461 1 98.44 108 PRO B N 1
ATOM 2463 C CA . PRO B 1 108 ? 0.041 -0.61 1.107 1 98.44 108 PRO B CA 1
ATOM 2464 C C . PRO B 1 108 ? -1.372 -0.422 1.656 1 98.44 108 PRO B C 1
ATOM 2466 O O . PRO B 1 108 ? -2.34 -0.896 1.057 1 98.44 108 PRO B O 1
ATOM 2469 N N . ARG B 1 109 ? -1.554 0.234 2.73 1 97.62 109 ARG B N 1
ATOM 2470 C CA . ARG B 1 109 ? -2.881 0.521 3.266 1 97.62 109 ARG B CA 1
ATOM 2471 C C . ARG B 1 109 ? -3.615 1.538 2.396 1 97.62 109 ARG B C 1
ATOM 2473 O O . ARG B 1 109 ? -4.84 1.655 2.471 1 97.62 109 ARG B O 1
ATOM 2480 N N . CYS B 1 110 ? -2.852 2.252 1.658 1 97.44 110 CYS B N 1
ATOM 2481 C CA . CYS B 1 110 ? -3.418 3.299 0.814 1 97.44 110 CYS B CA 1
ATOM 2482 C C . CYS B 1 110 ? -3.754 2.762 -0.571 1 97.44 110 CYS B C 1
ATOM 2484 O O . CYS B 1 110 ? -4.852 2.99 -1.083 1 97.44 110 CYS B O 1
ATOM 2486 N N . VAL B 1 111 ? -2.852 1.985 -1.176 1 97.44 111 VAL B N 1
ATOM 2487 C CA . VAL B 1 111 ? -3.012 1.666 -2.59 1 97.44 111 VAL B CA 1
ATOM 2488 C C . VAL B 1 111 ? -3.156 0.156 -2.766 1 97.44 111 VAL B C 1
ATOM 2490 O O . VAL B 1 111 ? -3.359 -0.329 -3.883 1 97.44 111 VAL B O 1
ATOM 2493 N N . GLY B 1 112 ? -3.096 -0.609 -1.707 1 96.44 112 GLY B N 1
ATOM 2494 C CA . GLY B 1 112 ? -3.084 -2.061 -1.786 1 96.44 112 GLY B CA 1
ATOM 2495 C C . GLY B 1 112 ? -1.687 -2.648 -1.772 1 96.44 112 GLY B C 1
ATOM 2496 O O . GLY B 1 112 ? -0.727 -1.992 -2.182 1 96.44 112 GLY B O 1
ATOM 2497 N N . ILE B 1 113 ? -1.567 -3.877 -1.378 1 97.31 113 ILE B N 1
ATOM 2498 C CA . ILE B 1 113 ? -0.299 -4.551 -1.131 1 97.31 113 ILE B CA 1
ATOM 2499 C C . ILE B 1 113 ? 0.445 -4.75 -2.449 1 97.31 113 ILE B C 1
ATOM 2501 O O . ILE B 1 113 ? 1.653 -4.516 -2.529 1 97.31 113 ILE B O 1
ATOM 2505 N N . GLY B 1 114 ? -0.234 -5.137 -3.482 1 96.88 114 GLY B N 1
ATOM 2506 C CA . GLY B 1 114 ? 0.393 -5.422 -4.762 1 96.88 114 GLY B CA 1
ATOM 2507 C C . GLY B 1 114 ? 1.093 -4.219 -5.367 1 96.88 114 GLY B C 1
ATOM 2508 O O . GLY B 1 114 ? 2.275 -4.289 -5.703 1 96.88 114 GLY B O 1
ATOM 2509 N N . LEU B 1 115 ? 0.365 -3.139 -5.441 1 97.5 115 LEU B N 1
ATOM 2510 C CA . LEU B 1 115 ? 0.932 -1.921 -6.008 1 97.5 115 LEU B CA 1
ATOM 2511 C C . LEU B 1 115 ? 2.051 -1.378 -5.125 1 97.5 115 LEU B C 1
ATOM 2513 O O . LEU B 1 115 ? 3.068 -0.899 -5.629 1 97.5 115 LEU B O 1
ATOM 2517 N N . ALA B 1 116 ? 1.831 -1.442 -3.832 1 98.69 116 ALA B N 1
ATOM 2518 C CA . ALA B 1 116 ? 2.852 -0.965 -2.902 1 98.69 116 ALA B CA 1
ATOM 2519 C C . ALA B 1 116 ? 4.16 -1.727 -3.086 1 98.69 116 ALA B C 1
ATOM 2521 O O . ALA B 1 116 ? 5.234 -1.123 -3.152 1 98.69 116 ALA B O 1
ATOM 2522 N N . LYS B 1 117 ? 4.047 -3.059 -3.174 1 98.75 117 LYS B N 1
ATOM 2523 C CA . LYS B 1 117 ? 5.242 -3.871 -3.391 1 98.75 117 LYS B CA 1
ATOM 2524 C C . LYS B 1 117 ? 5.93 -3.498 -4.703 1 98.75 117 LYS B C 1
ATOM 2526 O O . LYS B 1 117 ? 7.148 -3.318 -4.738 1 98.75 117 LYS B O 1
ATOM 2531 N N . GLU B 1 118 ? 5.152 -3.383 -5.719 1 98.69 118 GLU B N 1
ATOM 2532 C CA . GLU B 1 118 ? 5.734 -3.033 -7.012 1 98.69 118 GLU B CA 1
ATOM 2533 C C . GLU B 1 118 ? 6.508 -1.721 -6.93 1 98.69 118 GLU B C 1
ATOM 2535 O O . GLU B 1 118 ? 7.648 -1.637 -7.395 1 98.69 118 GLU B O 1
ATOM 2540 N N . LEU B 1 119 ? 5.926 -0.721 -6.332 1 98.75 119 LEU B N 1
ATOM 2541 C CA . LEU B 1 119 ? 6.543 0.6 -6.258 1 98.75 119 LEU B CA 1
ATOM 2542 C C . LEU B 1 119 ? 7.805 0.563 -5.406 1 98.75 119 LEU B C 1
ATOM 2544 O O . LEU B 1 119 ? 8.828 1.154 -5.77 1 98.75 119 LEU B O 1
ATOM 2548 N N . ILE B 1 120 ? 7.781 -0.134 -4.309 1 98.88 120 ILE B N 1
ATOM 2549 C CA . ILE B 1 120 ? 8.914 -0.156 -3.391 1 98.88 120 ILE B CA 1
ATOM 2550 C C . ILE B 1 120 ? 10.023 -1.041 -3.959 1 98.88 120 ILE B C 1
ATOM 2552 O O . ILE B 1 120 ? 11.203 -0.692 -3.887 1 98.88 120 ILE B O 1
ATOM 2556 N N . PHE B 1 121 ? 9.672 -2.193 -4.605 1 98.81 121 PHE B N 1
ATOM 2557 C CA . PHE B 1 121 ? 10.664 -3.09 -5.18 1 98.81 121 PHE B CA 1
ATOM 2558 C C . PHE B 1 121 ? 11.43 -2.402 -6.305 1 98.81 121 PHE B C 1
ATOM 2560 O O . PHE B 1 121 ? 12.641 -2.57 -6.426 1 98.81 121 PHE B O 1
ATOM 2567 N N . THR B 1 122 ? 10.703 -1.635 -7.133 1 98.62 122 THR B N 1
ATOM 2568 C CA . THR B 1 122 ? 11.305 -1.031 -8.32 1 98.62 122 THR B CA 1
ATOM 2569 C C . THR B 1 122 ? 11.938 0.315 -7.977 1 98.62 122 THR B C 1
ATOM 2571 O O . THR B 1 122 ? 12.828 0.784 -8.688 1 98.62 122 THR B O 1
ATOM 2574 N N . GLY B 1 123 ? 11.453 0.985 -6.984 1 98.25 123 GLY B N 1
ATOM 2575 C CA . GLY B 1 123 ? 11.867 2.346 -6.684 1 98.25 123 GLY B CA 1
ATOM 2576 C C . GLY B 1 123 ? 11.422 3.352 -7.73 1 98.25 123 GLY B C 1
ATOM 2577 O O . GLY B 1 123 ? 12.016 4.426 -7.855 1 98.25 123 GLY B O 1
ATOM 2578 N N . ARG B 1 124 ? 10.422 3.057 -8.469 1 97.31 124 ARG B N 1
ATOM 2579 C CA . ARG B 1 124 ? 10.031 3.922 -9.578 1 97.31 124 ARG B CA 1
ATOM 2580 C C . ARG B 1 124 ? 9.219 5.113 -9.078 1 97.31 124 ARG B C 1
ATOM 2582 O O . ARG B 1 124 ? 8.594 5.047 -8.016 1 97.31 124 ARG B O 1
ATOM 2589 N N . GLN B 1 125 ? 9.273 6.16 -9.859 1 98.19 125 GLN B N 1
ATOM 2590 C CA . GLN B 1 125 ? 8.461 7.348 -9.609 1 98.19 125 GLN B CA 1
ATOM 2591 C C . GLN B 1 125 ? 7.195 7.34 -10.461 1 98.19 125 GLN B C 1
ATOM 2593 O O . GLN B 1 125 ? 7.203 6.848 -11.594 1 98.19 125 GLN B O 1
ATOM 2598 N N . ILE B 1 126 ? 6.148 7.883 -9.914 1 98.5 126 ILE B N 1
ATOM 2599 C CA . ILE B 1 126 ? 4.902 8.031 -10.656 1 98.5 126 ILE B CA 1
ATOM 2600 C C . ILE B 1 126 ? 4.461 9.5 -10.641 1 98.5 126 ILE B C 1
ATOM 2602 O O . ILE B 1 126 ? 4.852 10.258 -9.75 1 98.5 126 ILE B O 1
ATOM 2606 N N . ASP B 1 127 ? 3.674 9.906 -11.602 1 98.69 127 ASP B N 1
ATOM 2607 C CA . ASP B 1 127 ? 3.201 11.289 -11.617 1 98.69 127 ASP B CA 1
ATOM 2608 C C . ASP B 1 127 ? 1.853 11.422 -10.914 1 98.69 127 ASP B C 1
ATOM 2610 O O . ASP B 1 127 ? 1.319 10.43 -10.398 1 98.69 127 ASP B O 1
ATOM 2614 N N . GLY B 1 128 ? 1.387 12.625 -10.875 1 98.75 128 GLY B N 1
ATOM 2615 C CA . GLY B 1 128 ? 0.167 12.906 -10.133 1 98.75 128 GLY B CA 1
ATOM 2616 C C . GLY B 1 128 ? -1.049 12.195 -10.695 1 98.75 128 GLY B C 1
ATOM 2617 O O . GLY B 1 128 ? -1.928 11.766 -9.945 1 98.75 128 GLY B O 1
ATOM 2618 N N . GLN B 1 129 ? -1.136 12.055 -11.992 1 98.56 129 GLN B N 1
ATOM 2619 C CA . GLN B 1 129 ? -2.266 11.375 -12.617 1 98.56 129 GLN B CA 1
ATOM 2620 C C . GLN B 1 129 ? -2.26 9.883 -12.281 1 98.56 129 GLN B C 1
ATOM 2622 O O . GLN B 1 129 ? -3.299 9.312 -11.945 1 98.56 129 GLN B O 1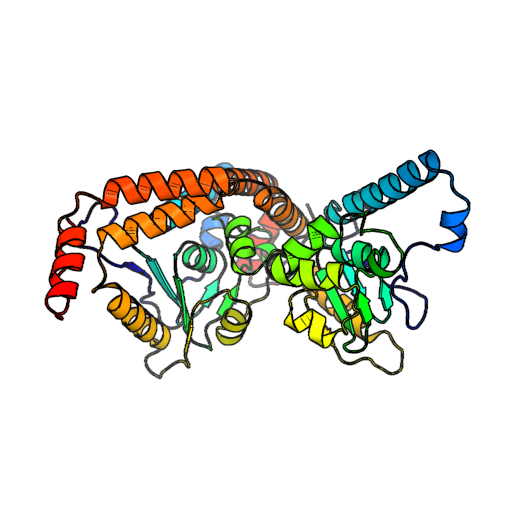
ATOM 2627 N N . GLN B 1 130 ? -1.118 9.273 -12.398 1 98.06 130 GLN B N 1
ATOM 2628 C CA . GLN B 1 130 ? -0.985 7.871 -12.016 1 98.06 130 GLN B CA 1
ATOM 2629 C C . GLN B 1 130 ? -1.338 7.672 -10.539 1 98.06 130 GLN B C 1
ATOM 2631 O O . GLN B 1 130 ? -2.051 6.727 -10.195 1 98.06 130 GLN B O 1
ATOM 2636 N N . ALA B 1 131 ? -0.818 8.578 -9.703 1 98.81 131 ALA B N 1
ATOM 2637 C CA . ALA B 1 131 ? -1.08 8.5 -8.273 1 98.81 131 ALA B CA 1
ATOM 2638 C C . ALA B 1 131 ? -2.578 8.547 -7.984 1 98.81 131 ALA B C 1
ATOM 2640 O O . ALA B 1 131 ? -3.07 7.816 -7.117 1 98.81 131 ALA B O 1
ATOM 2641 N N . PHE B 1 132 ? -3.285 9.367 -8.75 1 98.69 132 PHE B N 1
ATOM 2642 C CA . PHE B 1 132 ? -4.73 9.469 -8.586 1 98.69 132 PHE B CA 1
ATOM 2643 C C . PHE B 1 132 ? -5.41 8.172 -9.008 1 98.69 132 PHE B C 1
ATOM 2645 O O . PHE B 1 132 ? -6.266 7.645 -8.289 1 98.69 132 PHE B O 1
ATOM 2652 N N . SER B 1 133 ? -4.98 7.625 -10.117 1 96.75 133 SER B N 1
ATOM 2653 C CA . SER B 1 133 ? -5.578 6.406 -10.648 1 96.75 133 SER B CA 1
ATOM 2654 C C . SER B 1 133 ? -5.367 5.227 -9.703 1 96.75 133 SER B C 1
ATOM 2656 O O . SER B 1 133 ? -6.207 4.328 -9.633 1 96.75 133 SER B O 1
ATOM 2658 N N . MET B 1 134 ? -4.324 5.293 -8.906 1 96.19 134 MET B N 1
ATOM 2659 C CA . MET B 1 134 ? -3.969 4.188 -8.023 1 96.19 134 MET B CA 1
ATOM 2660 C C . MET B 1 134 ? -4.602 4.363 -6.648 1 96.19 134 MET B C 1
ATOM 2662 O O . MET B 1 134 ? -4.539 3.463 -5.809 1 96.19 134 MET B O 1
ATOM 2666 N N . GLY B 1 135 ? -5.105 5.539 -6.418 1 97.5 135 GLY B N 1
ATOM 2667 C CA . GLY B 1 135 ? -5.703 5.812 -5.121 1 97.5 135 GLY B CA 1
ATOM 2668 C C . GLY B 1 135 ? -4.723 6.395 -4.121 1 97.5 135 GLY B C 1
ATOM 2669 O O . GLY B 1 135 ? -5.035 6.512 -2.936 1 97.5 135 GLY B O 1
ATOM 2670 N N . LEU B 1 136 ? -3.533 6.75 -4.574 1 98.62 136 LEU B N 1
ATOM 2671 C CA . LEU B 1 136 ? -2.504 7.297 -3.695 1 98.62 136 LEU B CA 1
ATOM 2672 C C . LEU B 1 136 ? -2.844 8.727 -3.277 1 98.62 136 LEU B C 1
ATOM 2674 O O . LEU B 1 136 ? -2.527 9.141 -2.162 1 98.62 136 LEU B O 1
ATOM 2678 N N . VAL B 1 137 ? -3.467 9.477 -4.172 1 98.88 137 VAL B N 1
ATOM 2679 C CA . VAL B 1 137 ? -3.896 10.836 -3.834 1 98.88 137 VAL B CA 1
ATOM 2680 C C . VAL B 1 137 ? -5.406 10.961 -4.027 1 98.88 137 VAL B C 1
ATOM 2682 O O . VAL B 1 137 ? -5.996 10.258 -4.848 1 98.88 137 VAL B O 1
ATOM 2685 N N . ASN B 1 138 ? -6.004 11.82 -3.297 1 98.75 138 ASN B N 1
ATOM 2686 C CA . ASN B 1 138 ? -7.449 12.031 -3.338 1 98.75 138 ASN B CA 1
ATOM 2687 C C . ASN B 1 138 ? -7.863 12.82 -4.578 1 98.75 138 ASN B C 1
ATOM 2689 O O . ASN B 1 138 ? -8.938 12.586 -5.133 1 98.75 138 ASN B O 1
ATOM 2693 N N . HIS B 1 139 ? -7.055 13.742 -4.973 1 98.81 139 HIS B N 1
ATOM 2694 C CA . HIS B 1 139 ? -7.32 14.586 -6.125 1 98.81 139 HIS B CA 1
ATOM 2695 C C . HIS B 1 139 ? -6.043 14.883 -6.902 1 98.81 139 HIS B C 1
ATOM 2697 O O . HIS B 1 139 ? -4.961 14.969 -6.312 1 98.81 139 HIS B O 1
ATOM 2703 N N . THR B 1 140 ? -6.23 14.992 -8.188 1 98.88 140 THR B N 1
ATOM 2704 C CA . THR B 1 140 ? -5.176 15.516 -9.047 1 98.88 140 THR B CA 1
ATOM 2705 C C . THR B 1 140 ? -5.711 16.641 -9.922 1 98.88 140 THR B C 1
ATOM 2707 O O . THR B 1 140 ? -6.871 16.609 -10.344 1 98.88 140 THR B O 1
ATOM 2710 N N . VAL B 1 141 ? -4.859 17.672 -10.109 1 98.88 141 VAL B N 1
ATOM 2711 C CA . VAL B 1 141 ? -5.227 18.828 -10.945 1 98.88 141 VAL B CA 1
ATOM 2712 C C . VAL B 1 141 ? -4.07 19.172 -11.883 1 98.88 141 VAL B C 1
ATOM 2714 O O . VAL B 1 141 ? -2.902 18.984 -11.531 1 98.88 141 VAL B O 1
ATOM 2717 N N . PRO B 1 142 ? -4.406 19.656 -13.102 1 98.75 142 PRO B N 1
ATOM 2718 C CA . PRO B 1 142 ? -3.312 20.172 -13.93 1 98.75 142 PRO B CA 1
ATOM 2719 C C . PRO B 1 142 ? -2.51 21.266 -13.242 1 98.75 142 PRO B C 1
ATOM 2721 O O . PRO B 1 142 ? -3.084 22.125 -12.555 1 98.75 142 PRO B O 1
ATOM 2724 N N . GLN B 1 143 ? -1.164 21.234 -13.43 1 98.12 143 GLN B N 1
ATOM 2725 C CA . GLN B 1 143 ? -0.334 22.266 -12.836 1 98.12 143 GLN B CA 1
ATOM 2726 C C . GLN B 1 143 ? -0.605 23.625 -13.492 1 98.12 143 GLN B C 1
ATOM 2728 O O . GLN B 1 143 ? -1.04 23.688 -14.641 1 98.12 143 GLN B O 1
ATOM 2733 N N . ASN B 1 144 ? -0.41 24.734 -12.773 1 97.88 144 ASN B N 1
ATOM 2734 C CA . ASN B 1 144 ? -0.543 26.094 -13.305 1 97.88 144 ASN B CA 1
ATOM 2735 C C . ASN B 1 144 ? 0.807 26.797 -13.391 1 97.88 144 ASN B C 1
ATOM 2737 O O . ASN B 1 144 ? 1.837 26.219 -13.039 1 97.88 144 ASN B O 1
ATOM 2741 N N . SER B 1 145 ? 0.834 28.031 -13.906 1 96.81 145 SER B N 1
ATOM 2742 C CA . SER B 1 145 ? 2.064 28.766 -14.148 1 96.81 145 SER B CA 1
ATOM 2743 C C . SER B 1 145 ? 2.779 29.109 -12.852 1 96.81 145 SER B C 1
ATOM 2745 O O . SER B 1 145 ? 4.012 29.141 -12.805 1 96.81 145 SER B O 1
ATOM 2747 N N . GLU B 1 146 ? 2.051 29.234 -11.758 1 96.75 146 GLU B N 1
ATOM 2748 C CA . GLU B 1 146 ? 2.619 29.609 -10.469 1 96.75 146 GLU B CA 1
ATOM 2749 C C . GLU B 1 146 ? 3.201 28.406 -9.75 1 96.75 146 GLU B C 1
ATOM 2751 O O . GLU B 1 146 ? 3.951 28.547 -8.781 1 96.75 146 GLU B O 1
ATOM 2756 N N . GLY B 1 147 ? 2.857 27.219 -10.18 1 97.5 147 GLY B N 1
ATOM 2757 C CA . GLY B 1 147 ? 3.369 25.984 -9.578 1 97.5 147 GLY B CA 1
ATOM 2758 C C . GLY B 1 147 ? 2.723 25.672 -8.242 1 97.5 147 GLY B C 1
ATOM 2759 O O . GLY B 1 147 ? 3.355 25.062 -7.371 1 97.5 147 GLY B O 1
ATOM 2760 N N . ASP B 1 148 ? 1.488 26.109 -8.031 1 98.25 148 ASP B N 1
ATOM 2761 C CA . ASP B 1 148 ? 0.841 25.891 -6.746 1 98.25 148 ASP B CA 1
ATOM 2762 C C . ASP B 1 148 ? -0.587 25.375 -6.926 1 98.25 148 ASP B C 1
ATOM 2764 O O . ASP B 1 148 ? -1.462 25.672 -6.105 1 98.25 148 ASP B O 1
ATOM 2768 N N . ALA B 1 149 ? -0.938 24.656 -8.055 1 98.75 149 ALA B N 1
ATOM 2769 C CA . ALA B 1 149 ? -2.281 24.172 -8.359 1 98.75 149 ALA B CA 1
ATOM 2770 C C . ALA B 1 149 ? -2.768 23.203 -7.285 1 98.75 149 ALA B C 1
ATOM 2772 O O . ALA B 1 149 ? -3.928 23.25 -6.871 1 98.75 149 ALA B O 1
ATOM 2773 N N . ALA B 1 150 ? -1.924 22.281 -6.887 1 98.88 150 ALA B N 1
ATOM 2774 C CA . ALA B 1 150 ? -2.307 21.344 -5.84 1 98.88 150 ALA B CA 1
ATOM 2775 C C . ALA B 1 150 ? -2.609 22.062 -4.531 1 98.88 150 ALA B C 1
ATOM 2777 O O . ALA B 1 150 ? -3.561 21.703 -3.828 1 98.88 150 ALA B O 1
ATOM 2778 N N . TYR B 1 151 ? -1.801 23.031 -4.207 1 98.81 151 TYR B N 1
ATOM 2779 C CA . TYR B 1 151 ? -2.041 23.812 -2.998 1 98.81 151 TYR B CA 1
ATOM 2780 C C . TYR B 1 151 ? -3.4 24.5 -3.053 1 98.81 151 TYR B C 1
ATOM 2782 O O . TYR B 1 151 ? -4.164 24.453 -2.086 1 98.81 151 TYR B O 1
ATOM 2790 N N . GLN B 1 152 ? -3.725 25.125 -4.18 1 98.81 152 GLN B N 1
ATOM 2791 C CA . GLN B 1 152 ? -5.012 25.797 -4.336 1 98.81 152 GLN B CA 1
ATOM 2792 C C . GLN B 1 152 ? -6.168 24.812 -4.188 1 98.81 152 GLN B C 1
ATOM 2794 O O . GLN B 1 152 ? -7.152 25.109 -3.506 1 98.81 152 GLN B O 1
ATOM 2799 N N . ARG B 1 153 ? -6.008 23.688 -4.789 1 98.88 153 ARG B N 1
ATOM 2800 C CA . ARG B 1 153 ? -7.043 22.656 -4.664 1 98.88 153 ARG B CA 1
ATOM 2801 C C . ARG B 1 153 ? -7.148 22.156 -3.23 1 98.88 153 ARG B C 1
ATOM 2803 O O . ARG B 1 153 ? -8.242 21.844 -2.756 1 98.88 153 ARG B O 1
ATOM 2810 N N . ALA B 1 154 ? -6.035 21.969 -2.543 1 98.88 154 ALA B N 1
ATOM 2811 C CA . ALA B 1 154 ? -6.023 21.578 -1.135 1 98.88 154 ALA B CA 1
ATOM 2812 C C . ALA B 1 154 ? -6.758 22.609 -0.277 1 98.88 154 ALA B C 1
ATOM 2814 O O . ALA B 1 154 ? -7.488 22.234 0.648 1 98.88 154 ALA B O 1
ATOM 2815 N N . LEU B 1 155 ? -6.547 23.859 -0.58 1 98.81 155 LEU B N 1
ATOM 2816 C CA . LEU B 1 155 ? -7.266 24.906 0.137 1 98.81 155 LEU B CA 1
ATOM 2817 C C . LEU B 1 155 ? -8.766 24.797 -0.098 1 98.81 155 LEU B C 1
ATOM 2819 O O . LEU B 1 155 ? -9.562 24.984 0.826 1 98.81 155 LEU B O 1
ATOM 2823 N N . THR B 1 156 ? -9.141 24.531 -1.364 1 98.88 156 THR B N 1
ATOM 2824 C CA . THR B 1 156 ? -10.555 24.328 -1.672 1 98.88 156 THR B CA 1
ATOM 2825 C C . THR B 1 156 ? -11.133 23.188 -0.833 1 98.88 156 THR B C 1
ATOM 2827 O O . THR B 1 156 ? -12.219 23.312 -0.275 1 98.88 156 THR B O 1
ATOM 2830 N N . LEU B 1 157 ? -10.383 22.141 -0.724 1 98.75 157 LEU B N 1
ATOM 2831 C CA . LEU B 1 157 ? -10.797 21 0.081 1 98.75 157 LEU B CA 1
ATOM 2832 C C . LEU B 1 157 ? -10.891 21.375 1.556 1 98.75 157 LEU B C 1
ATOM 2834 O O . LEU B 1 157 ? -11.852 21.016 2.236 1 98.75 157 LEU B O 1
ATOM 2838 N N . ALA B 1 158 ? -9.93 22.094 2.059 1 98.75 158 ALA B N 1
ATOM 2839 C CA . ALA B 1 158 ? -9.945 22.578 3.438 1 98.75 158 ALA B CA 1
ATOM 2840 C C . ALA B 1 158 ? -11.172 23.438 3.701 1 98.75 158 ALA B C 1
ATOM 2842 O O . ALA B 1 158 ? -11.805 23.328 4.754 1 98.75 158 ALA B O 1
ATOM 2843 N N . LYS B 1 159 ? -11.547 24.281 2.74 1 98.38 159 LYS B N 1
ATOM 2844 C CA . LYS B 1 159 ? -12.688 25.188 2.873 1 98.38 159 LYS B CA 1
ATOM 2845 C C . LYS B 1 159 ? -14 24.406 2.934 1 98.38 159 LYS B C 1
ATOM 2847 O O . LYS B 1 159 ? -14.977 24.875 3.521 1 98.38 159 LYS B O 1
ATOM 2852 N N . GLU B 1 160 ? -14.023 23.25 2.316 1 98.38 160 GLU B N 1
ATOM 2853 C CA . GLU B 1 160 ? -15.188 22.375 2.414 1 98.38 160 GLU B CA 1
ATOM 2854 C C . GLU B 1 160 ? -15.305 21.766 3.807 1 98.38 160 GLU B C 1
ATOM 2856 O O . GLU B 1 160 ? -16.406 21.484 4.277 1 98.38 160 GLU B O 1
ATOM 2861 N N . ILE B 1 161 ? -14.195 21.609 4.52 1 98.5 161 ILE B N 1
ATOM 2862 C CA . ILE B 1 161 ? -14.164 20.953 5.824 1 98.5 161 ILE B CA 1
ATOM 2863 C C . ILE B 1 161 ? -14.43 21.984 6.922 1 98.5 161 ILE B C 1
ATOM 2865 O O . ILE B 1 161 ? -15.07 21.672 7.926 1 98.5 161 ILE B O 1
ATOM 2869 N N . LEU B 1 162 ? -14.062 23.188 6.738 1 97.19 162 LEU B N 1
ATOM 2870 C CA . LEU B 1 162 ? -14.016 24.234 7.754 1 97.19 162 LEU B CA 1
ATOM 2871 C C . LEU B 1 162 ? -15.398 24.469 8.352 1 97.19 162 LEU B C 1
ATOM 2873 O O . LEU B 1 162 ? -15.531 24.656 9.57 1 97.19 162 LEU B O 1
ATOM 2877 N N . PRO B 1 163 ? -16.5 24.406 7.527 1 96.69 163 PRO B N 1
ATOM 2878 C CA . PRO B 1 163 ? -17.797 24.719 8.102 1 96.69 163 PRO B CA 1
ATOM 2879 C C . PRO B 1 163 ? -18.406 23.547 8.867 1 96.69 163 PRO B C 1
ATOM 2881 O O . PRO B 1 163 ? -19.469 23.688 9.477 1 96.69 163 PRO B O 1
ATOM 2884 N N . GLN B 1 164 ? -17.766 22.406 8.844 1 97.75 164 GLN B N 1
ATOM 2885 C CA . GLN B 1 164 ? -18.297 21.25 9.539 1 97.75 164 GLN B CA 1
ATOM 2886 C C . GLN B 1 164 ? -18 21.328 11.039 1 97.75 164 GLN B C 1
ATOM 2888 O O . GLN B 1 164 ? -17.188 22.141 11.477 1 97.75 164 GLN B O 1
ATOM 2893 N N . ALA B 1 165 ? -18.75 20.516 11.812 1 97.94 165 ALA B N 1
ATOM 2894 C CA . ALA B 1 165 ? -18.547 20.516 13.258 1 97.94 165 ALA B CA 1
ATOM 2895 C C . ALA B 1 165 ? -17.172 19.984 13.625 1 97.94 165 ALA B C 1
ATOM 2897 O O . ALA B 1 165 ? -16.906 18.797 13.461 1 97.94 165 ALA B O 1
ATOM 2898 N N . PRO B 1 166 ? -16.312 20.859 14.195 1 96.94 166 PRO B N 1
ATOM 2899 C CA . 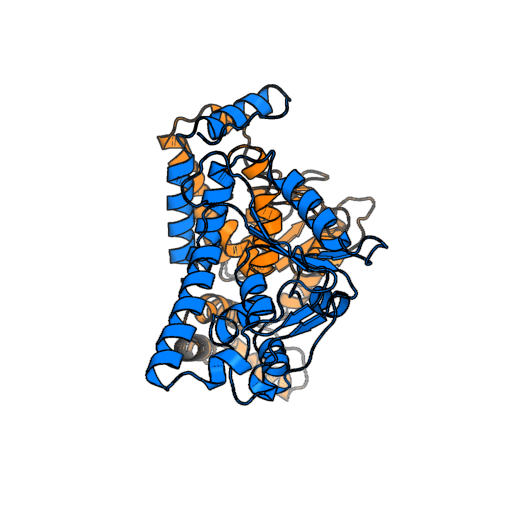PRO B 1 166 ? -14.906 20.484 14.352 1 96.94 166 PRO B CA 1
ATOM 2900 C C . PRO B 1 166 ? -14.727 19.297 15.305 1 96.94 166 PRO B C 1
ATOM 2902 O O . PRO B 1 166 ? -13.891 18.422 15.055 1 96.94 166 PRO B O 1
ATOM 2905 N N . PHE B 1 167 ? -15.453 19.219 16.344 1 97.06 167 PHE B N 1
ATOM 2906 C CA . PHE B 1 167 ? -15.328 18.109 17.281 1 97.06 167 PHE B CA 1
ATOM 2907 C C . PHE B 1 167 ? -15.773 16.812 16.641 1 97.06 167 PHE B C 1
ATOM 2909 O O . PHE B 1 167 ? -15.133 15.766 16.828 1 97.06 167 PHE B O 1
ATOM 2916 N N . ALA B 1 168 ? -16.891 16.844 15.891 1 98.44 168 ALA B N 1
ATOM 2917 C CA . ALA B 1 168 ? -17.375 15.656 15.195 1 98.44 168 ALA B CA 1
ATOM 2918 C C . ALA B 1 168 ? -16.359 15.164 14.172 1 98.44 168 ALA B C 1
ATOM 2920 O O . ALA B 1 168 ? -16.172 13.953 14.016 1 98.44 168 ALA B O 1
ATOM 2921 N N . VAL B 1 169 ? -15.703 16.094 13.516 1 98.56 169 VAL B N 1
ATOM 2922 C CA . VAL B 1 169 ? -14.68 15.734 12.539 1 98.56 169 VAL B CA 1
ATOM 2923 C C . VAL B 1 169 ? -13.516 15.039 13.234 1 98.56 169 VAL B C 1
ATOM 2925 O O . VAL B 1 169 ? -13.039 14.008 12.766 1 98.56 169 VAL B O 1
ATOM 2928 N N . LYS B 1 170 ? -13.094 15.57 14.383 1 97.81 170 LYS B N 1
ATOM 2929 C CA . LYS B 1 170 ? -12.016 14.977 15.172 1 97.81 170 LYS B CA 1
ATOM 2930 C C . LYS B 1 170 ? -12.375 13.562 15.617 1 97.81 170 LYS B C 1
ATOM 2932 O O . LYS B 1 170 ? -11.555 12.648 15.508 1 97.81 170 LYS B O 1
ATOM 2937 N N . MET B 1 171 ? -13.602 13.359 16.078 1 98.12 171 MET B N 1
ATOM 2938 C CA . MET B 1 171 ? -14.047 12.055 16.562 1 98.12 171 MET B CA 1
ATOM 2939 C C . MET B 1 171 ? -14.164 11.062 15.406 1 98.12 171 MET B C 1
ATOM 2941 O O . MET B 1 171 ? -13.844 9.883 15.555 1 98.12 171 MET B O 1
ATOM 2945 N N . GLY B 1 172 ? -14.703 11.594 14.32 1 98.75 172 GLY B N 1
ATOM 2946 C CA . GLY B 1 172 ? -14.75 10.75 13.141 1 98.75 172 GLY B CA 1
ATOM 2947 C C . GLY B 1 172 ? -13.391 10.234 12.711 1 98.75 172 GLY B C 1
ATOM 2948 O O . GLY B 1 172 ? -13.227 9.047 12.422 1 98.75 172 GLY B O 1
ATOM 2949 N N . LYS B 1 173 ? -12.398 11.109 12.695 1 98.62 173 LYS B N 1
ATOM 2950 C CA . LYS B 1 173 ? -11.031 10.734 12.359 1 98.62 173 LYS B CA 1
ATOM 2951 C C . LYS B 1 173 ? -10.492 9.688 13.328 1 98.62 173 LYS B C 1
ATOM 2953 O O . LYS B 1 173 ? -9.914 8.688 12.914 1 98.62 173 LYS B O 1
ATOM 2958 N N . LEU B 1 174 ? -10.656 9.953 14.586 1 98.38 174 LEU B N 1
ATOM 2959 C CA . LEU B 1 174 ? -10.18 9.031 15.617 1 98.38 174 LEU B CA 1
ATOM 2960 C C . LEU B 1 174 ? -10.828 7.66 15.461 1 98.38 174 LEU B C 1
ATOM 2962 O O . LEU B 1 174 ? -10.141 6.637 15.508 1 98.38 174 LEU B O 1
ATOM 2966 N N . ALA B 1 175 ? -12.172 7.641 15.227 1 98.81 175 ALA B N 1
ATOM 2967 C CA . ALA B 1 175 ? -12.906 6.391 15.07 1 98.81 175 ALA B CA 1
ATOM 2968 C C . ALA B 1 175 ? -12.391 5.59 13.883 1 98.81 175 ALA B C 1
ATOM 2970 O O . ALA B 1 175 ? -12.211 4.371 13.969 1 98.81 175 ALA B O 1
ATOM 2971 N N . ILE B 1 176 ? -12.148 6.281 12.805 1 98.69 176 ILE B N 1
ATOM 2972 C CA . ILE B 1 176 ? -11.656 5.617 11.602 1 98.69 176 ILE B CA 1
ATOM 2973 C C . ILE B 1 176 ? -10.242 5.086 11.852 1 98.69 176 ILE B C 1
ATOM 2975 O O . ILE B 1 176 ? -9.969 3.902 11.625 1 98.69 176 ILE B O 1
ATOM 2979 N N . ASN B 1 177 ? -9.375 5.949 12.344 1 98.12 177 ASN B N 1
ATOM 2980 C CA . ASN B 1 177 ? -7.973 5.594 12.508 1 98.12 177 ASN B CA 1
ATOM 2981 C C . ASN B 1 177 ? -7.805 4.41 13.461 1 98.12 177 ASN B C 1
ATOM 2983 O O . ASN B 1 177 ? -7.055 3.477 13.164 1 98.12 177 ASN B O 1
ATOM 2987 N N . ARG B 1 178 ? -8.484 4.449 14.555 1 97.88 178 ARG B N 1
ATOM 2988 C CA . ARG B 1 178 ? -8.336 3.389 15.547 1 97.88 178 ARG B CA 1
ATOM 2989 C C . ARG B 1 178 ? -9.164 2.166 15.164 1 97.88 178 ARG B C 1
ATOM 2991 O O . ARG B 1 178 ? -8.719 1.029 15.328 1 97.88 178 ARG B O 1
ATOM 2998 N N . GLY B 1 179 ? -10.391 2.41 14.711 1 98.19 179 GLY B N 1
ATOM 2999 C CA . GLY B 1 179 ? -11.281 1.316 14.367 1 98.19 179 GLY B CA 1
ATOM 3000 C C . GLY B 1 179 ? -10.734 0.414 13.281 1 98.19 179 GLY B C 1
ATOM 3001 O O . GLY B 1 179 ? -10.969 -0.797 13.297 1 98.19 179 GLY B O 1
ATOM 3002 N N . MET B 1 180 ? -9.969 0.929 12.375 1 97.06 180 MET B N 1
ATOM 3003 C CA . MET B 1 180 ? -9.453 0.169 11.234 1 97.06 180 MET B CA 1
ATOM 3004 C C . MET B 1 180 ? -8.305 -0.734 11.664 1 97.06 180 MET B C 1
ATOM 3006 O O . MET B 1 180 ? -7.895 -1.625 10.914 1 97.06 180 MET B O 1
ATOM 3010 N N . GLU B 1 181 ? -7.797 -0.569 12.875 1 96.75 181 GLU B N 1
ATOM 3011 C CA . GLU B 1 181 ? -6.648 -1.334 13.352 1 96.75 181 GLU B CA 1
ATOM 3012 C C . GLU B 1 181 ? -7.094 -2.537 14.18 1 96.75 181 GLU B C 1
ATOM 3014 O O . GLU B 1 181 ? -6.262 -3.283 14.695 1 96.75 181 GLU B O 1
ATOM 3019 N N . VAL B 1 182 ? -8.398 -2.709 14.344 1 96.81 182 VAL B N 1
ATOM 3020 C CA . VAL B 1 182 ? -8.93 -3.773 15.188 1 96.81 182 VAL B CA 1
ATOM 3021 C C . VAL B 1 182 ? -10.031 -4.523 14.445 1 96.81 182 VAL B C 1
ATOM 3023 O O . VAL B 1 182 ? -10.352 -4.188 13.297 1 96.81 182 VAL B O 1
ATOM 3026 N N . ASP B 1 183 ? -10.516 -5.551 15.023 1 96.19 183 ASP B N 1
ATOM 3027 C CA . ASP B 1 183 ? -11.641 -6.258 14.422 1 96.19 183 ASP B CA 1
ATOM 3028 C C . ASP B 1 183 ? -12.898 -5.387 14.406 1 96.19 183 ASP B C 1
ATOM 3030 O O . ASP B 1 183 ? -12.992 -4.41 15.148 1 96.19 183 ASP B O 1
ATOM 3034 N N . ILE B 1 184 ? -13.883 -5.723 13.586 1 96.88 184 ILE B N 1
ATOM 3035 C CA . ILE B 1 184 ? -15.039 -4.879 13.305 1 96.88 184 ILE B CA 1
ATOM 3036 C C . ILE B 1 184 ? -15.852 -4.668 14.578 1 96.88 184 ILE B C 1
ATOM 3038 O O . ILE B 1 184 ? -16.391 -3.588 14.805 1 96.88 184 ILE B O 1
ATOM 3042 N N . ALA B 1 185 ? -15.977 -5.66 15.398 1 98.25 185 ALA B N 1
ATOM 3043 C CA . ALA B 1 185 ? -16.719 -5.504 16.641 1 98.25 185 ALA B CA 1
ATOM 3044 C C . ALA B 1 185 ? -16.062 -4.461 17.547 1 98.25 185 ALA B C 1
ATOM 3046 O O . ALA B 1 185 ? -16.75 -3.6 18.109 1 98.25 185 ALA B O 1
ATOM 3047 N N . SER B 1 186 ? -14.719 -4.516 17.734 1 98.38 186 SER B N 1
ATOM 3048 C CA . SER B 1 186 ? -13.969 -3.518 18.484 1 98.38 186 SER B CA 1
ATOM 3049 C C . SER B 1 186 ? -14.062 -2.143 17.828 1 98.38 186 SER B C 1
ATOM 3051 O O . SER B 1 186 ? -14.18 -1.127 18.516 1 98.38 186 SER B O 1
ATOM 3053 N N . GLY B 1 187 ? -14.039 -2.127 16.484 1 98.56 187 GLY B N 1
ATOM 3054 C CA . GLY B 1 187 ? -14.219 -0.879 15.758 1 98.56 187 GLY B CA 1
ATOM 3055 C C . GLY B 1 187 ? -15.547 -0.212 16.031 1 98.56 187 GLY B C 1
ATOM 3056 O O . GLY B 1 187 ? -15.617 1.007 16.203 1 98.56 187 GLY B O 1
ATOM 3057 N N . MET B 1 188 ? -16.516 -1.074 16.141 1 98.75 188 MET B N 1
ATOM 3058 C CA . MET B 1 188 ? -17.844 -0.548 16.469 1 98.75 188 MET B CA 1
ATOM 3059 C C . MET B 1 188 ? -17.891 0.012 17.875 1 98.75 188 MET B C 1
ATOM 3061 O O . MET B 1 188 ? -18.516 1.036 18.125 1 98.75 188 MET B O 1
ATOM 3065 N N . ALA B 1 189 ? -17.25 -0.643 18.766 1 98.75 189 ALA B N 1
ATOM 3066 C CA . ALA B 1 189 ? -17.156 -0.13 20.125 1 98.75 189 ALA B CA 1
ATOM 3067 C C . ALA B 1 189 ? -16.438 1.215 20.156 1 98.75 189 ALA B C 1
ATOM 3069 O O . ALA B 1 189 ? -16.844 2.133 20.875 1 98.75 189 ALA B O 1
ATOM 3070 N N . ILE B 1 190 ? -15.383 1.423 19.438 1 98.69 190 ILE B N 1
ATOM 3071 C CA . ILE B 1 190 ? -14.633 2.67 19.344 1 98.69 190 ILE B CA 1
ATOM 3072 C C . ILE B 1 190 ? -15.523 3.77 18.781 1 98.69 190 ILE B C 1
ATOM 3074 O O . ILE B 1 190 ? -15.555 4.887 19.297 1 98.69 190 ILE B O 1
ATOM 3078 N N . GLU B 1 191 ? -16.219 3.398 17.734 1 98.81 191 GLU B N 1
ATOM 3079 C CA . GLU B 1 191 ? -17.188 4.344 17.172 1 98.81 191 GLU B CA 1
ATOM 3080 C C . GLU B 1 191 ? -18.188 4.797 18.234 1 98.81 191 GLU B C 1
ATOM 3082 O O . GLU B 1 191 ? -18.484 5.992 18.344 1 98.81 191 GLU B O 1
ATOM 3087 N N . GLY B 1 192 ? -18.672 3.82 18.969 1 98.81 192 GLY B N 1
ATOM 3088 C CA . GLY B 1 192 ? -19.609 4.152 20.047 1 98.81 192 GLY B CA 1
ATOM 3089 C C . GLY B 1 192 ? -19 5.086 21.078 1 98.81 192 GLY B C 1
ATOM 3090 O O . GLY B 1 192 ? -19.672 6.023 21.531 1 98.81 192 GLY B O 1
ATOM 3091 N N . MET B 1 193 ? -17.781 4.883 21.484 1 98.69 193 MET B N 1
ATOM 3092 C CA . MET B 1 193 ? -17.094 5.719 22.469 1 98.69 193 MET B CA 1
ATOM 3093 C C . MET B 1 193 ? -16.844 7.121 21.922 1 98.69 193 MET B C 1
ATOM 3095 O O . MET B 1 193 ? -16.984 8.109 22.641 1 98.69 193 MET B O 1
ATOM 3099 N N . CYS B 1 194 ? -16.469 7.227 20.641 1 98.62 194 CYS B N 1
ATOM 3100 C CA . CYS B 1 194 ? -16.312 8.531 20 1 98.62 194 CYS B CA 1
ATOM 3101 C C . CYS B 1 194 ? -17.641 9.273 19.938 1 98.62 194 CYS B C 1
ATOM 3103 O O . CYS B 1 194 ? -17.703 10.469 20.234 1 98.62 194 CYS B O 1
ATOM 3105 N N . TYR B 1 195 ? -18.672 8.539 19.594 1 98.62 195 TYR B N 1
ATOM 3106 C CA . TYR B 1 195 ? -20 9.141 19.531 1 98.62 195 TYR B CA 1
ATOM 3107 C C . TYR B 1 195 ? -20.453 9.633 20.906 1 98.62 195 TYR B C 1
ATOM 3109 O O . TYR B 1 195 ? -21.031 10.711 21.031 1 98.62 195 TYR B O 1
ATOM 3117 N N . ALA B 1 196 ? -20.234 8.875 21.938 1 98.56 196 ALA B N 1
ATOM 3118 C CA . ALA B 1 196 ? -20.594 9.242 23.297 1 98.56 196 ALA B CA 1
ATOM 3119 C C . ALA B 1 196 ? -19.969 10.578 23.688 1 98.56 196 ALA B C 1
ATOM 3121 O O . ALA B 1 196 ? -20.578 11.375 24.406 1 98.56 196 ALA B O 1
ATOM 3122 N N . GLN B 1 197 ? -18.75 10.875 23.25 1 98 197 GLN B N 1
ATOM 3123 C CA . GLN B 1 197 ? -18.047 12.125 23.531 1 98 197 GLN B CA 1
ATOM 3124 C C . GLN B 1 197 ? -18.672 13.289 22.781 1 98 197 GLN B C 1
ATOM 3126 O O . GLN B 1 197 ? -18.609 14.438 23.219 1 98 197 GLN B O 1
ATOM 3131 N N . ASN B 1 198 ? -19.344 12.969 21.625 1 97.81 198 ASN B N 1
ATOM 3132 C CA . ASN B 1 198 ? -19.938 13.992 20.781 1 97.81 198 ASN B CA 1
ATOM 3133 C C . ASN B 1 198 ? -21.312 14.398 21.297 1 97.81 198 ASN B C 1
ATOM 3135 O O . ASN B 1 198 ? -21.781 15.516 21.047 1 97.81 198 ASN B O 1
ATOM 3139 N N . ILE B 1 199 ? -21.969 13.641 22.109 1 97.81 199 ILE B N 1
ATOM 3140 C CA . ILE B 1 199 ? -23.359 13.781 22.5 1 97.81 199 ILE B CA 1
ATOM 3141 C C . ILE B 1 199 ? -23.547 15.086 23.281 1 97.81 199 ILE B C 1
ATOM 3143 O O . ILE B 1 199 ? -24.453 15.867 22.984 1 97.81 199 ILE B O 1
ATOM 3147 N N . PRO B 1 200 ? -22.719 15.445 24.203 1 97.62 200 PRO B N 1
ATOM 3148 C CA . PRO B 1 200 ? -23.016 16.609 25.031 1 97.62 200 PRO B CA 1
ATOM 3149 C C . PRO B 1 200 ? -22.516 17.922 24.422 1 97.62 200 PRO B C 1
ATOM 3151 O O . PRO B 1 200 ? -22.594 18.969 25.047 1 97.62 200 PRO B O 1
ATOM 3154 N N . THR B 1 201 ? -22.062 17.938 23.156 1 97.56 201 THR B N 1
ATOM 3155 C CA . THR B 1 201 ? -21.469 19.125 22.562 1 97.56 201 THR B CA 1
ATOM 3156 C C . THR B 1 201 ? -22.547 20.125 22.172 1 97.56 201 THR B C 1
ATOM 3158 O O . THR B 1 201 ? -23.656 19.734 21.766 1 97.56 201 THR B O 1
ATOM 3161 N N . ARG B 1 202 ? -22.172 21.391 22.328 1 98.12 202 ARG B N 1
ATOM 3162 C CA . ARG B 1 202 ? -23.062 22.453 21.859 1 98.12 202 ARG B CA 1
ATOM 3163 C C . ARG B 1 202 ? -23.234 22.406 20.344 1 98.12 202 ARG B C 1
ATOM 3165 O O . ARG B 1 202 ? -24.297 22.719 19.828 1 98.12 202 ARG B O 1
ATOM 3172 N N . ASP B 1 203 ? -22.25 21.953 19.641 1 97.88 203 ASP B N 1
ATOM 3173 C CA . ASP B 1 203 ? -22.312 21.828 18.188 1 97.88 203 ASP B CA 1
ATOM 3174 C C . ASP B 1 203 ? -23.391 20.828 17.766 1 97.88 203 ASP B C 1
ATOM 3176 O O . ASP B 1 203 ? -24.062 21.016 16.75 1 97.88 203 ASP B O 1
ATOM 3180 N N . ARG B 1 204 ? -23.5 19.703 18.562 1 97.94 204 ARG B N 1
ATOM 3181 C CA . ARG B 1 204 ? -24.578 18.75 18.266 1 97.94 204 ARG B CA 1
ATOM 3182 C C . ARG B 1 204 ? -25.938 19.422 18.375 1 97.94 204 ARG B C 1
ATOM 3184 O O . ARG B 1 204 ? -26.781 19.25 17.484 1 97.94 204 ARG B O 1
ATOM 3191 N N . GLN B 1 205 ? -26.109 20.172 19.375 1 97.94 205 GLN B N 1
ATOM 3192 C CA . GLN B 1 205 ? -27.359 20.891 19.562 1 97.94 205 GLN B CA 1
ATOM 3193 C C . GLN B 1 205 ? -27.578 21.922 18.453 1 97.94 205 GLN B C 1
ATOM 3195 O O . GLN B 1 205 ? -28.688 22.031 17.922 1 97.94 205 GLN B O 1
ATOM 3200 N N . GLU B 1 206 ? -26.547 22.609 18.203 1 98.25 206 GLU B N 1
ATOM 3201 C CA . GLU B 1 206 ? -26.609 23.609 17.125 1 98.25 206 GLU B CA 1
ATOM 3202 C C . GLU B 1 206 ? -26.984 22.953 15.797 1 98.25 206 GLU B C 1
ATOM 3204 O O . GLU B 1 206 ? -27.781 23.5 15.039 1 98.25 206 GLU B O 1
ATOM 3209 N N . GLY B 1 207 ? -26.422 21.812 15.516 1 97.75 207 GLY B N 1
ATOM 3210 C CA . GLY B 1 207 ? -26.766 21.094 14.297 1 97.75 207 GLY B CA 1
ATOM 3211 C C . GLY B 1 207 ? -28.234 20.766 14.203 1 97.75 207 GLY B C 1
ATOM 3212 O O . GLY B 1 207 ? -28.859 20.938 13.156 1 97.75 207 GLY B O 1
ATOM 3213 N N . MET B 1 208 ? -28.797 20.328 15.328 1 97.19 208 MET B N 1
ATOM 3214 C CA . MET B 1 208 ? -30.219 19.984 15.383 1 97.19 208 MET B CA 1
ATOM 3215 C C . MET B 1 208 ? -31.078 21.234 15.25 1 97.19 208 MET B C 1
ATOM 3217 O O . MET B 1 208 ? -32.062 21.25 14.508 1 97.19 208 MET B O 1
ATOM 3221 N N . ALA B 1 209 ? -30.703 22.234 15.93 1 98 209 ALA B N 1
ATOM 3222 C CA . ALA B 1 209 ? -31.453 23.5 15.891 1 98 209 ALA B CA 1
ATOM 3223 C C . ALA B 1 209 ? -31.422 24.109 14.492 1 98 209 ALA B C 1
ATOM 3225 O O . ALA B 1 209 ? -32.469 24.531 13.969 1 98 209 ALA B O 1
ATOM 3226 N N . ALA B 1 210 ? -30.25 24.188 13.914 1 98.12 210 ALA B N 1
ATOM 3227 C CA . ALA B 1 210 ? -30.109 24.75 12.578 1 98.12 210 ALA B CA 1
ATOM 3228 C C . ALA B 1 210 ? -30.938 23.984 11.562 1 98.12 210 ALA B C 1
ATOM 3230 O O . ALA B 1 210 ? -31.547 24.578 10.672 1 98.12 210 ALA B O 1
ATOM 3231 N N . PHE B 1 211 ? -31 22.672 11.672 1 97.44 211 PHE B N 1
ATOM 3232 C CA . PHE B 1 211 ? -31.797 21.844 10.789 1 97.44 211 PHE B CA 1
ATOM 3233 C C . PHE B 1 211 ? -33.281 22.172 10.914 1 97.44 211 PHE B C 1
ATOM 3235 O O . PHE B 1 211 ? -33.969 22.359 9.914 1 97.44 211 PHE B O 1
ATOM 3242 N N . ARG B 1 212 ? -33.625 22.281 12.117 1 97.75 212 ARG B N 1
ATOM 3243 C CA . ARG B 1 212 ? -35.031 22.609 12.398 1 97.75 212 ARG B CA 1
ATOM 3244 C C . ARG B 1 212 ? -35.375 23.984 11.859 1 97.75 212 ARG B C 1
ATOM 3246 O O . ARG B 1 212 ? -36.5 24.188 11.344 1 97.75 212 ARG B O 1
ATOM 3253 N N . GLU B 1 213 ? -34.531 24.828 11.859 1 98.31 213 GLU B N 1
ATOM 3254 C CA . GLU B 1 213 ? -34.75 26.219 11.5 1 98.31 213 GLU B CA 1
ATOM 3255 C C . GLU B 1 213 ? -34.406 26.484 10.039 1 98.31 213 GLU B C 1
ATOM 3257 O O . GLU B 1 213 ? -34.562 27.594 9.539 1 98.31 213 GLU B O 1
ATOM 3262 N N . LYS B 1 214 ? -33.969 25.5 9.375 1 97.06 214 LYS B N 1
ATOM 3263 C CA . LYS B 1 214 ? -33.594 25.578 7.957 1 97.06 214 LYS B CA 1
ATOM 3264 C C . LYS B 1 214 ? -32.594 26.672 7.699 1 97.06 214 LYS B C 1
ATOM 3266 O O . LYS B 1 214 ? -32.75 27.516 6.805 1 97.06 214 LYS B O 1
ATOM 3271 N N . ARG B 1 215 ? -31.5 26.75 8.547 1 97.75 215 ARG B N 1
ATOM 3272 C CA . ARG B 1 215 ? -30.359 27.641 8.383 1 97.75 215 ARG B CA 1
ATOM 3273 C C . ARG B 1 215 ? -29.031 26.859 8.477 1 97.75 215 ARG B C 1
ATOM 3275 O O . ARG B 1 215 ? -29 25.75 9 1 97.75 215 ARG B O 1
ATOM 3282 N N . PRO B 1 216 ? -28.016 27.641 8 1 96.94 216 PRO B N 1
ATOM 3283 C CA . PRO B 1 216 ? -26.719 27 8.195 1 96.94 216 PRO B CA 1
ATOM 3284 C C . PRO B 1 216 ? -26.281 27 9.656 1 96.94 216 PRO B C 1
ATOM 3286 O O . PRO B 1 216 ? -26.5 27.984 10.367 1 96.94 216 PRO B O 1
ATOM 3289 N N . PRO B 1 217 ? -25.781 25.844 10.031 1 97.69 217 PRO B N 1
ATOM 3290 C CA . PRO B 1 217 ? -25.266 25.797 11.398 1 97.69 217 PRO B CA 1
ATOM 3291 C C . PRO B 1 217 ? -23.984 26.625 11.578 1 97.69 217 PRO B C 1
ATOM 3293 O O . PRO B 1 217 ? -23.234 26.828 10.617 1 97.69 217 PRO B O 1
ATOM 3296 N N . GLN B 1 218 ? -23.828 27.109 12.812 1 96.88 218 GLN B N 1
ATOM 3297 C CA . GLN B 1 218 ? -22.594 27.75 13.242 1 96.88 218 GLN B CA 1
ATOM 3298 C C . GLN B 1 218 ? -21.906 26.953 14.336 1 96.88 218 GLN B C 1
ATOM 3300 O O . GLN B 1 218 ? -22.219 27.094 15.523 1 96.88 218 GLN B O 1
ATOM 3305 N N . PHE B 1 219 ? -20.906 26.219 13.906 1 97.12 219 PHE B N 1
ATOM 3306 C CA . PHE B 1 219 ? -20.234 25.312 14.836 1 97.12 219 PHE B CA 1
ATOM 3307 C C . PHE B 1 219 ? -19.031 26 15.484 1 97.12 219 PHE B C 1
ATOM 3309 O O . PHE B 1 219 ? -18.219 26.625 14.797 1 97.12 219 PHE B O 1
ATOM 3316 N N . ILE B 1 220 ? -18.844 25.844 16.797 1 94.56 220 ILE B N 1
ATOM 3317 C CA . ILE B 1 220 ? -17.812 26.578 17.531 1 94.56 220 ILE B CA 1
ATOM 3318 C C . ILE B 1 220 ? -16.797 25.609 18.109 1 94.56 220 ILE B C 1
ATOM 3320 O O . ILE B 1 220 ? -15.812 26.031 18.734 1 94.56 220 ILE B O 1
ATOM 3324 N N . GLY B 1 221 ? -16.984 24.297 17.906 1 92.75 221 GLY B N 1
ATOM 3325 C CA . GLY B 1 221 ? -16.031 23.297 18.328 1 92.75 221 GLY B CA 1
ATOM 3326 C C . GLY B 1 221 ? -16.172 22.906 19.797 1 92.75 221 GLY B C 1
ATOM 3327 O O . GLY B 1 221 ? -15.195 22.5 20.422 1 92.75 221 GLY B O 1
ATOM 3328 N N . LYS B 1 222 ? -17.391 23.094 20.297 1 92.31 222 LYS B N 1
ATOM 3329 C CA . LYS B 1 222 ? -17.688 22.797 21.688 1 92.31 222 LYS B CA 1
ATOM 3330 C C . LYS B 1 222 ? -19.031 22.062 21.812 1 92.31 222 LYS B C 1
ATOM 3332 O O . LYS B 1 222 ? -19.891 22.172 20.953 1 92.31 222 LYS B O 1
#

pLDDT: mean 97.12, std 2.64, range [85.12, 98.94]

Organism: Aptenodytes forsteri (NCBI:txid9233)

InterPro domains:
  IPR001753 Enoyl-CoA hydratase/isomerase-like domain [PF00378] (2-220)
  IPR014748 Enoyl-CoA hydratase, C-terminal [G3DSA:1.10.12.10] (163-222)
  IPR018376 Enoyl-CoA hydratase/isomerase, conserved site [PS00166] (59-79)
  IPR029045 ClpP/crotonase-like domain superfamily [SSF52096] (2-221)

Solvent-accessible surface area (backbone atoms only — not comparable to full-atom values): 21862 Å² total; per-residue (Å²): 117,83,81,43,86,82,62,66,64,46,77,48,67,48,94,48,88,62,31,39,29,74,38,78,59,64,75,65,55,67,74,45,52,72,68,52,46,53,54,52,42,50,50,48,25,50,50,26,51,51,58,51,60,38,60,48,56,31,34,23,20,27,39,12,32,17,24,34,54,20,33,24,48,38,61,25,29,58,35,30,23,19,6,32,77,12,38,37,23,48,33,28,50,76,71,81,44,66,65,62,36,49,34,78,58,46,42,27,67,49,44,34,60,70,56,35,48,52,36,39,74,65,24,47,69,41,36,15,52,57,31,33,77,52,46,67,24,80,42,55,38,71,66,48,94,85,52,44,37,9,43,54,51,40,50,54,52,46,61,49,31,63,70,23,16,50,52,24,39,30,34,42,48,50,22,31,63,57,18,73,76,46,33,65,70,59,15,46,52,43,28,47,53,36,46,60,68,43,58,82,27,56,23,27,51,38,19,39,50,18,58,75,68,72,48,84,52,80,52,81,59,64,115,85,82,42,85,83,60,65,64,44,75,47,68,46,91,49,87,61,32,39,29,73,38,76,58,55,74,64,54,62,73,46,51,68,70,53,46,53,53,51,40,50,51,48,24,50,50,26,51,51,56,50,60,40,58,47,56,32,34,24,20,29,39,13,32,17,24,34,55,21,32,24,48,37,59,25,28,78,35,31,21,19,6,32,76,10,37,36,25,48,33,29,13,67,36,22,30,49,63,50,36,43,36,48,50,46,42,27,73,51,45,31,55,48,56,34,47,52,36,40,43,43,24,48,71,40,34,14,52,56,32,34,76,51,46,67,23,78,40,57,38,72,64,50,95,85,50,45,38,8,44,53,50,41,50,54,54,47,61,68,51,62,71,46,49,52,52,58,51,28,34,49,47,49,24,52,64,56,21,72,50,47,57,67,70,57,17,49,51,41,38,50,55,36,49,62,68,44,62,82,27,55,33,51,52,37,48,53,49,18,58,74,66,72,47,83,58,80,53,80,59,67

Secondary structure (DSSP, 8-state):
-TT-TT---EEE--SSTTEEE----HHHHTT--HHHHHHHHHHHHHHHHHHHT-SS-EEEEESSEEETHHHHHHHHSSEEEEETT-EEE-GGGGGT----SSHHHHHHHHH-HHHHHHHHHHT--EEHHHHHHHTSSSEEE---TTS-HHHHHHHHHHHHHTTS-HHHHHHHHHHHHHHTTS-HHHHHHHHHHHHHHHTT-HHHHHHHHHHHHTS-------/-TT-TT---EEE--SSTTEEE----HHHHTT--HHHHHHHHHHHHHHHHHHHT-SS-EEEEESSEEETHHHHHHHHSSEEEEETT-EEE-GGGGGT----SSHHHHHHHHH-HHHHHHHHHHT--EEHHHHHHHTSSSEEE---TTS-HHHHHHHHHHHHHTTS-HHHHHHHHHHHHHHTTS-HHHHHHHHHHHHHHHTT-HHHHHHHHHHHHTS-------

Radius of gyration: 24.02 Å; Cα contacts (8 Å, |Δi|>4): 885; chains: 2; bounding box: 65×71×57 Å

Foldseek 3Di:
DQPPLVDAEAEQADPDFQFSDADDDVVVVVPDDPVRNVVVLVVLLVVLQVQLLRLHAYEYQFLHEQEQSSLSNRLSGPAYEYEQAHKYADQQVVVVGARRNCLQPSVCVQQNDVVSCVRRVVSDIDGRVVCCVRRVHVYYDHADPVSRVSVVVVVVVVVVRVLDARLLNSLVSQLVVVLVVDDVVVSVVSNVVSVVVVVVDVQVVQVVVCVVVVHRGHHDND/DQPPLVDAEAEQADPDFQFRDADDDVVVVVPDDPVRNVVVLVVLLVVLQVQLLRLHAYEYQFLHEQEQSSLSNRLSGPAYEYEQAHKYADQQVVVVGFRRNCLQPSVCVQQNDVVSCVRRVVSDIDGRVVCVVRRVHVYYDHADPVSRVSVVVVVVVVVVRVLDARLLNSLVSVLVVVLVVDDVVVSVVSNVVSVVVVVVDVQVVQVVVCVVVVHRGHHDND

Sequence (444 aa):
LRFDEKVRVVVFKSEVKGVFCAGADLKERAKMDDAEVGHFVKRLRNLMDEIAALPVPTIAAIDGYALGGGLELALACDLRVAASSAKMGLIETTRGLLPGAGGTQRLPRCVGIGLAKELIFTGRQIDGQQAFSMGLVNHTVPQNSEGDAAYQRALTLAKEILPQAPFAVKMGKLAINRGMEVDIASGMAIEGMCYAQNIPTRDRQEGMAAFREKRPPQFIGKLRFDEKVRVVVFKSEVKGVFCAGADLKERAKMDDAEVGHFVKRLRNLMDEIAALPVPTIAAIDGYALGGGLELALACDLRVAASSAKMGLIETTRGLLPGAGGTQRLPRCVGIGLAKELIFTGRQIDGQQAFSMGLVNHTVPQNSEGDAAYQRALTLAKEILPQAPFAVKMGKLAINRGMEVDIASGMAIEGMCYAQNIPTRDRQEGMAAFREKRPPQFIGK